Protein 1TDQ (pdb70)

Sequence (397 aa):
IPVIDGPTQILVRDVSDTVAFVEWTPPRAKVDFILLKYGLVGGEGGKTTFRLQPPLSQYSVQALRPGSRYEVSISAVRGTNESDASSTQFTTEIDAPKNLRVGSRTATSLDLEWDNSEAEAQEYKVVYSTLAGEQYHEVLVPKGIGPTTKTTLTDLVPGTEYGVGISAVMNSKQSIPATMNARTELDSPRDLMVTASSETSISLIWTKASGPIDHYRITFTPSSGISSEVTVPRDRTSYTLTDLEPGAEYIISITAERGRQQSLESTVDAFEQCEEGWTKFQGHCYRHFPDRETWVDAERRCREQQSHLSSIVTPEEQEFVNKNAQDYQWIGLNDRTIEGDFRWSDGHSLQFEKWRPNQPDNFFATGEDCVVMIWHERGEWNDVPCNYQLPFTCKKG

Nearest PDB structures (foldseek):
  1tdq-assembly1_A  TM=1.004E+00  e=1.601E-46  Rattus norvegicus
  6xay-assembly3_C  TM=7.283E-01  e=1.527E-19  Homo sapiens
  7nwl-assembly1_C  TM=6.627E-01  e=1.939E-18  Homo sapiens
  6mfa-assembly1_A  TM=6.041E-01  e=1.869E-15  Homo sapiens
  4lxo-assembly2_B  TM=5.233E-01  e=3.482E-12  Homo sapiens

CATH classification: 2.60.40.10 (+2 more: 2.60.40.10, 2.60.40.10)

B-factor: mean 34.45, std 15.42, range [2.0, 99.29]

Secondary structure (DSSP, 8-state):
--SS---EEEEEEEE-SS-EEEEEEPPSS--SEEEEEEEESSSS---EEEEE-TT-SEEEE-SPPTT-EEEEEEEEEETTEEPP-EEEEEEPPPPPPEEEEEEEE-SS-EEEEEEPPSS--SEEEEEEEETT--PPEEEEEEPPSSSEEEEEE-SPPTT-EEEEEEEEEETTEEPPPEEEEEEPPPPPPEEEEEEEE-SS-EEEEEE---S--SEEEEEEE-SSS--EEEEEESS-SEEEE----TT--EEEEEEEEETTEEPPPEEEEE-/----TT-EEETTEEEEEEEEEE-HHHHHHHHHHTT-EE----SHHHHHHHHHHH-S-EEEEEE-SSSTT--EETT--------BPTT-----STTTEEEEEEETTTTTEEEEEETTS-EEEEEEE-

Solvent-accessible surface area: 20607 Å² total; per-residue (Å²): 216,59,118,32,114,10,2,63,132,20,100,29,155,100,42,53,46,47,51,0,56,0,49,10,55,63,21,243,68,140,11,69,45,0,22,0,67,23,6,51,69,47,78,177,46,65,96,60,60,76,156,19,102,40,114,78,38,83,60,47,2,121,100,8,118,7,35,11,114,14,56,0,14,0,4,0,18,79,62,136,46,82,9,102,60,22,63,41,74,14,43,0,54,9,9,22,4,139,91,31,109,30,51,71,105,64,13,65,20,0,49,4,43,0,45,26,14,124,8,143,3,131,60,1,50,0,11,17,19,20,4,11,26,78,145,89,101,88,57,106,10,103,91,21,180,37,120,32,1,140,25,70,4,73,135,9,65,6,1,6,0,7,5,1,1,0,3,0,26,64,119,116,69,76,4,96,34,20,14,27,7,1,31,0,75,7,13,17,2,118,101,1,104,58,105,36,62,58,124,82,28,2,31,1,38,9,71,129,4,60,42,55,14,60,51,2,74,0,35,26,49,39,67,121,64,128,64,53,103,41,71,0,74,160,135,112,64,58,60,64,4,99,130,30,94,103,38,27,106,6,110,0,16,0,10,0,28,21,24,144,37,118,8,145,117,20,65,42,83,5,136,178,147,51,106,173,53,19,59,110,44,129,51,66,7,2,66,24,13,92,103,89,52,33,10,67,39,0,18,138,82,0,141,109,42,138,6,52,1,0,0,0,30,50,74,98,12,2,129,40,0,22,138,43,1,60,17,0,0,0,0,0,0,12,3,114,101,102,102,58,67,18,118,8,34,44,69,81,78,59,128,36,92,39,51,35,86,138,18,58,66,56,96,20,86,71,28,6,21,0,0,0,0,0,34,64,64,151,0,19,0,9,2,6,1,20,66,2,72,0,3,2,1,0,14,50,60

InterPro domains:
  IPR000742 EGF-like domain [PS00022] (312-323)
  IPR000742 EGF-like domain [PS01186] (312-323)
  IPR000742 EGF-like domain [SM00181] (203-231)
  IPR000742 EGF-like domain [SM00181] (234-262)
  IPR000742 EGF-like domain [SM00181] (265-293)
  IPR000742 EGF-like domain [SM00181] (296-324)
  IPR002181 Fibrinogen, alpha/beta/gamma chain, C-terminal globular domain [PF00147] (1133-1341)
  IPR002181 Fibrinogen, alpha/beta/gamma chain, C-terminal globular domain [PS51406] (1127-1342)
  IPR002181 Fibrinogen, alpha/beta/gamma chain, C-terminal globular domain [SM00186] (1131-1341)
  IPR002181 Fibrinogen, alpha/beta/gamma chain, C-terminal globular domain [cd00087] (1132-1340)
  IPR003961 Fibronectin type III [PF00041] (328-407)
  IPR003961 Fibronectin type III [PF00041] (415-499)
  IPR003961 Fibronectin type III [PF00041] (506-586)
  IPR003961 Fibronectin type III [PF00041] (594-677)
  IPR003961 Fibronectin type III [PF00041] (686-766)
  IPR003961 Fibronectin type III [PF00041] (775-855)
  IPR003961 Fibronectin type III [PF00041] (864-942)
  IPR003961 Fibronectin type III [PF00041] (952-1024)
  IPR003961 Fibronectin type III [PF00041] (1040-1118)
  IPR003961 Fibronectin type III [PS50853] (328-419)

Radius of gyration: 30.2 Å; Cα contacts (8 Å, |Δi|>4): 997; chains: 2; bounding box: 66×62×85 Å

GO terms:
  GO:0007162 negative regulation of cell adh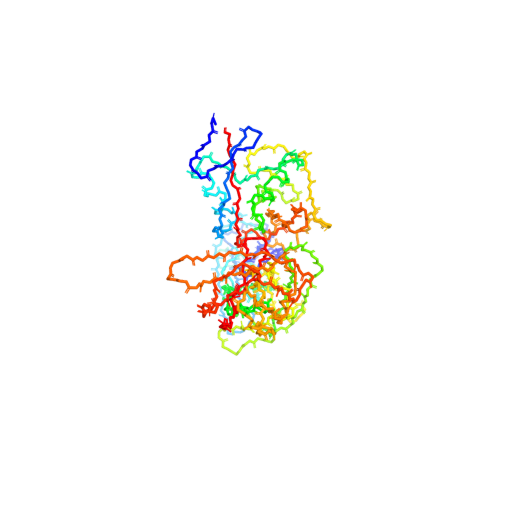esion (P, IDA)
  GO:0007399 nervous system development (P, TAS)
  GO:0005178 integrin binding (F, IPI)
  GO:0098686 hippocampal mossy fiber to CA3 synapse (C, IDA)
  GO:0098966 perisynaptic extracellular matrix (C, IDA)

Structure (mmCIF, N/CA/C/O backbone):
data_1TDQ
#
_entry.id   1TDQ
#
_cell.length_a   112.52
_cell.length_b   86.42
_cell.length_c   57.60
_cell.angle_alpha   90.00
_cell.angle_beta   90.00
_cell.angle_gamma   90.00
#
_symmetry.space_group_name_H-M   'P 21 21 2'
#
loop_
_entity.id
_entity.type
_entity.pdbx_description
1 polymer Tenascin-R
2 polymer 'Aggrecan core protein'
3 non-polymer 'CALCIUM ION'
4 water water
#
loop_
_atom_site.group_PDB
_atom_site.id
_atom_site.type_symbol
_atom_site.label_atom_id
_atom_site.label_alt_id
_atom_site.label_comp_id
_atom_site.label_asym_id
_atom_site.label_entity_id
_atom_site.label_seq_id
_atom_site.pdbx_PDB_ins_code
_atom_site.Cartn_x
_atom_site.Cartn_y
_atom_site.Cartn_z
_atom_site.occupancy
_atom_site.B_iso_or_equiv
_atom_site.auth_seq_id
_atom_site.auth_comp_id
_atom_site.auth_asym_id
_atom_site.auth_atom_id
_atom_site.pdbx_PDB_model_num
ATOM 1 N N . ILE A 1 12 ? 37.303 -26.003 51.394 1.00 49.93 1 ILE A N 1
ATOM 2 C CA . ILE A 1 12 ? 38.373 -26.736 52.127 1.00 50.12 1 ILE A CA 1
ATOM 3 C C . ILE A 1 12 ? 39.497 -25.751 52.484 1.00 50.55 1 ILE A C 1
ATOM 4 O O . ILE A 1 12 ? 40.265 -25.356 51.608 1.00 50.94 1 ILE A O 1
ATOM 9 N N . PRO A 1 13 ? 39.597 -25.348 53.753 1.00 52.46 2 PRO A N 1
ATOM 10 C CA . PRO A 1 13 ? 40.575 -24.332 54.163 1.00 53.67 2 PRO A CA 1
ATOM 11 C C . PRO A 1 13 ? 42.016 -24.828 54.074 1.00 56.24 2 PRO A C 1
ATOM 12 O O . PRO A 1 13 ? 42.448 -25.680 54.858 1.00 57.19 2 PRO A O 1
ATOM 16 N N . VAL A 1 14 ? 42.737 -24.284 53.099 1.00 57.98 3 VAL A N 1
ATOM 17 C CA 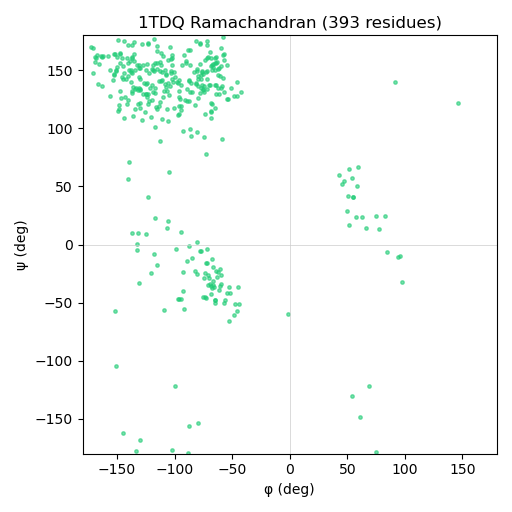. VAL A 1 14 ? 44.157 -24.554 52.903 1.00 58.97 3 VAL A CA 1
ATOM 18 C C . VAL A 1 14 ? 44.911 -24.441 54.234 1.00 59.56 3 VAL A C 1
ATOM 19 O O . VAL A 1 14 ? 45.639 -25.364 54.623 1.00 60.54 3 VAL A O 1
ATOM 23 N N . ILE A 1 15 ? 44.698 -23.323 54.932 1.00 58.90 4 ILE A N 1
ATOM 24 C CA . ILE A 1 15 ? 45.445 -22.983 56.143 1.00 57.91 4 ILE A CA 1
ATOM 25 C C . ILE A 1 15 ? 44.628 -23.226 57.416 1.00 55.98 4 ILE A C 1
ATOM 26 O O . ILE A 1 15 ? 43.408 -23.077 57.408 1.00 57.55 4 ILE A O 1
ATOM 31 N N . ASP A 1 16 ? 45.305 -23.602 58.502 1.00 53.58 5 ASP A N 1
ATOM 32 C CA . ASP A 1 16 ? 44.646 -23.787 59.796 1.00 52.12 5 ASP A CA 1
ATOM 33 C C . ASP A 1 16 ? 44.573 -22.455 60.547 1.00 49.93 5 ASP A C 1
ATOM 34 O O . ASP A 1 16 ? 45.220 -21.472 60.170 1.00 47.36 5 ASP A O 1
ATOM 39 N N . GLY A 1 17 ? 43.768 -22.441 61.605 1.00 46.83 6 GLY A N 1
ATOM 40 C CA . GLY A 1 17 ? 43.467 -21.229 62.347 1.00 45.23 6 GLY A CA 1
ATOM 41 C C . GLY A 1 17 ? 43.294 -21.469 63.841 1.00 43.72 6 GLY A C 1
ATOM 42 O O . GLY A 1 17 ? 43.702 -22.515 64.350 1.00 42.27 6 GLY A O 1
ATOM 43 N N . PRO A 1 18 ? 42.670 -20.516 64.538 1.00 41.25 7 PRO A N 1
ATOM 44 C CA . PRO A 1 18 ? 42.537 -20.564 65.997 1.00 40.91 7 PRO A CA 1
ATOM 45 C C . PRO A 1 18 ? 41.392 -21.484 66.385 1.00 40.92 7 PRO A C 1
ATOM 46 O O . PRO A 1 18 ? 40.436 -21.569 65.621 1.00 41.49 7 PRO A O 1
ATOM 50 N N . THR A 1 19 ? 41.477 -22.146 67.536 1.00 39.68 8 THR A N 1
ATOM 51 C CA . THR A 1 19 ? 40.505 -23.167 67.899 1.00 39.45 8 THR A CA 1
ATOM 52 C C . THR A 1 19 ? 39.992 -23.049 69.335 1.00 39.66 8 THR A C 1
ATOM 53 O O . THR A 1 19 ? 40.325 -22.119 70.058 1.00 39.45 8 THR A O 1
ATOM 57 N N . GLN A 1 20 ? 39.145 -24.003 69.711 1.00 41.79 9 GLN A N 1
ATOM 58 C CA . GLN A 1 20 ? 38.696 -24.201 71.087 1.00 40.73 9 GLN A CA 1
ATOM 59 C C . GLN A 1 20 ? 38.366 -22.903 71.751 1.00 39.22 9 GLN A C 1
ATOM 60 O O . GLN A 1 20 ? 38.968 -22.544 72.763 1.00 36.21 9 GLN A O 1
ATOM 66 N N . ILE A 1 21 ? 37.402 -22.209 71.147 1.00 40.36 10 ILE A N 1
ATOM 67 C CA . ILE A 1 21 ? 36.929 -20.927 71.624 1.00 38.14 10 ILE A CA 1
ATOM 68 C C . ILE A 1 21 ? 36.124 -21.099 72.893 1.00 41.14 10 ILE A C 1
ATOM 69 O O . ILE A 1 21 ? 35.360 -22.055 73.057 1.00 42.92 10 ILE A O 1
ATOM 74 N N . LEU A 1 22 ? 36.298 -20.139 73.783 1.00 44.90 11 LEU A N 1
ATOM 75 C CA . LEU A 1 22 ? 35.743 -20.189 75.115 1.00 46.72 11 LEU A CA 1
ATOM 76 C C . LEU A 1 22 ? 35.192 -18.819 75.483 1.00 46.68 11 LEU A C 1
ATOM 77 O O . LEU A 1 22 ? 35.795 -17.795 75.164 1.00 43.60 11 LEU A O 1
ATOM 82 N N . VAL A 1 23 ? 34.039 -18.814 76.144 1.00 47.67 12 VAL A N 1
ATOM 83 C CA . VAL A 1 23 ? 33.477 -17.604 76.728 1.00 47.59 12 VAL A CA 1
ATOM 84 C C . VAL A 1 23 ? 33.431 -17.867 78.203 1.00 49.13 12 VAL A C 1
ATOM 85 O O . VAL A 1 23 ? 32.546 -18.575 78.665 1.00 49.33 12 VAL A O 1
ATOM 89 N N . ARG A 1 24 ? 34.389 -17.321 78.947 1.00 53.79 13 ARG A N 1
ATOM 90 C CA . ARG A 1 24 ? 34.597 -17.756 80.337 1.00 57.61 13 ARG A CA 1
ATOM 91 C C . ARG A 1 24 ? 33.850 -16.933 81.378 1.00 56.77 13 ARG A C 1
ATOM 92 O O . ARG A 1 24 ? 33.593 -17.420 82.488 1.00 58.78 13 ARG A O 1
ATOM 100 N N . ASP A 1 25 ? 33.519 -15.695 81.030 1.00 54.57 14 ASP A N 1
ATOM 101 C CA . ASP A 1 25 ? 32.826 -14.798 81.953 1.00 54.52 14 ASP A CA 1
ATOM 102 C C . ASP A 1 25 ? 32.021 -13.788 81.157 1.00 53.50 14 ASP A C 1
ATOM 103 O O . ASP A 1 25 ? 32.472 -13.318 80.105 1.00 53.40 14 ASP A O 1
ATOM 108 N N . VAL A 1 26 ? 30.826 -13.474 81.655 1.00 48.82 15 VAL A N 1
ATOM 109 C CA . VAL A 1 26 ? 29.895 -12.622 80.940 1.00 45.33 15 VAL A CA 1
ATOM 110 C C . VAL A 1 26 ? 29.050 -11.812 81.905 1.00 40.97 15 VAL A C 1
ATOM 111 O O . VAL A 1 26 ? 28.329 -12.369 82.712 1.00 40.06 15 VAL A O 1
ATOM 115 N N . SER A 1 27 ? 29.142 -10.492 81.811 1.00 37.50 16 SER A N 1
ATOM 116 C CA . SER A 1 27 ? 28.243 -9.611 82.533 1.00 35.91 16 SER A CA 1
ATOM 117 C C . SER A 1 27 ? 27.017 -9.407 81.660 1.00 34.35 16 SER A C 1
ATOM 118 O O . SER A 1 27 ? 26.725 -10.236 80.814 1.00 32.59 16 SER A O 1
ATOM 121 N N . ASP A 1 28 ? 26.303 -8.307 81.871 1.00 33.67 17 ASP A N 1
ATOM 122 C CA . ASP A 1 28 ? 25.102 -7.990 81.103 1.00 33.13 17 ASP A CA 1
ATOM 123 C C . ASP A 1 28 ? 25.380 -7.341 79.742 1.00 32.87 17 ASP A C 1
ATOM 124 O O . ASP A 1 28 ? 24.535 -7.401 78.850 1.00 29.10 17 ASP A O 1
ATOM 129 N N . THR A 1 29 ? 26.546 -6.716 79.581 1.00 34.89 18 THR A N 1
ATOM 130 C CA . THR A 1 29 ? 26.912 -6.105 78.292 1.00 37.44 18 THR A CA 1
ATOM 131 C C . THR A 1 29 ? 28.307 -6.469 77.804 1.00 36.62 18 THR A C 1
ATOM 132 O O . THR A 1 29 ? 28.784 -5.870 76.845 1.00 38.39 18 THR A O 1
ATOM 136 N N . VAL A 1 30 ? 28.956 -7.433 78.447 1.00 34.66 19 VAL A N 1
ATOM 137 C CA . VAL A 1 30 ? 30.360 -7.719 78.176 1.00 36.05 19 VAL A CA 1
ATOM 138 C C . VAL A 1 30 ? 30.629 -9.221 78.237 1.00 39.58 19 VAL A C 1
ATOM 139 O O . VAL A 1 30 ? 30.068 -9.950 79.061 1.00 41.18 19 VAL A O 1
ATOM 143 N N . ALA A 1 31 ? 31.487 -9.684 77.346 1.00 41.67 20 ALA A N 1
ATOM 144 C CA . ALA A 1 31 ? 31.909 -11.075 77.339 1.00 41.40 20 ALA A CA 1
ATOM 145 C C . ALA A 1 31 ? 33.410 -11.128 77.122 1.00 41.54 20 ALA A C 1
ATOM 146 O O . ALA A 1 31 ? 33.932 -10.403 76.282 1.00 42.02 20 ALA A O 1
ATOM 148 N N . PHE A 1 32 ? 34.093 -11.971 77.893 1.00 42.49 21 PHE A N 1
ATOM 149 C CA . PHE A 1 32 ? 35.509 -12.226 77.696 1.00 43.06 21 PHE A CA 1
ATOM 150 C C . PHE A 1 32 ? 35.654 -13.489 76.846 1.00 41.61 21 PHE A C 1
ATOM 151 O O . PHE A 1 32 ? 35.302 -14.598 77.274 1.00 38.92 21 PHE A O 1
ATOM 159 N N . VAL A 1 33 ? 36.142 -13.297 75.624 1.00 40.26 22 VAL A N 1
ATOM 160 C CA . VAL A 1 33 ? 36.353 -14.383 74.679 1.00 41.08 22 VAL A CA 1
ATOM 161 C C . VAL A 1 33 ? 37.824 -14.778 74.678 1.00 40.43 22 VAL A C 1
ATOM 162 O O . VAL A 1 33 ? 38.709 -13.939 74.804 1.00 39.76 22 VAL A O 1
ATOM 166 N N . GLU A 1 34 ? 38.054 -16.073 74.522 1.00 42.71 23 GLU A N 1
ATOM 167 C CA . GLU A 1 34 ? 39.366 -16.708 74.698 1.00 43.87 23 GLU A CA 1
ATOM 168 C C . GLU A 1 34 ? 39.482 -17.822 73.650 1.00 41.86 23 GLU A C 1
ATOM 169 O O . GLU A 1 34 ? 38.496 -18.436 73.289 1.00 42.15 23 GLU A O 1
ATOM 175 N N . TRP A 1 35 ? 40.684 -18.079 73.163 1.00 41.65 24 TRP A N 1
ATOM 176 C CA . TRP A 1 35 ? 40.917 -19.154 72.195 1.00 38.57 24 TRP A CA 1
ATOM 177 C C . TRP A 1 35 ? 42.396 -19.504 72.144 1.00 37.25 24 TRP A C 1
ATOM 178 O O . TRP A 1 35 ? 43.233 -18.725 72.582 1.00 37.17 24 TRP A O 1
ATOM 189 N N . THR A 1 36 ? 42.726 -20.671 71.605 1.00 39.36 25 THR A N 1
ATOM 190 C CA . THR A 1 36 ? 44.130 -21.040 71.449 1.00 38.33 25 THR A CA 1
ATOM 191 C C . THR A 1 36 ? 44.548 -20.687 70.019 1.00 39.20 25 THR A C 1
ATOM 192 O O . THR A 1 36 ? 43.811 -20.974 69.083 1.00 38.06 25 THR A O 1
ATOM 196 N N . PRO A 1 37 ? 45.691 -20.016 69.858 1.00 40.61 26 PRO A N 1
ATOM 197 C CA . PRO A 1 37 ? 46.151 -19.540 68.543 1.00 40.29 26 PRO A CA 1
ATOM 198 C C . PRO A 1 37 ? 46.493 -20.612 67.486 1.00 40.03 26 PRO A C 1
ATOM 199 O O . PRO A 1 37 ? 46.769 -21.779 67.805 1.00 33.67 26 PRO A O 1
ATOM 203 N N . PRO A 1 38 ? 46.504 -20.182 66.222 1.00 41.19 27 PRO A N 1
ATOM 204 C CA . PRO A 1 38 ? 46.898 -21.058 65.116 1.00 42.07 27 PRO A CA 1
ATOM 205 C C . PRO A 1 38 ? 48.335 -21.498 65.266 1.00 45.31 27 PRO A C 1
ATOM 206 O O . PRO A 1 38 ? 49.139 -20.756 65.829 1.00 46.44 27 PRO A O 1
ATOM 210 N N . ARG A 1 39 ? 48.652 -22.680 64.752 1.00 47.97 28 ARG A N 1
ATOM 211 C CA . ARG A 1 39 ? 49.984 -23.243 64.899 1.00 49.73 28 ARG A CA 1
ATOM 212 C C . ARG A 1 39 ? 50.979 -22.513 63.991 1.00 50.31 28 ARG A C 1
ATOM 213 O O . ARG A 1 39 ? 52.073 -22.152 64.431 1.00 50.30 28 ARG A O 1
ATOM 221 N N . ALA A 1 40 ? 50.584 -22.284 62.737 1.00 50.47 29 ALA A N 1
ATOM 222 C CA . ALA A 1 40 ? 51.480 -21.721 61.721 1.00 50.74 29 ALA A CA 1
ATOM 223 C C . ALA A 1 40 ? 51.223 -20.230 61.468 1.00 50.42 29 ALA A C 1
ATOM 224 O O . ALA A 1 40 ? 50.391 -19.615 62.131 1.00 49.06 29 ALA A O 1
ATOM 226 N N . LYS A 1 41 ? 51.952 -19.664 60.505 1.00 50.54 30 LYS A N 1
ATOM 227 C CA . LYS A 1 41 ? 51.858 -18.240 60.175 1.00 50.92 30 LYS A CA 1
ATOM 228 C C . LYS A 1 41 ? 50.447 -17.836 59.738 1.00 51.38 30 LYS A C 1
ATOM 229 O O . LYS A 1 41 ? 49.811 -18.528 58.939 1.00 51.89 30 LYS A O 1
ATOM 235 N N . VAL A 1 42 ? 49.984 -16.713 60.286 1.00 51.00 31 VAL A N 1
ATOM 236 C CA . VAL A 1 42 ? 48.706 -16.093 59.942 1.00 51.14 31 VAL A CA 1
ATOM 237 C C . VAL A 1 42 ? 48.863 -14.582 60.079 1.00 51.00 31 VAL A C 1
ATOM 238 O O . VAL A 1 42 ? 49.357 -14.115 61.106 1.00 51.32 31 VAL A O 1
ATOM 242 N N . ASP A 1 43 ? 48.427 -13.813 59.079 1.00 50.29 32 ASP A N 1
ATOM 243 C CA . ASP A 1 43 ? 48.648 -12.356 59.106 1.00 50.57 32 ASP A CA 1
ATOM 244 C C . ASP A 1 43 ? 47.525 -11.546 59.796 1.00 48.71 32 ASP A C 1
ATOM 245 O O . ASP A 1 43 ? 47.720 -10.375 60.116 1.00 47.91 32 ASP A O 1
ATOM 250 N N . PHE A 1 44 ? 46.368 -12.161 60.037 1.00 47.70 33 PHE A N 1
ATOM 251 C CA . PHE A 1 44 ? 45.405 -11.613 61.004 1.00 46.59 33 PHE A CA 1
ATOM 252 C C . PHE A 1 44 ? 44.274 -12.558 61.392 1.00 43.49 33 PHE A C 1
ATOM 253 O O . PHE A 1 44 ? 43.999 -13.546 60.715 1.00 43.09 33 PHE A O 1
ATOM 261 N N . ILE A 1 45 ? 43.624 -12.227 62.500 1.00 40.53 34 ILE A N 1
ATOM 262 C CA . ILE A 1 45 ? 42.548 -13.027 63.073 1.00 39.53 34 ILE A CA 1
ATOM 263 C C . ILE A 1 45 ? 41.204 -12.287 62.938 1.00 37.48 34 ILE A C 1
ATOM 264 O O . ILE A 1 45 ? 41.159 -11.074 63.102 1.00 35.41 34 ILE A O 1
ATOM 269 N N . LEU A 1 46 ? 40.123 -13.019 62.650 1.00 35.22 35 LEU A N 1
ATOM 270 C CA . LEU A 1 46 ? 38.778 -12.451 62.564 1.00 33.16 35 LEU A CA 1
ATOM 271 C C . LEU A 1 46 ? 37.893 -12.900 63.722 1.00 32.50 35 LEU A C 1
ATOM 272 O O . LEU A 1 46 ? 37.742 -14.087 63.975 1.00 34.41 35 LEU A O 1
ATOM 277 N N . LEU A 1 47 ? 37.293 -11.942 64.414 1.00 32.93 36 LEU A N 1
ATOM 278 C CA . LEU A 1 47 ? 36.354 -12.215 65.488 1.00 32.53 36 LEU A CA 1
ATOM 279 C C . LEU A 1 47 ? 35.005 -11.670 65.049 1.00 34.71 36 LEU A C 1
ATOM 280 O O . LEU A 1 47 ? 34.880 -10.487 64.772 1.00 36.32 36 LEU A O 1
ATOM 285 N N . LYS A 1 48 ? 34.013 -12.545 64.933 1.00 37.58 37 LYS A N 1
ATOM 286 C CA . LYS A 1 48 ? 32.684 -12.174 64.464 1.00 40.39 37 LYS A CA 1
ATOM 287 C C . LYS A 1 48 ? 31.666 -12.487 65.553 1.00 39.50 37 LYS A C 1
ATOM 288 O O . LYS A 1 48 ? 31.725 -13.544 66.181 1.00 40.25 37 LYS A O 1
ATOM 294 N N . TYR A 1 49 ? 30.722 -11.594 65.778 1.00 38.06 38 TYR A N 1
ATOM 295 C CA . TYR A 1 49 ? 29.663 -11.880 66.733 1.00 39.95 38 TYR A CA 1
ATOM 296 C C . TYR A 1 49 ? 28.387 -11.173 66.400 1.00 39.96 38 TYR A C 1
ATOM 297 O O . TYR A 1 49 ? 28.400 -10.098 65.790 1.00 40.61 38 TYR A O 1
ATOM 306 N N . GLY A 1 50 ? 27.276 -11.796 66.768 1.00 38.23 39 GLY A N 1
ATOM 307 C CA . GLY A 1 50 ? 25.982 -11.152 66.602 1.00 35.72 39 GLY A CA 1
ATOM 308 C C . GLY A 1 50 ? 24.876 -11.960 67.238 1.00 36.52 39 GLY A C 1
ATOM 309 O O . GLY A 1 50 ? 25.078 -13.100 67.658 1.00 33.89 39 GLY A O 1
ATOM 310 N N . LEU A 1 51 ? 23.700 -11.354 67.309 1.00 39.08 40 LEU A N 1
ATOM 311 C CA . LEU A 1 51 ? 22.508 -12.008 67.846 1.00 37.82 40 LEU A CA 1
ATOM 312 C C . LEU A 1 51 ? 22.133 -13.185 66.970 1.00 39.60 40 LEU A C 1
ATOM 313 O O . LEU A 1 51 ? 22.155 -13.096 65.748 1.00 42.58 40 LEU A O 1
ATOM 318 N N . VAL A 1 52 ? 21.786 -14.272 67.638 1.00 42.54 41 VAL A N 1
ATOM 319 C CA . VAL A 1 52 ? 21.206 -15.483 67.070 1.00 44.63 41 VAL A CA 1
ATOM 320 C C . VAL A 1 52 ? 19.869 -15.243 66.347 1.00 49.34 41 VAL A C 1
ATOM 321 O O . VAL A 1 52 ? 19.504 -16.001 65.440 1.00 52.28 41 VAL A O 1
ATOM 325 N N . GLY A 1 53 ? 19.140 -14.203 66.739 1.00 55.34 42 GLY A N 1
ATOM 326 C CA . GLY A 1 53 ? 17.875 -13.871 66.098 1.00 63.58 42 GLY A CA 1
ATOM 327 C C . GLY A 1 53 ? 18.002 -13.232 64.714 1.00 69.36 42 GLY A C 1
ATOM 328 O O . GLY A 1 53 ? 18.110 -12.003 64.619 1.00 70.39 42 GLY A O 1
ATOM 329 N N . GLY A 1 54 ? 17.967 -14.068 63.663 1.00 72.47 43 GLY A N 1
ATOM 330 C CA . GLY A 1 54 ? 18.031 -13.657 62.258 1.00 74.05 43 GLY A CA 1
ATOM 331 C C . GLY A 1 54 ? 18.119 -12.176 61.900 1.00 74.42 43 GLY A C 1
ATOM 332 O O . GLY A 1 54 ? 19.064 -11.778 61.221 1.00 74.59 43 GLY A O 1
ATOM 333 N N . GLU A 1 55 ? 17.125 -11.377 62.303 1.00 75.42 44 GLU A N 1
ATOM 334 C CA . GLU A 1 55 ? 17.242 -9.913 62.266 1.00 77.02 44 GLU A CA 1
ATOM 335 C C . GLU A 1 55 ? 18.447 -9.554 63.137 1.00 76.76 44 GLU A C 1
ATOM 336 O O . GLU A 1 55 ? 18.329 -9.364 64.364 1.00 78.09 44 GLU A O 1
ATOM 342 N N . GLY A 1 56 ? 19.607 -9.488 62.487 1.00 72.71 45 GLY A N 1
ATOM 343 C CA . GLY A 1 56 ? 20.877 -9.609 63.172 1.00 67.98 45 GLY A CA 1
ATOM 344 C C . GLY A 1 56 ? 21.958 -8.842 62.454 1.00 63.68 45 GLY A C 1
ATOM 345 O O . GLY A 1 56 ? 21.991 -7.620 62.527 1.00 66.21 45 GLY A O 1
ATOM 346 N N . GLY A 1 57 ? 22.831 -9.544 61.752 1.00 56.10 46 GLY A N 1
ATOM 347 C CA . GLY A 1 57 ? 24.024 -8.919 61.216 1.00 53.51 46 GLY A CA 1
ATOM 348 C C . GLY A 1 57 ? 25.156 -9.052 62.222 1.00 50.29 46 GLY A C 1
ATOM 349 O O . GLY A 1 57 ? 24.946 -8.919 63.422 1.00 43.59 46 GLY A O 1
ATOM 350 N N . LYS A 1 58 ? 26.356 -9.335 61.731 1.00 50.67 47 LYS A N 1
ATOM 351 C CA . LYS A 1 58 ? 27.506 -9.547 62.605 1.00 51.72 47 LYS A CA 1
ATOM 352 C C . LYS A 1 58 ? 28.431 -8.327 62.618 1.00 47.90 47 LYS A C 1
ATOM 353 O O . LYS A 1 58 ? 28.484 -7.574 61.649 1.00 44.87 47 LYS A O 1
ATOM 359 N N . THR A 1 59 ? 29.085 -8.123 63.762 1.00 44.57 48 THR A N 1
ATOM 360 C CA . THR A 1 59 ? 30.229 -7.235 63.915 1.00 43.06 48 THR A CA 1
ATOM 361 C C . THR A 1 59 ? 31.517 -8.060 63.760 1.00 41.48 48 THR A C 1
ATOM 362 O O . THR A 1 59 ? 31.621 -9.172 64.285 1.00 38.89 48 THR A O 1
ATOM 366 N N . THR A 1 60 ? 32.485 -7.516 63.031 1.00 39.17 49 THR A N 1
ATOM 367 C CA . THR A 1 60 ? 33.765 -8.181 62.799 1.00 38.40 49 THR A CA 1
ATOM 368 C C . THR A 1 60 ? 34.888 -7.253 63.245 1.00 38.59 49 THR A C 1
ATOM 369 O O . THR A 1 60 ? 34.917 -6.067 62.864 1.00 33.85 49 THR A O 1
ATOM 373 N N . PHE A 1 61 ? 35.795 -7.780 64.064 1.00 35.80 50 PHE A N 1
ATOM 374 C CA . PHE A 1 61 ? 37.079 -7.125 64.300 1.00 33.26 50 PHE A CA 1
ATOM 375 C C . PHE A 1 61 ? 38.217 -7.940 63.702 1.00 31.68 50 PHE A C 1
ATOM 376 O O . PHE A 1 61 ? 38.223 -9.158 63.778 1.00 30.09 50 PHE A O 1
ATOM 384 N N . ARG A 1 62 ? 39.179 -7.246 63.116 1.00 33.39 51 ARG A N 1
ATOM 385 C CA . ARG A 1 62 ? 40.399 -7.840 62.609 1.00 36.07 51 ARG A CA 1
ATOM 386 C C . ARG A 1 62 ? 41.456 -7.563 63.666 1.00 35.94 51 ARG A C 1
ATOM 387 O O . ARG A 1 62 ? 41.754 -6.412 63.929 1.00 35.64 51 ARG A O 1
ATOM 395 N N . LEU A 1 63 ? 42.006 -8.616 64.267 1.00 37.11 52 LEU A N 1
ATOM 396 C CA . LEU A 1 63 ? 42.971 -8.498 65.359 1.00 39.14 52 LEU A CA 1
ATOM 397 C C . LEU A 1 63 ? 44.357 -8.976 64.963 1.00 41.33 52 LEU A C 1
ATOM 398 O O . LEU A 1 63 ? 44.506 -9.772 64.040 1.00 37.92 52 LEU A O 1
ATOM 403 N N . GLN A 1 64 ? 45.369 -8.485 65.682 1.00 47.69 53 GLN A N 1
ATOM 404 C CA . GLN A 1 64 ? 46.762 -8.887 65.453 1.00 50.09 53 GLN A CA 1
ATOM 405 C C . GLN A 1 64 ? 47.041 -10.297 65.989 1.00 52.64 53 GLN A C 1
ATOM 406 O O . GLN A 1 64 ? 46.620 -10.628 67.095 1.00 53.47 53 GLN A O 1
ATOM 412 N N . PRO A 1 65 ? 47.751 -11.117 65.208 1.00 55.28 54 PRO A N 1
ATOM 413 C CA . PRO A 1 65 ? 48.017 -12.529 65.549 1.00 57.22 54 PRO A CA 1
ATOM 414 C C . PRO A 1 65 ? 48.468 -12.904 66.985 1.00 58.50 54 PRO A C 1
ATOM 415 O O . PRO A 1 65 ? 48.055 -13.986 67.424 1.00 60.16 54 PRO A O 1
ATOM 419 N N . PRO A 1 66 ? 49.280 -12.101 67.683 1.00 58.77 55 PRO A N 1
ATOM 420 C CA . PRO A 1 66 ? 49.671 -12.437 69.062 1.00 58.64 55 PRO A CA 1
ATOM 421 C C . PRO A 1 66 ? 48.487 -12.755 69.986 1.00 57.80 55 PRO A C 1
ATOM 422 O O . PRO A 1 66 ? 48.559 -13.708 70.761 1.00 58.18 55 PRO A O 1
ATOM 426 N N . LEU A 1 67 ? 47.416 -11.972 69.881 1.00 56.49 56 LEU A N 1
ATOM 427 C CA . LEU A 1 67 ? 46.283 -12.049 70.804 1.00 54.82 56 LEU A CA 1
ATOM 428 C C . LEU A 1 67 ? 45.586 -13.416 70.796 1.00 50.90 56 LEU A C 1
ATOM 429 O O . LEU A 1 67 ? 45.250 -13.952 69.743 1.00 53.34 56 LEU A O 1
ATOM 434 N N . SER A 1 68 ? 45.390 -13.966 71.990 1.00 46.64 57 SER A N 1
ATOM 435 C CA . SER A 1 68 ? 44.612 -15.174 72.189 1.00 45.02 57 SER A CA 1
ATOM 436 C C . SER A 1 68 ? 43.396 -14.844 73.046 1.00 42.89 57 SER A C 1
ATOM 437 O O . SER A 1 68 ? 42.813 -15.718 73.681 1.00 39.89 57 SER A O 1
ATOM 440 N N . GLN A 1 69 ? 42.999 -13.575 73.042 1.00 43.65 58 GLN A N 1
ATOM 441 C CA . GLN A 1 69 ? 41.826 -13.126 73.798 1.00 43.05 58 GLN A CA 1
ATOM 442 C C . GLN A 1 69 ? 41.393 -11.714 73.418 1.00 40.94 58 GLN A C 1
ATOM 443 O O . GLN A 1 69 ? 42.183 -10.922 72.897 1.00 41.05 58 GLN A O 1
ATOM 449 N N . TYR A 1 70 ? 40.148 -11.395 73.740 1.00 40.12 59 TYR A N 1
ATOM 450 C CA . TYR A 1 70 ? 39.565 -10.096 73.416 1.00 41.68 59 TYR A CA 1
ATOM 451 C C . TYR A 1 70 ? 38.267 -9.883 74.182 1.00 42.63 59 TYR A C 1
ATOM 452 O O . TYR A 1 70 ? 37.457 -10.790 74.283 1.00 41.74 59 TYR A O 1
ATOM 461 N N . SER A 1 71 ? 38.070 -8.675 74.703 1.00 45.89 60 SER A N 1
ATOM 462 C CA . SER A 1 71 ? 36.838 -8.329 75.405 1.00 46.67 60 SER A CA 1
ATOM 463 C C . SER A 1 71 ? 35.831 -7.668 74.466 1.00 44.78 60 SER A C 1
ATOM 464 O O . SER A 1 71 ? 36.091 -6.598 73.939 1.00 46.07 60 SER A O 1
ATOM 467 N N . VAL A 1 72 ? 34.691 -8.318 74.249 1.00 46.38 61 VAL A N 1
ATOM 468 C CA . VAL A 1 72 ? 33.616 -7.797 73.392 1.00 46.02 61 VAL A CA 1
ATOM 469 C C . VAL A 1 72 ? 32.659 -6.949 74.232 1.00 47.39 61 VAL A C 1
ATOM 470 O O . VAL A 1 72 ? 32.255 -7.363 75.315 1.00 50.65 61 VAL A O 1
ATOM 474 N N . GLN A 1 73 ? 32.293 -5.767 73.745 1.00 46.78 62 GLN A N 1
ATOM 475 C CA . GLN A 1 73 ? 31.548 -4.803 74.567 1.00 46.66 62 GLN A CA 1
ATOM 476 C C . GLN A 1 73 ? 30.223 -4.357 73.968 1.00 43.67 62 GLN A C 1
ATOM 477 O O . GLN A 1 73 ? 29.902 -4.712 72.836 1.00 44.88 62 GLN A O 1
ATOM 483 N N . ALA A 1 74 ? 29.468 -3.587 74.758 1.00 41.02 63 ALA A N 1
ATOM 484 C CA . ALA A 1 74 ? 28.222 -2.925 74.342 1.00 38.42 63 ALA A CA 1
ATOM 485 C C . ALA A 1 74 ? 27.175 -3.893 73.755 1.00 39.16 63 ALA A C 1
ATOM 486 O O . ALA A 1 74 ? 26.467 -3.600 72.788 1.00 42.50 63 ALA A O 1
ATOM 488 N N . LEU A 1 75 ? 27.066 -5.046 74.385 1.00 38.95 64 LEU A N 1
ATOM 489 C CA . LEU A 1 75 ? 26.131 -6.062 73.978 1.00 37.41 64 LEU A CA 1
ATOM 490 C C . LEU A 1 75 ? 24.794 -5.794 74.629 1.00 38.32 64 LEU A C 1
ATOM 491 O O . LEU A 1 75 ? 24.716 -5.174 75.697 1.00 38.43 64 LEU A O 1
ATOM 496 N N . ARG A 1 76 ? 23.738 -6.281 73.992 1.00 39.05 65 ARG A N 1
ATOM 497 C CA . ARG A 1 76 ? 22.399 -6.180 74.550 1.00 40.28 65 ARG A CA 1
ATOM 498 C C . ARG A 1 76 ? 22.232 -7.178 75.703 1.00 36.36 65 ARG A C 1
ATOM 499 O O . ARG A 1 76 ? 22.596 -8.344 75.562 1.00 36.55 65 ARG A O 1
ATOM 507 N N . PRO A 1 77 ? 21.713 -6.724 76.843 1.00 31.65 66 PRO A N 1
ATOM 508 C CA . PRO A 1 77 ? 21.422 -7.616 77.972 1.00 29.13 66 PRO A CA 1
ATOM 509 C C . PRO A 1 77 ? 20.329 -8.646 77.695 1.00 29.18 66 PRO A C 1
ATOM 510 O O . PRO A 1 77 ? 19.435 -8.404 76.889 1.00 29.09 66 PRO A O 1
ATOM 514 N N . GLY A 1 78 ? 20.435 -9.800 78.356 1.00 30.32 67 GLY A N 1
ATOM 515 C CA . GLY A 1 78 ? 19.446 -10.867 78.277 1.00 30.75 67 GLY A CA 1
ATOM 516 C C . GLY A 1 78 ? 19.256 -11.474 76.898 1.00 32.26 67 GLY A C 1
ATOM 517 O O . GLY A 1 78 ? 18.202 -12.039 76.612 1.00 27.70 67 GLY A O 1
ATOM 518 N N . SER A 1 79 ? 20.284 -11.356 76.053 1.00 34.83 68 SER A N 1
ATOM 519 C CA . SER A 1 79 ? 20.226 -11.770 74.655 1.00 34.49 68 SER A CA 1
ATOM 520 C C . SER A 1 79 ? 21.248 -12.838 74.347 1.00 36.38 68 SER A C 1
ATOM 521 O O . SER A 1 79 ? 22.313 -12.897 74.951 1.00 34.42 68 SER A O 1
ATOM 524 N N . ARG A 1 80 ? 20.908 -13.670 73.373 1.00 40.40 69 ARG A N 1
ATOM 525 C CA . ARG A 1 80 ? 21.713 -14.816 72.986 1.00 38.84 69 ARG A CA 1
ATOM 526 C C . ARG A 1 80 ? 22.589 -14.442 71.792 1.00 38.48 69 ARG A C 1
ATOM 527 O O . ARG A 1 80 ? 22.085 -13.957 70.784 1.00 36.93 69 ARG A O 1
ATOM 535 N N . TYR A 1 81 ? 23.899 -14.666 71.906 1.00 40.35 70 TYR A N 1
ATOM 536 C CA . TYR A 1 81 ? 24.868 -14.325 70.846 1.00 40.12 70 TYR A CA 1
ATOM 537 C C . TYR A 1 81 ? 25.617 -15.540 70.297 1.00 41.75 70 TYR A C 1
ATOM 538 O O . TYR A 1 81 ? 25.831 -16.522 71.012 1.00 41.21 70 TYR A O 1
ATOM 547 N N . GLU A 1 82 ? 25.999 -15.460 69.020 1.00 44.54 71 GLU A N 1
ATOM 548 C CA . GLU A 1 82 ? 26.963 -16.368 68.396 1.00 46.58 71 GLU A CA 1
ATOM 549 C C . GLU A 1 82 ? 28.257 -15.600 68.271 1.00 44.74 71 GLU A C 1
ATOM 550 O O . GLU A 1 82 ? 28.233 -14.440 67.877 1.00 46.24 71 GLU A O 1
ATOM 556 N N . VAL A 1 83 ? 29.374 -16.240 68.601 1.00 42.15 72 VAL A N 1
ATOM 557 C CA . VAL A 1 83 ? 30.699 -15.657 68.412 1.00 41.70 72 VAL A CA 1
ATOM 558 C C . VAL A 1 83 ? 31.597 -16.670 67.739 1.00 41.20 72 VAL A C 1
ATOM 559 O O . VAL A 1 83 ? 31.604 -17.827 68.121 1.00 43.01 72 VAL A O 1
ATOM 563 N N . SER A 1 84 ? 32.329 -16.241 66.711 1.00 41.11 73 SER A N 1
ATOM 564 C CA . SER A 1 84 ? 33.268 -17.112 66.002 1.00 39.12 73 SER A CA 1
ATOM 565 C C . SER A 1 84 ? 34.608 -16.453 65.794 1.00 38.98 73 SER A C 1
ATOM 566 O O . SER A 1 84 ? 34.704 -15.237 65.721 1.00 44.34 73 SER A O 1
ATOM 569 N N . ILE A 1 85 ? 35.639 -17.271 65.668 1.00 37.58 74 ILE A N 1
ATOM 570 C CA . ILE A 1 85 ? 37.003 -16.802 65.519 1.00 36.31 74 ILE A CA 1
ATOM 571 C C . ILE A 1 85 ? 37.634 -17.596 64.387 1.00 37.92 74 ILE A C 1
ATOM 572 O O . ILE A 1 85 ? 37.458 -18.823 64.306 1.00 36.59 74 ILE A O 1
ATOM 577 N N . SER A 1 86 ? 38.332 -16.897 63.495 1.00 35.30 75 SER A N 1
ATOM 578 C CA . SER A 1 86 ? 39.024 -17.540 62.384 1.00 35.36 75 SER A CA 1
ATOM 579 C C . SER A 1 86 ? 40.288 -16.768 61.989 1.00 36.39 75 SER A C 1
ATOM 580 O O . SER A 1 86 ? 40.572 -15.716 62.542 1.00 39.49 75 SER A O 1
ATOM 583 N N . ALA A 1 87 ? 41.046 -17.307 61.043 1.00 35.37 76 ALA A N 1
ATOM 584 C CA . ALA A 1 87 ? 42.278 -16.684 60.563 1.00 36.52 76 ALA A CA 1
ATOM 585 C C . ALA A 1 87 ? 42.229 -16.493 59.048 1.00 38.12 76 ALA A C 1
ATOM 586 O O . ALA A 1 87 ? 41.587 -17.277 58.343 1.00 37.24 76 ALA A O 1
ATOM 588 N N . VAL A 1 88 ? 42.909 -15.451 58.562 1.00 39.25 77 VAL A N 1
ATOM 589 C CA . VAL A 1 88 ? 43.077 -15.198 57.125 1.00 40.74 77 VAL A CA 1
ATOM 590 C C . VAL A 1 88 ? 44.568 -15.081 56.788 1.00 41.48 77 VAL A C 1
ATOM 591 O O . VAL A 1 88 ? 45.328 -14.462 57.526 1.00 41.89 77 VAL A O 1
ATOM 595 N N . ARG A 1 89 ? 44.973 -15.683 55.672 1.00 44.02 78 ARG A N 1
ATOM 596 C CA . ARG A 1 89 ? 46.355 -15.615 55.179 1.00 45.74 78 ARG A CA 1
ATOM 597 C C . ARG A 1 89 ? 46.328 -15.564 53.650 1.00 46.79 78 ARG A C 1
ATOM 598 O O . ARG A 1 89 ? 46.003 -16.563 52.998 1.00 46.77 78 ARG A O 1
ATOM 606 N N . GLY A 1 90 ? 46.665 -14.403 53.089 1.00 46.59 79 GLY A N 1
ATOM 607 C CA . GLY A 1 90 ? 46.433 -14.146 51.679 1.00 47.87 79 GLY A CA 1
ATOM 608 C C . GLY A 1 90 ? 44.940 -14.034 51.405 1.00 49.05 79 GLY A C 1
ATOM 609 O O . GLY A 1 90 ? 44.262 -13.205 52.010 1.00 50.52 79 GLY A O 1
ATOM 610 N N . THR A 1 91 ? 44.428 -14.883 50.513 1.00 50.22 80 THR A N 1
ATOM 611 C CA . THR A 1 91 ? 43.001 -14.903 50.165 1.00 50.19 80 THR A CA 1
ATOM 612 C C . THR A 1 91 ? 42.293 -16.116 50.773 1.00 50.14 80 THR A C 1
ATOM 613 O O . THR A 1 91 ? 41.158 -16.424 50.395 1.00 49.86 80 THR A O 1
ATOM 617 N N . ASN A 1 92 ? 42.955 -16.771 51.732 1.00 49.62 81 ASN A N 1
ATOM 618 C CA . ASN A 1 92 ? 42.495 -18.040 52.314 1.00 48.20 81 ASN A CA 1
ATOM 619 C C . ASN A 1 92 ? 42.043 -17.909 53.771 1.00 45.94 81 ASN A C 1
ATOM 620 O O . ASN A 1 92 ? 42.878 -17.761 54.664 1.00 45.59 81 ASN A O 1
ATOM 625 N N . GLU A 1 93 ? 40.738 -17.983 54.023 1.00 44.73 82 GLU A N 1
ATOM 626 C CA . GLU A 1 93 ? 40.239 -18.009 55.409 1.00 44.47 82 GLU A CA 1
ATOM 627 C C . GLU A 1 93 ? 40.227 -19.445 55.971 1.00 43.34 82 GLU A C 1
ATOM 628 O O . GLU A 1 93 ? 39.864 -20.403 55.283 1.00 42.86 82 GLU A O 1
ATOM 634 N N . SER A 1 94 ? 40.624 -19.577 57.232 1.00 41.34 83 SER A N 1
ATOM 635 C CA . SER A 1 94 ? 40.576 -20.853 57.941 1.00 39.77 83 SER A CA 1
ATOM 636 C C . SER A 1 94 ? 39.156 -21.220 58.425 1.00 38.98 83 SER A C 1
ATOM 637 O O . SER A 1 94 ? 38.208 -20.431 58.318 1.00 39.15 83 SER A O 1
ATOM 640 N N . ASP A 1 95 ? 39.032 -22.431 58.959 1.00 39.25 84 ASP A N 1
ATOM 641 C CA . ASP A 1 95 ? 37.841 -22.857 59.695 1.00 39.72 84 ASP A CA 1
ATOM 642 C C . ASP A 1 95 ? 37.641 -21.943 60.874 1.00 38.36 84 ASP A C 1
ATOM 643 O O . ASP A 1 95 ? 38.598 -21.397 61.409 1.00 39.96 84 ASP A O 1
ATOM 648 N N . ALA A 1 96 ? 36.390 -21.825 61.294 1.00 37.62 85 ALA A N 1
ATOM 649 C CA . ALA A 1 96 ? 35.998 -20.982 62.406 1.00 34.75 85 ALA A CA 1
ATOM 650 C C . ALA A 1 96 ? 35.654 -21.868 63.602 1.00 35.66 85 ALA A C 1
ATOM 651 O O . ALA A 1 96 ? 34.931 -22.857 63.475 1.00 35.39 85 ALA A O 1
ATOM 653 N N . SER A 1 97 ? 36.198 -21.515 64.758 1.00 36.10 86 SER A N 1
ATOM 654 C CA . SER A 1 97 ? 35.740 -22.065 66.018 1.00 34.99 86 SER A CA 1
ATOM 655 C C . SER A 1 97 ? 34.591 -21.172 66.497 1.00 35.93 86 SER A C 1
ATOM 656 O O . SER A 1 97 ? 34.775 -19.965 66.634 1.00 35.72 86 SER A O 1
ATOM 659 N N . SER A 1 98 ? 33.411 -21.740 66.743 1.00 34.67 87 SER A N 1
ATOM 660 C CA . SER A 1 98 ? 32.276 -20.922 67.168 1.00 35.12 87 SER A CA 1
ATOM 661 C C . SER A 1 98 ? 31.604 -21.477 68.399 1.00 35.37 87 SER A C 1
ATOM 662 O O . SER A 1 98 ? 31.641 -22.653 68.648 1.00 35.76 87 SER A O 1
ATOM 665 N N . THR A 1 99 ? 31.004 -20.591 69.179 1.00 38.76 88 THR A N 1
ATOM 666 C CA . THR A 1 99 ? 30.194 -20.981 70.310 1.00 39.36 88 THR A CA 1
ATOM 667 C C . THR A 1 99 ? 29.067 -19.964 70.487 1.00 39.85 88 THR A C 1
ATOM 668 O O . THR A 1 99 ? 29.110 -18.881 69.924 1.00 34.42 88 THR A O 1
ATOM 672 N N . GLN A 1 100 ? 28.057 -20.330 71.272 1.00 39.85 89 GLN A N 1
ATOM 673 C CA . GLN A 1 100 ? 27.004 -19.405 71.643 1.00 39.25 89 GLN A CA 1
ATOM 674 C C . GLN A 1 100 ? 27.166 -19.081 73.128 1.00 39.73 89 GLN A C 1
ATOM 675 O O . GLN A 1 100 ? 27.858 -19.783 73.841 1.00 45.24 89 GLN A O 1
ATOM 681 N N . PHE A 1 101 ? 26.542 -17.998 73.571 1.00 39.15 90 PHE A N 1
ATOM 682 C CA . PHE A 1 101 ? 26.505 -17.591 74.977 1.00 37.59 90 PHE A CA 1
ATOM 683 C C . PHE A 1 101 ? 25.373 -16.571 75.186 1.00 36.08 90 PHE A C 1
ATOM 684 O O . PHE A 1 101 ? 24.907 -15.959 74.245 1.00 36.30 90 PHE A O 1
ATOM 692 N N . THR A 1 102 ? 24.944 -16.384 76.424 1.00 36.48 91 THR A N 1
ATOM 693 C CA . THR A 1 102 ? 23.869 -15.442 76.729 1.00 36.20 91 THR A CA 1
ATOM 694 C C . THR A 1 102 ? 24.335 -14.408 77.741 1.00 33.93 91 THR A C 1
ATOM 695 O O . THR A 1 102 ? 24.892 -14.751 78.780 1.00 33.55 91 THR A O 1
ATOM 699 N N . THR A 1 103 ? 24.114 -13.140 77.419 1.00 31.74 92 THR A N 1
ATOM 700 C CA . THR A 1 103 ? 24.404 -12.061 78.340 1.00 30.06 92 THR A CA 1
ATOM 701 C C . THR A 1 103 ? 23.465 -12.134 79.526 1.00 30.48 92 THR A C 1
ATOM 702 O O . THR A 1 103 ? 22.319 -12.580 79.405 1.00 30.09 92 THR A O 1
ATOM 706 N N . GLU A 1 104 ? 23.953 -11.670 80.669 1.00 31.09 93 GLU A N 1
ATOM 707 C CA . GLU A 1 104 ? 23.181 -11.693 81.910 1.00 31.45 93 GLU A CA 1
ATOM 708 C C . GLU A 1 104 ? 22.073 -10.646 81.814 1.00 30.00 93 GLU A C 1
ATOM 709 O O . GLU A 1 104 ? 22.123 -9.763 80.960 1.00 31.17 93 GLU A O 1
ATOM 715 N N . ILE A 1 105 ? 21.050 -10.775 82.646 1.00 30.07 94 ILE A N 1
ATOM 716 C CA . ILE A 1 105 ? 19.980 -9.779 82.687 1.00 31.30 94 ILE A CA 1
ATOM 717 C C . ILE A 1 105 ? 20.464 -8.549 83.457 1.00 28.25 94 ILE A C 1
ATOM 718 O O . ILE A 1 105 ? 21.086 -8.669 84.519 1.00 25.81 94 ILE A O 1
ATOM 723 N N . ASP A 1 106 ? 20.195 -7.376 82.896 1.00 28.14 95 ASP A N 1
ATOM 724 C CA . ASP A 1 106 ? 20.580 -6.105 83.525 1.00 30.56 95 ASP A CA 1
ATOM 725 C C . ASP A 1 106 ? 19.611 -5.709 84.638 1.00 28.76 95 ASP A C 1
ATOM 726 O O . ASP A 1 106 ? 18.409 -5.972 84.559 1.00 27.25 95 ASP A O 1
ATOM 731 N N . ALA A 1 107 ? 20.143 -5.082 85.680 1.00 29.51 96 ALA A N 1
ATOM 732 C CA . ALA A 1 107 ? 19.303 -4.579 86.772 1.00 30.73 96 ALA A CA 1
ATOM 733 C C . ALA A 1 107 ? 18.514 -3.340 86.323 1.00 30.14 96 ALA A C 1
ATOM 734 O O . ALA A 1 107 ? 18.995 -2.549 85.500 1.00 32.09 96 ALA A O 1
ATOM 736 N N . PRO A 1 108 ? 17.321 -3.152 86.879 1.00 29.02 97 PRO A N 1
ATOM 737 C CA . PRO A 1 108 ? 16.518 -1.973 86.544 1.00 28.21 97 PRO A CA 1
ATOM 738 C C . PRO A 1 108 ? 17.244 -0.739 87.024 1.00 28.59 97 PRO A C 1
ATOM 739 O O . PRO A 1 108 ? 18.072 -0.833 87.929 1.00 29.98 97 PRO A O 1
ATOM 743 N N . LYS A 1 109 ? 16.955 0.400 86.415 1.00 29.75 98 LYS A N 1
ATOM 744 C CA . LYS A 1 109 ? 17.641 1.635 86.756 1.00 30.58 98 LYS A CA 1
ATOM 745 C C . LYS A 1 109 ? 16.667 2.646 87.358 1.00 30.06 98 LYS A C 1
ATOM 746 O O . LYS A 1 109 ? 15.452 2.466 87.314 1.00 27.98 98 LYS A O 1
ATOM 752 N N . ASN A 1 110 ? 17.231 3.682 87.961 1.00 30.07 99 ASN A N 1
ATOM 753 C CA . ASN A 1 110 ? 16.472 4.800 88.517 1.00 30.78 99 ASN A CA 1
ATOM 754 C C . ASN A 1 110 ? 15.373 4.470 89.500 1.00 31.64 99 ASN A C 1
ATOM 755 O O . ASN A 1 110 ? 14.225 4.869 89.303 1.00 33.97 99 ASN A O 1
ATOM 760 N N . LEU A 1 111 ? 15.729 3.781 90.583 1.00 33.11 100 LEU A N 1
ATOM 761 C CA . LEU A 1 111 ? 14.758 3.502 91.649 1.00 33.85 100 LEU A CA 1
ATOM 762 C C . LEU A 1 111 ? 14.421 4.805 92.349 1.00 34.21 100 LEU A C 1
ATOM 763 O O . LEU A 1 111 ? 15.318 5.611 92.600 1.00 35.73 100 LEU A O 1
ATOM 768 N N . ARG A 1 112 ? 13.139 5.013 92.647 1.00 34.93 101 ARG A N 1
ATOM 769 C CA . ARG A 1 112 ? 12.701 6.171 93.436 1.00 36.28 101 ARG A CA 1
ATOM 770 C C . ARG A 1 112 ? 11.581 5.785 94.389 1.00 35.93 101 ARG A C 1
ATOM 771 O O . ARG A 1 112 ? 10.932 4.756 94.212 1.00 34.33 101 ARG A O 1
ATOM 779 N N . VAL A 1 113 ? 11.390 6.614 95.412 1.00 37.17 102 VAL A N 1
ATOM 780 C CA . VAL A 1 113 ? 10.237 6.537 96.300 1.00 37.23 102 VAL A CA 1
ATOM 781 C C . VAL A 1 113 ? 9.316 7.713 95.989 1.00 38.07 102 VAL A C 1
ATOM 782 O O . VAL A 1 113 ? 9.786 8.831 95.782 1.00 37.17 102 VAL A O 1
ATOM 786 N N . GLY A 1 114 ? 8.013 7.435 95.909 1.00 40.97 103 GLY A N 1
ATOM 787 C CA . GLY A 1 114 ? 6.970 8.445 95.802 1.00 41.76 103 GLY A CA 1
ATOM 788 C C . GLY A 1 114 ? 6.370 8.658 97.182 1.00 41.94 103 GLY A C 1
ATOM 789 O O . GLY A 1 114 ? 7.098 8.982 98.114 1.00 43.90 103 GLY A O 1
ATOM 790 N N . SER A 1 115 ? 5.061 8.454 97.320 1.00 41.66 104 SER A N 1
ATOM 791 C CA . SER A 1 115 ? 4.381 8.579 98.613 1.00 40.05 104 SER A CA 1
ATOM 792 C C . SER A 1 115 ? 5.022 7.720 99.706 1.00 40.13 104 SER A C 1
ATOM 793 O O . SER A 1 115 ? 5.215 6.508 99.539 1.00 37.27 104 SER A O 1
ATOM 796 N N . ARG A 1 116 ? 5.380 8.374 100.807 1.00 39.63 105 ARG A N 1
ATOM 797 C CA . ARG A 1 116 ? 5.691 7.703 102.062 1.00 38.14 105 ARG A CA 1
ATOM 798 C C . ARG A 1 116 ? 4.510 7.939 102.997 1.00 34.83 105 ARG A C 1
ATOM 799 O O . ARG A 1 116 ? 3.951 9.035 103.050 1.00 33.58 105 ARG A O 1
ATOM 807 N N . THR A 1 117 ? 4.128 6.902 103.724 1.00 31.31 106 THR A N 1
ATOM 808 C CA . THR A 1 117 ? 3.322 7.064 104.917 1.00 29.86 106 THR A CA 1
ATOM 809 C C . THR A 1 117 ? 3.998 6.273 106.047 1.00 28.65 106 THR A C 1
ATOM 810 O O . THR A 1 117 ? 5.138 5.842 105.919 1.00 29.47 106 THR A O 1
ATOM 814 N N . ALA A 1 118 ? 3.283 6.095 107.147 1.00 25.92 107 ALA A N 1
ATOM 815 C CA . ALA A 1 118 ? 3.760 5.335 108.286 1.00 24.39 107 ALA A CA 1
ATOM 816 C C . ALA A 1 118 ? 3.924 3.863 108.008 1.00 24.19 107 ALA A C 1
ATOM 817 O O . ALA A 1 118 ? 4.758 3.229 108.625 1.00 27.94 107 ALA A O 1
ATOM 819 N N . THR A 1 119 ? 3.106 3.304 107.123 1.00 25.06 108 THR A N 1
ATOM 820 C CA . THR A 1 119 ? 3.081 1.849 106.907 1.00 24.65 108 THR A CA 1
ATOM 821 C C . THR A 1 119 ? 3.305 1.419 105.465 1.00 23.78 108 THR A C 1
ATOM 822 O O . THR A 1 119 ? 3.162 0.237 105.141 1.00 22.62 108 THR A O 1
ATOM 826 N N . SER A 1 120 ? 3.675 2.361 104.601 1.00 21.58 109 SER A N 1
ATOM 827 C CA . SER A 1 120 ? 3.867 2.032 103.206 1.00 20.21 109 SER A CA 1
ATOM 828 C C . SER A 1 120 ? 4.918 2.905 102.497 1.00 22.11 109 SER A C 1
ATOM 829 O O . SER A 1 120 ? 5.186 4.035 102.889 1.00 22.46 109 SER A O 1
ATOM 832 N N . LEU A 1 121 ? 5.529 2.328 101.470 1.00 25.46 110 LEU A N 1
ATOM 833 C CA . LEU A 1 121 ? 6.399 3.043 100.537 1.00 28.21 110 LEU A CA 1
ATOM 834 C C . LEU A 1 121 ? 5.996 2.720 99.098 1.00 27.35 110 LEU A C 1
ATOM 835 O O . LEU A 1 121 ? 5.788 1.551 98.769 1.00 26.51 110 LEU A O 1
ATOM 840 N N . ASP A 1 122 ? 5.916 3.749 98.255 1.00 29.31 111 ASP A N 1
ATOM 841 C CA . ASP A 1 122 ? 5.600 3.594 96.825 1.00 30.63 111 ASP A CA 1
ATOM 842 C C . ASP A 1 122 ? 6.911 3.571 96.095 1.00 29.59 111 ASP A C 1
ATOM 843 O O . ASP A 1 122 ? 7.676 4.520 96.194 1.00 31.21 111 ASP A O 1
ATOM 848 N N . LEU A 1 123 ? 7.200 2.483 95.396 1.00 29.02 112 LEU A N 1
ATOM 849 C CA . LEU A 1 123 ? 8.419 2.394 94.609 1.00 29.59 112 LEU A CA 1
ATOM 850 C C . LEU A 1 123 ? 8.099 2.465 93.127 1.00 30.97 112 LEU A C 1
ATOM 851 O O . LEU A 1 123 ? 7.022 2.059 92.685 1.00 30.32 112 LEU A O 1
ATOM 856 N N . GLU A 1 124 ? 9.040 3.001 92.366 1.00 31.04 113 GLU A N 1
ATOM 857 C CA . GLU A 1 124 ? 8.933 3.024 90.917 1.00 32.43 113 GLU A CA 1
ATOM 858 C C . GLU A 1 124 ? 10.332 2.839 90.355 1.00 30.40 113 GLU A C 1
ATOM 859 O O . GLU A 1 124 ? 11.284 3.357 90.917 1.00 30.13 113 GLU A O 1
ATOM 865 N N . TRP A 1 125 ? 10.460 2.095 89.257 1.00 28.51 114 TRP A N 1
ATOM 866 C CA . TRP A 1 125 ? 11.750 1.960 88.576 1.00 26.81 114 TRP A CA 1
ATOM 867 C C . TRP A 1 125 ? 11.608 1.852 87.061 1.00 27.39 114 TRP A C 1
ATOM 868 O O . TRP A 1 125 ? 10.542 1.547 86.546 1.00 27.46 114 TRP A O 1
ATOM 879 N N . ASP A 1 126 ? 12.693 2.119 86.349 1.00 28.83 115 ASP A N 1
ATOM 880 C CA . ASP A 1 126 ? 12.716 1.935 84.899 1.00 30.06 115 ASP A CA 1
ATOM 881 C C . ASP A 1 126 ? 12.815 0.445 84.606 1.00 30.57 115 ASP A C 1
ATOM 882 O O . ASP A 1 126 ? 13.619 -0.261 85.224 1.00 29.80 115 ASP A O 1
ATOM 887 N N . ASN A 1 127 ? 11.992 -0.029 83.674 1.00 30.92 116 ASN A N 1
ATOM 888 C CA . ASN A 1 127 ? 12.054 -1.416 83.219 1.00 30.28 116 ASN A CA 1
ATOM 889 C C . ASN A 1 127 ? 13.394 -1.686 82.577 1.00 29.98 116 ASN A C 1
ATOM 890 O O . ASN A 1 127 ? 13.960 -0.784 81.967 1.00 31.44 116 ASN A O 1
ATOM 895 N N . SER A 1 128 ? 13.902 -2.911 82.732 1.00 29.54 117 SER A N 1
ATOM 896 C CA . SER A 1 128 ? 15.175 -3.323 82.121 1.00 31.04 117 SER A CA 1
ATOM 897 C C . SER A 1 128 ? 15.082 -3.389 80.608 1.00 30.77 117 SER A C 1
ATOM 898 O O . SER A 1 128 ? 13.990 -3.593 80.061 1.00 28.70 117 SER A O 1
ATOM 901 N N . GLU A 1 129 ? 16.227 -3.235 79.938 1.00 31.67 118 GLU A N 1
ATOM 902 C CA . GLU A 1 129 ? 16.278 -3.356 78.477 1.00 32.58 118 GLU A CA 1
ATOM 903 C C . GLU A 1 129 ? 15.988 -4.796 78.058 1.00 31.74 118 GLU A C 1
ATOM 904 O O . GLU A 1 129 ? 15.356 -5.043 77.026 1.00 30.26 118 GLU A O 1
ATOM 910 N N . ALA A 1 130 ? 16.444 -5.738 78.877 1.00 31.27 119 ALA A N 1
ATOM 911 C CA . ALA A 1 130 ? 16.110 -7.148 78.707 1.00 31.00 119 ALA A CA 1
ATOM 912 C C . ALA A 1 130 ? 14.625 -7.399 78.960 1.00 30.91 119 ALA A C 1
ATOM 913 O O . ALA A 1 130 ? 13.984 -6.665 79.714 1.00 33.83 119 ALA A O 1
ATOM 915 N N . GLU A 1 131 ? 14.092 -8.438 78.330 1.00 31.41 120 GLU A N 1
ATOM 916 C CA . GLU A 1 131 ? 12.728 -8.899 78.591 1.00 34.12 120 GLU A CA 1
ATOM 917 C C . GLU A 1 131 ? 12.632 -9.498 79.994 1.00 35.85 120 GLU A C 1
ATOM 918 O O . GLU A 1 131 ? 13.248 -10.527 80.277 1.00 35.94 120 GLU A O 1
ATOM 924 N N . ALA A 1 132 ? 11.854 -8.855 80.860 1.00 36.15 121 ALA A N 1
ATOM 925 C CA . ALA A 1 132 ? 11.536 -9.401 82.163 1.00 35.51 121 ALA A CA 1
ATOM 926 C C . ALA A 1 132 ? 10.036 -9.353 82.381 1.00 35.23 121 ALA A C 1
ATOM 927 O O . ALA A 1 132 ? 9.457 -8.278 82.406 1.00 37.41 121 ALA A O 1
ATOM 929 N N . GLN A 1 133 ? 9.419 -10.520 82.544 1.00 36.28 122 GLN A N 1
ATOM 930 C CA . GLN A 1 133 ? 7.988 -10.620 82.823 1.00 37.29 122 GLN A CA 1
ATOM 931 C C . GLN A 1 133 ? 7.666 -10.113 84.222 1.00 37.49 122 GLN A C 1
ATOM 932 O O . GLN A 1 133 ? 6.606 -9.547 84.444 1.00 37.33 122 GLN A O 1
ATOM 938 N N . GLU A 1 134 ? 8.587 -10.336 85.156 1.00 38.09 123 GLU A N 1
ATOM 939 C CA . GLU A 1 134 ? 8.377 -10.044 86.567 1.00 38.16 123 GLU A CA 1
ATOM 940 C C . GLU A 1 134 ? 9.589 -9.335 87.183 1.00 36.74 123 GLU A C 1
ATOM 941 O O . GLU A 1 134 ? 10.670 -9.354 86.608 1.00 35.69 123 GLU A O 1
ATOM 947 N N . TYR A 1 135 ? 9.391 -8.721 88.354 1.00 34.15 124 TYR A N 1
ATOM 948 C CA . TYR A 1 135 ? 10.481 -8.219 89.198 1.00 33.07 124 TYR A CA 1
ATOM 949 C C . TYR A 1 135 ? 10.367 -8.811 90.600 1.00 33.01 124 TYR A C 1
ATOM 950 O O . TYR A 1 135 ? 9.288 -8.793 91.203 1.00 31.39 124 TYR A O 1
ATOM 959 N N . LYS A 1 136 ? 11.475 -9.368 91.090 1.00 31.94 125 LYS A N 1
ATOM 960 C CA . LYS A 1 136 ? 11.593 -9.814 92.477 1.00 31.24 125 LYS A CA 1
ATOM 961 C C . LYS A 1 136 ? 11.936 -8.595 93.315 1.00 27.68 125 LYS A C 1
ATOM 962 O O . LYS A 1 136 ? 12.926 -7.946 93.055 1.00 27.91 125 LYS A O 1
ATOM 968 N N . VAL A 1 137 ? 11.094 -8.254 94.283 1.00 25.60 126 VAL A N 1
ATOM 969 C CA . VAL A 1 137 ? 11.361 -7.146 95.198 1.00 24.23 126 VAL A CA 1
ATOM 970 C C . VAL A 1 137 ? 11.587 -7.751 96.587 1.00 25.89 126 VAL A C 1
ATOM 971 O O . VAL A 1 137 ? 10.735 -8.460 97.113 1.00 27.84 126 VAL A O 1
ATOM 975 N N . VAL A 1 138 ? 12.747 -7.469 97.156 1.00 24.68 127 VAL A N 1
ATOM 976 C CA . VAL A 1 138 ? 13.226 -8.099 98.378 1.00 25.56 127 VAL A CA 1
ATOM 977 C C . VAL A 1 138 ? 13.510 -6.979 99.360 1.00 25.57 127 VAL A C 1
ATOM 978 O O . VAL A 1 138 ? 14.217 -6.046 99.033 1.00 27.85 127 VAL A O 1
ATOM 982 N N . TYR A 1 139 ? 12.956 -7.051 100.559 1.00 26.30 128 TYR A N 1
ATOM 983 C CA . TYR A 1 139 ? 13.111 -5.952 101.490 1.00 23.31 128 TYR A CA 1
ATOM 984 C C . TYR A 1 139 ? 13.109 -6.299 102.983 1.00 23.61 128 TYR A C 1
ATOM 985 O O . TYR A 1 139 ? 12.629 -7.349 103.419 1.00 19.98 128 TYR A O 1
ATOM 994 N N . SER A 1 140 ? 13.627 -5.360 103.763 1.00 23.84 129 SER A N 1
ATOM 995 C CA . SER A 1 140 ? 13.829 -5.564 105.181 1.00 24.12 129 SER A CA 1
ATOM 996 C C . SER A 1 140 ? 14.180 -4.262 105.867 1.00 22.35 129 SER A C 1
ATOM 997 O O . SER A 1 140 ? 14.565 -3.297 105.223 1.00 22.21 129 SER A O 1
ATOM 1000 N N . THR A 1 141 ? 14.036 -4.187 107.178 1.00 25.56 130 THR A N 1
ATOM 1001 C CA . THR A 1 141 ? 14.535 -2.983 107.847 1.00 24.41 130 THR A CA 1
ATOM 1002 C C . THR A 1 141 ? 16.035 -3.083 107.779 1.00 24.74 130 THR A C 1
ATOM 1003 O O . THR A 1 141 ? 16.558 -4.173 107.596 1.00 23.23 130 THR A O 1
ATOM 1007 N N . LEU A 1 142 ? 16.727 -1.967 107.967 1.00 24.15 131 LEU A N 1
ATOM 1008 C CA . LEU A 1 142 ? 18.179 -1.996 108.032 1.00 24.02 131 LEU A CA 1
ATOM 1009 C C . LEU A 1 142 ? 18.722 -2.730 109.269 1.00 25.65 131 LEU A C 1
ATOM 1010 O O . LEU A 1 142 ? 19.920 -3.031 109.307 1.00 26.16 131 LEU A O 1
ATOM 1015 N N . ALA A 1 143 ? 17.868 -3.022 110.257 1.00 27.89 132 ALA A N 1
ATOM 1016 C CA . ALA A 1 143 ? 18.254 -3.876 111.387 1.00 30.28 132 ALA A CA 1
ATOM 1017 C C . ALA A 1 143 ? 18.656 -5.257 110.896 1.00 35.31 132 ALA A C 1
ATOM 1018 O O . ALA A 1 143 ? 19.368 -5.990 111.579 1.00 38.32 132 ALA A O 1
ATOM 1020 N N . GLY A 1 144 ? 18.208 -5.607 109.699 1.00 39.54 133 GLY A N 1
ATOM 1021 C CA . GLY A 1 144 ? 18.742 -6.761 108.998 1.00 41.77 133 GLY A CA 1
ATOM 1022 C C . GLY A 1 144 ? 18.100 -8.047 109.469 1.00 43.39 133 GLY A C 1
ATOM 1023 O O . GLY A 1 144 ? 18.709 -9.107 109.349 1.00 44.84 133 GLY A O 1
ATOM 1024 N N . GLU A 1 145 ? 16.886 -7.955 110.012 1.00 44.05 134 GLU A N 1
ATOM 1025 C CA . GLU A 1 145 ? 16.062 -9.140 110.249 1.00 49.12 134 GLU A CA 1
ATOM 1026 C C . GLU A 1 145 ? 15.819 -9.912 108.929 1.00 51.19 134 GLU A C 1
ATOM 1027 O O . GLU A 1 145 ? 16.287 -9.499 107.863 1.00 52.43 134 GLU A O 1
ATOM 1033 N N . GLN A 1 146 ? 15.098 -11.029 109.000 1.00 53.73 135 GLN A N 1
ATOM 1034 C CA . GLN A 1 146 ? 14.743 -11.810 107.802 1.00 54.27 135 GLN A CA 1
ATOM 1035 C C . GLN A 1 146 ? 13.941 -10.953 106.801 1.00 50.79 135 GLN A C 1
ATOM 1036 O O . GLN A 1 146 ? 13.033 -10.201 107.178 1.00 53.05 135 GLN A O 1
ATOM 1042 N N . TYR A 1 147 ? 14.297 -11.075 105.529 1.00 46.82 136 TYR A N 1
ATOM 1043 C CA . TYR A 1 147 ? 13.696 -10.276 104.461 1.00 48.39 136 TYR A CA 1
ATOM 1044 C C . TYR A 1 147 ? 12.281 -10.754 104.054 1.00 44.99 136 TYR A C 1
ATOM 1045 O O . TYR A 1 147 ? 11.965 -11.927 104.182 1.00 44.59 136 TYR A O 1
ATOM 1054 N N . HIS A 1 148 ? 11.425 -9.823 103.629 1.00 43.15 137 HIS A N 1
ATOM 1055 C CA . HIS A 1 148 ? 10.186 -10.146 102.912 1.00 42.22 137 HIS A CA 1
ATOM 1056 C C . HIS A 1 148 ? 10.496 -10.166 101.427 1.00 38.26 137 HIS A C 1
ATOM 1057 O O . HIS A 1 148 ? 11.453 -9.551 100.993 1.00 34.93 137 HIS A O 1
ATOM 1064 N N . GLU A 1 149 ? 9.665 -10.860 100.663 1.00 38.50 138 GLU A N 1
ATOM 1065 C CA . GLU A 1 149 ? 9.816 -10.977 99.213 1.00 40.69 138 GLU A CA 1
ATOM 1066 C C . GLU A 1 149 ? 8.468 -10.856 98.502 1.00 41.00 138 GLU A C 1
ATOM 1067 O O . GLU A 1 149 ? 7.430 -11.244 99.035 1.00 42.09 138 GLU A O 1
ATOM 1073 N N . VAL A 1 150 ? 8.501 -10.343 97.279 1.00 40.48 139 VAL A N 1
ATOM 1074 C CA . VAL A 1 150 ? 7.291 -9.989 96.549 1.00 40.03 139 VAL A CA 1
ATOM 1075 C C . VAL A 1 150 ? 7.591 -9.995 95.050 1.00 38.43 139 VAL A C 1
ATOM 1076 O O . VAL A 1 150 ? 8.543 -9.364 94.608 1.00 39.14 139 VAL A O 1
ATOM 1080 N N . LEU A 1 151 ? 6.781 -10.721 94.282 1.00 36.59 140 LEU A N 1
ATOM 1081 C CA . LEU A 1 151 ? 6.889 -10.749 92.828 1.00 36.04 140 LEU A CA 1
ATOM 1082 C C . LEU A 1 151 ? 5.918 -9.729 92.255 1.00 32.86 140 LEU A C 1
ATOM 1083 O O . LEU A 1 151 ? 4.737 -9.764 92.555 1.00 35.14 140 LEU A O 1
ATOM 1088 N N . VAL A 1 152 ? 6.427 -8.818 91.437 1.00 29.63 141 VAL A N 1
ATOM 1089 C CA . VAL A 1 152 ? 5.651 -7.702 90.922 1.00 29.28 141 VAL A CA 1
ATOM 1090 C C . VAL A 1 152 ? 5.567 -7.912 89.430 1.00 29.57 141 VAL A C 1
ATOM 1091 O O . VAL A 1 152 ? 6.597 -7.890 88.764 1.00 29.42 141 VAL A O 1
ATOM 1095 N N . PRO A 1 153 ? 4.374 -8.113 88.878 1.00 31.33 142 PRO A N 1
ATOM 1096 C CA . PRO A 1 153 ? 4.254 -8.196 87.416 1.00 31.27 142 PRO A CA 1
ATOM 1097 C C . PRO A 1 153 ? 4.779 -6.907 86.782 1.00 31.95 142 PRO A C 1
ATOM 1098 O O . PRO A 1 153 ? 4.611 -5.821 87.348 1.00 32.24 142 PRO A O 1
ATOM 1102 N N . LYS A 1 154 ? 5.434 -7.046 85.638 1.00 31.32 143 LYS A N 1
ATOM 1103 C CA . LYS A 1 154 ? 5.964 -5.916 84.893 1.00 32.68 143 LYS A CA 1
ATOM 1104 C C . LYS A 1 154 ? 4.841 -4.946 84.562 1.00 34.88 143 LYS A C 1
ATOM 1105 O O . LYS A 1 154 ? 3.773 -5.351 84.098 1.00 34.55 143 LYS A O 1
ATOM 1111 N N . GLY A 1 155 ? 5.079 -3.668 84.833 1.00 37.81 144 GLY A N 1
ATOM 1112 C CA . GLY A 1 155 ? 4.185 -2.607 84.411 1.00 39.59 144 GLY A CA 1
ATOM 1113 C C . GLY A 1 155 ? 4.118 -2.515 82.899 1.00 41.93 144 GLY A C 1
ATOM 1114 O O . GLY A 1 155 ? 4.999 -3.021 82.198 1.00 42.83 144 GLY A O 1
ATOM 1115 N N . ILE A 1 156 ? 3.070 -1.868 82.394 1.00 43.64 145 ILE A N 1
ATOM 1116 C CA . ILE A 1 156 ? 2.826 -1.826 80.959 1.00 44.17 145 ILE A CA 1
ATOM 1117 C C . ILE A 1 156 ? 3.788 -0.866 80.250 1.00 43.83 145 ILE A C 1
ATOM 1118 O O . ILE A 1 156 ? 4.347 -1.214 79.213 1.00 45.61 145 ILE A O 1
ATOM 1123 N N . GLY A 1 157 ? 3.993 0.324 80.808 1.00 42.59 146 GLY A N 1
ATOM 1124 C CA . GLY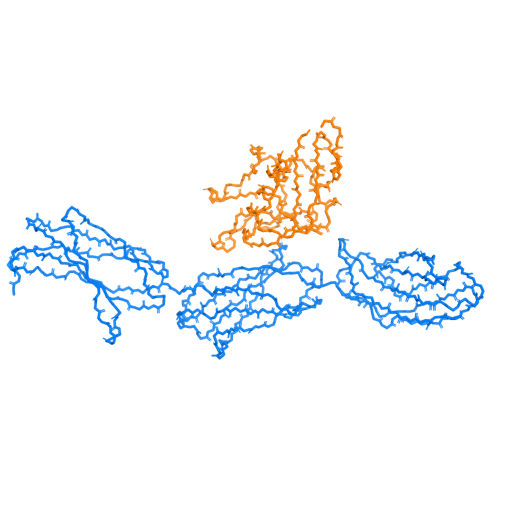 A 1 157 ? 4.767 1.357 80.131 1.00 41.48 146 GLY A CA 1
ATOM 1125 C C . GLY A 1 157 ? 6.273 1.161 80.244 1.00 40.18 146 GLY A C 1
ATOM 1126 O O . GLY A 1 157 ? 6.742 0.038 80.427 1.00 39.09 146 GLY A O 1
ATOM 1127 N N . PRO A 1 158 ? 7.041 2.249 80.161 1.00 38.64 147 PRO A N 1
ATOM 1128 C CA . PRO A 1 158 ? 8.496 2.180 80.355 1.00 36.90 147 PRO A CA 1
ATOM 1129 C C . PRO A 1 158 ? 8.890 1.933 81.819 1.00 35.87 147 PRO A C 1
ATOM 1130 O O . PRO A 1 158 ? 10.071 1.779 82.128 1.00 33.38 147 PRO A O 1
ATOM 1134 N N . THR A 1 159 ? 7.896 1.898 82.702 1.00 35.26 148 THR A N 1
ATOM 1135 C CA . THR A 1 159 ? 8.110 1.948 84.139 1.00 33.96 148 THR A CA 1
ATOM 1136 C C . THR A 1 159 ? 7.326 0.832 84.834 1.00 33.88 148 THR A C 1
ATOM 1137 O O . THR A 1 159 ? 6.328 0.350 84.304 1.00 36.31 148 THR A O 1
ATOM 1141 N N . THR A 1 160 ? 7.790 0.415 86.010 1.00 33.35 149 THR A N 1
ATOM 1142 C CA . THR A 1 160 ? 7.047 -0.503 86.871 1.00 31.85 149 THR A CA 1
ATOM 1143 C C . THR A 1 160 ? 6.978 0.054 88.288 1.00 30.78 149 THR A C 1
ATOM 1144 O O . THR A 1 160 ? 7.982 0.495 88.836 1.00 32.34 149 THR A O 1
ATOM 1148 N N . LYS A 1 161 ? 5.783 0.019 88.868 1.00 30.42 150 LYS A N 1
ATOM 1149 C CA . LYS A 1 161 ? 5.530 0.487 90.230 1.00 29.64 150 LYS A CA 1
ATOM 1150 C C . LYS A 1 161 ? 5.108 -0.680 91.128 1.00 27.13 150 LYS A C 1
ATOM 1151 O O . LYS A 1 161 ? 4.609 -1.703 90.663 1.00 27.68 150 LYS A O 1
ATOM 1157 N N . THR A 1 162 ? 5.322 -0.511 92.421 1.00 25.19 151 THR A N 1
ATOM 1158 C CA . THR A 1 162 ? 4.667 -1.326 93.433 1.00 26.06 151 THR A CA 1
ATOM 1159 C C . THR A 1 162 ? 4.560 -0.514 94.712 1.00 26.57 151 THR A C 1
ATOM 1160 O O . THR A 1 162 ? 5.259 0.473 94.875 1.00 28.53 151 THR A O 1
ATOM 1164 N N . THR A 1 163 ? 3.713 -0.973 95.625 1.00 26.47 152 THR A N 1
ATOM 1165 C CA . THR A 1 163 ? 3.612 -0.417 96.965 1.00 24.95 152 THR A CA 1
ATOM 1166 C C . THR A 1 163 ? 3.875 -1.525 97.987 1.00 25.04 152 THR A C 1
ATOM 1167 O O . THR A 1 163 ? 3.198 -2.561 97.980 1.00 25.83 152 THR A O 1
ATOM 1171 N N . LEU A 1 164 ? 4.857 -1.295 98.855 1.00 26.41 153 LEU A N 1
ATOM 1172 C CA . LEU A 1 164 ? 5.124 -2.150 100.009 1.00 26.57 153 LEU A CA 1
ATOM 1173 C C . LEU A 1 164 ? 4.229 -1.701 101.136 1.00 27.72 153 LEU A C 1
ATOM 1174 O O . LEU A 1 164 ? 4.179 -0.516 101.437 1.00 28.67 153 LEU A O 1
ATOM 1179 N N . THR A 1 165 ? 3.549 -2.657 101.765 1.00 26.15 154 THR A N 1
ATOM 1180 C CA . THR A 1 165 ? 2.602 -2.383 102.828 1.00 23.96 154 THR A CA 1
ATOM 1181 C C . THR A 1 165 ? 2.958 -3.135 104.110 1.00 23.35 154 THR A C 1
ATOM 1182 O O . THR A 1 165 ? 3.891 -3.935 104.125 1.00 26.38 154 THR A O 1
ATOM 1186 N N . ASP A 1 166 ? 2.231 -2.831 105.182 1.00 22.57 155 ASP A N 1
ATOM 1187 C CA . ASP A 1 166 ? 2.447 -3.389 106.521 1.00 25.03 155 ASP A CA 1
ATOM 1188 C C . ASP A 1 166 ? 3.844 -3.213 107.043 1.00 23.39 155 ASP A C 1
ATOM 1189 O O . ASP A 1 166 ? 4.404 -4.107 107.667 1.00 24.56 155 ASP A O 1
ATOM 1194 N N . LEU A 1 167 ? 4.392 -2.040 106.801 1.00 23.48 156 LEU A N 1
ATOM 1195 C CA . LEU A 1 167 ? 5.718 -1.712 107.290 1.00 26.12 156 LEU A CA 1
ATOM 1196 C C . LEU A 1 167 ? 5.569 -1.073 108.662 1.00 23.09 156 LEU A C 1
ATOM 1197 O O . LEU A 1 167 ? 4.512 -0.558 108.996 1.00 22.53 156 LEU A O 1
ATOM 1202 N N . VAL A 1 168 ? 6.629 -1.155 109.452 1.00 21.43 157 VAL A N 1
ATOM 1203 C CA . VAL A 1 168 ? 6.694 -0.536 110.763 1.00 21.61 157 VAL A CA 1
ATOM 1204 C C . VAL A 1 168 ? 6.956 0.956 110.582 1.00 19.28 157 VAL A C 1
ATOM 1205 O O . VAL A 1 168 ? 7.829 1.355 109.841 1.00 19.11 157 VAL A O 1
ATOM 1209 N N . PRO A 1 169 ? 6.165 1.782 111.231 1.00 22.41 158 PRO A N 1
ATOM 1210 C CA . PRO A 1 169 ? 6.404 3.228 111.261 1.00 22.24 158 PRO A CA 1
ATOM 1211 C C . PRO A 1 169 ? 7.788 3.610 111.750 1.00 21.42 158 PRO A C 1
ATOM 1212 O O . PRO A 1 169 ? 8.412 2.865 112.481 1.00 23.41 158 PRO A O 1
ATOM 1216 N N . GLY A 1 170 ? 8.249 4.773 111.316 1.00 24.53 159 GLY A N 1
ATOM 1217 C CA . GLY A 1 170 ? 9.511 5.361 111.722 1.00 23.32 159 GLY A CA 1
ATOM 1218 C C . GLY A 1 170 ? 10.733 4.518 111.464 1.00 25.60 159 GLY A C 1
ATOM 1219 O O . GLY A 1 170 ? 11.699 4.700 112.165 1.00 29.36 159 GLY A O 1
ATOM 1220 N N . THR A 1 171 ? 10.713 3.584 110.509 1.00 26.61 160 THR A N 1
ATOM 1221 C CA . THR A 1 171 ? 11.908 2.790 110.282 1.00 28.65 160 THR A CA 1
ATOM 1222 C C . THR A 1 171 ? 12.461 2.815 108.862 1.00 29.37 160 THR A C 1
ATOM 1223 O O . THR A 1 171 ? 11.761 3.089 107.888 1.00 28.34 160 THR A O 1
ATOM 1227 N N . GLU A 1 172 ? 13.756 2.544 108.792 1.00 29.25 161 GLU A N 1
ATOM 1228 C CA . GLU A 1 172 ? 14.507 2.590 107.559 1.00 29.39 161 GLU A CA 1
ATOM 1229 C C . GLU A 1 172 ? 14.494 1.207 106.898 1.00 28.41 161 GLU A C 1
ATOM 1230 O O . GLU A 1 172 ? 14.881 0.222 107.532 1.00 28.13 161 GLU A O 1
ATOM 1236 N N . TYR A 1 173 ? 14.039 1.139 105.640 1.00 26.99 162 TYR A N 1
ATOM 1237 C CA . TYR A 1 173 ? 14.045 -0.101 104.861 1.00 25.46 162 TYR A CA 1
ATOM 1238 C C . TYR A 1 173 ? 15.115 -0.094 103.761 1.00 26.11 162 TYR A C 1
ATOM 1239 O O . TYR A 1 173 ? 15.463 0.944 103.197 1.00 27.36 162 TYR A O 1
ATOM 1248 N N . GLY A 1 174 ? 15.668 -1.267 103.516 1.00 24.63 163 GLY A N 1
ATOM 1249 C CA . GLY A 1 174 ? 16.541 -1.514 102.394 1.00 25.15 163 GLY A CA 1
ATOM 1250 C C . GLY A 1 174 ? 15.798 -2.385 101.414 1.00 26.59 163 GLY A C 1
ATOM 1251 O O . GLY A 1 174 ? 15.182 -3.403 101.791 1.00 25.52 163 GLY A O 1
ATOM 1252 N N . VAL A 1 175 ? 15.842 -1.981 100.155 1.00 26.47 164 VAL A N 1
ATOM 1253 C CA . VAL A 1 175 ? 15.115 -2.667 99.102 1.00 26.30 164 VAL A CA 1
ATOM 1254 C C . VAL A 1 175 ? 16.065 -3.035 97.960 1.00 28.50 164 VAL A C 1
ATOM 1255 O O . VAL A 1 175 ? 16.968 -2.251 97.558 1.00 25.75 164 VAL A O 1
ATOM 1259 N N . GLY A 1 176 ? 15.864 -4.242 97.454 1.00 26.07 165 GLY A N 1
ATOM 1260 C CA . GLY A 1 176 ? 16.582 -4.730 96.299 1.00 27.41 165 GLY A CA 1
ATOM 1261 C C . GLY A 1 176 ? 15.599 -5.228 95.274 1.00 27.53 165 GLY A C 1
ATOM 1262 O O . GLY A 1 176 ? 14.723 -6.032 95.589 1.00 29.85 165 GLY A O 1
ATOM 1263 N N . ILE A 1 177 ? 15.748 -4.766 94.041 1.00 26.67 166 ILE A N 1
ATOM 1264 C CA . ILE A 1 177 ? 14.853 -5.150 92.965 1.00 25.10 166 ILE A CA 1
ATOM 1265 C C . ILE A 1 177 ? 15.639 -5.849 91.848 1.00 24.73 166 ILE A C 1
ATOM 1266 O O . ILE A 1 177 ? 16.597 -5.296 91.304 1.00 23.14 166 ILE A O 1
ATOM 1271 N N . SER A 1 178 ? 15.214 -7.063 91.509 1.00 24.82 167 SER A N 1
ATOM 1272 C CA . SER A 1 178 ? 15.818 -7.844 90.438 1.00 25.21 167 SER A CA 1
ATOM 1273 C C . SER A 1 178 ? 14.833 -8.114 89.308 1.00 27.77 167 SER A C 1
ATOM 1274 O O . SER A 1 178 ? 13.683 -8.466 89.550 1.00 28.55 167 SER A O 1
ATOM 1277 N N . ALA A 1 179 ? 15.290 -7.928 88.074 1.00 29.42 168 ALA A N 1
ATOM 1278 C CA . ALA A 1 179 ? 14.575 -8.409 86.897 1.00 30.13 168 ALA A CA 1
ATOM 1279 C C . ALA A 1 179 ? 14.621 -9.952 86.789 1.00 30.53 168 ALA A C 1
ATOM 1280 O O . ALA A 1 179 ? 15.671 -10.556 86.993 1.00 28.69 168 ALA A O 1
ATOM 1282 N N . VAL A 1 180 ? 13.486 -10.566 86.437 1.00 32.54 169 VAL A N 1
ATOM 1283 C CA . VAL A 1 180 ? 13.346 -12.029 86.371 1.00 33.67 169 VAL A CA 1
ATOM 1284 C C . VAL A 1 180 ? 12.733 -12.519 85.050 1.00 36.56 169 VAL A C 1
ATOM 1285 O O . VAL A 1 180 ? 11.619 -12.134 84.684 1.00 36.41 169 VAL A O 1
ATOM 1289 N N . MET A 1 181 ? 13.480 -13.364 84.344 1.00 39.72 170 MET A N 1
ATOM 1290 C CA . MET A 1 181 ? 12.962 -14.147 83.222 1.00 43.60 170 MET A CA 1
ATOM 1291 C C . MET A 1 181 ? 13.492 -15.574 83.306 1.00 43.29 170 MET A C 1
ATOM 1292 O O . MET A 1 181 ? 14.698 -15.779 83.438 1.00 43.27 170 MET A O 1
ATOM 1297 N N . ASN A 1 182 ? 12.593 -16.549 83.191 1.00 43.92 171 ASN A N 1
ATOM 1298 C CA . ASN A 1 182 ? 12.905 -17.955 83.474 1.00 44.92 171 ASN A CA 1
ATOM 1299 C C . ASN A 1 182 ? 13.334 -18.081 84.934 1.00 45.58 171 ASN A C 1
ATOM 1300 O O . ASN A 1 182 ? 12.871 -17.326 85.792 1.00 45.86 171 ASN A O 1
ATOM 1305 N N . SER A 1 183 ? 14.220 -19.033 85.206 1.00 46.00 172 SER A N 1
ATOM 1306 C CA . SER A 1 183 ? 14.885 -19.128 86.503 1.00 45.52 172 SER A CA 1
ATOM 1307 C C . SER A 1 183 ? 16.040 -18.113 86.667 1.00 44.42 172 SER A C 1
ATOM 1308 O O . SER A 1 183 ? 16.605 -18.019 87.752 1.00 45.54 172 SER A O 1
ATOM 1311 N N . LYS A 1 184 ? 16.376 -17.363 85.608 1.00 43.06 173 LYS A N 1
ATOM 1312 C CA . LYS A 1 184 ? 17.485 -16.385 85.634 1.00 42.61 173 LYS A CA 1
ATOM 1313 C C . LYS A 1 184 ? 17.099 -15.056 86.306 1.00 39.87 173 LYS A C 1
ATOM 1314 O O . LYS A 1 184 ? 15.980 -14.580 86.163 1.00 38.11 173 LYS A O 1
ATOM 1320 N N . GLN A 1 185 ? 18.042 -14.475 87.046 1.00 37.68 174 GLN A N 1
ATOM 1321 C CA . GLN A 1 185 ? 17.857 -13.179 87.697 1.00 36.86 174 GLN A CA 1
ATOM 1322 C C . GLN A 1 185 ? 19.023 -12.253 87.385 1.00 34.20 174 GLN A C 1
ATOM 1323 O O . GLN A 1 185 ? 20.165 -12.673 87.339 1.00 36.62 174 GLN A O 1
ATOM 1329 N N . SER A 1 186 ? 18.728 -10.978 87.195 1.00 32.37 175 SER A N 1
ATOM 1330 C CA . SER A 1 186 ? 19.736 -9.936 87.297 1.00 29.07 175 SER A CA 1
ATOM 1331 C C . SER A 1 186 ? 20.180 -9.802 88.735 1.00 28.63 175 SER A C 1
ATOM 1332 O O . SER A 1 186 ? 19.462 -10.182 89.657 1.00 29.71 175 SER A O 1
ATOM 1335 N N . ILE A 1 187 ? 21.342 -9.206 88.939 1.00 28.45 176 ILE A N 1
ATOM 1336 C CA . ILE A 1 187 ? 21.702 -8.791 90.274 1.00 28.87 176 ILE A CA 1
ATOM 1337 C C . ILE A 1 187 ? 20.670 -7.745 90.684 1.00 28.91 176 ILE A C 1
ATOM 1338 O O . ILE A 1 187 ? 20.041 -7.125 89.823 1.00 29.44 176 ILE A O 1
ATOM 1343 N N . PRO A 1 188 ? 20.480 -7.546 91.981 1.00 27.32 177 PRO A N 1
ATOM 1344 C CA . PRO A 1 188 ? 19.514 -6.544 92.430 1.00 27.99 177 PRO A CA 1
ATOM 1345 C C . PRO A 1 188 ? 20.084 -5.137 92.379 1.00 28.98 177 PRO A C 1
ATOM 1346 O O . PRO A 1 188 ? 21.285 -4.924 92.507 1.00 32.05 177 PRO A O 1
ATOM 1350 N N . ALA A 1 189 ? 19.193 -4.184 92.172 1.00 29.67 178 ALA A N 1
ATOM 1351 C CA . ALA A 1 189 ? 19.486 -2.782 92.343 1.00 28.20 178 ALA A CA 1
ATOM 1352 C C . ALA A 1 189 ? 18.891 -2.364 93.684 1.00 28.17 178 ALA A C 1
ATOM 1353 O O . ALA A 1 189 ? 17.784 -2.781 94.046 1.00 24.13 178 ALA A O 1
ATOM 1355 N N . THR A 1 190 ? 19.619 -1.530 94.415 1.00 26.45 179 THR A N 1
ATOM 1356 C CA . THR A 1 190 ? 19.247 -1.220 95.771 1.00 24.39 179 THR A CA 1
ATOM 1357 C C . THR A 1 190 ? 18.928 0.219 96.037 1.00 25.93 179 THR A C 1
ATOM 1358 O O . THR A 1 190 ? 19.471 1.116 95.405 1.00 22.81 179 THR A O 1
ATOM 1362 N N . MET A 1 191 ? 18.021 0.414 96.993 1.00 28.07 180 MET A N 1
ATOM 1363 C CA . MET A 1 191 ? 17.795 1.695 97.602 1.00 30.07 180 MET A CA 1
ATOM 1364 C C . MET A 1 191 ? 17.151 1.628 98.966 1.00 29.11 180 MET A C 1
ATOM 1365 O O . MET A 1 191 ? 16.510 0.626 99.330 1.00 25.80 180 MET A O 1
ATOM 1370 N N . ASN A 1 192 ? 17.260 2.735 99.697 1.00 25.14 181 ASN A N 1
ATOM 1371 C CA . ASN A 1 192 ? 16.680 2.810 101.031 1.00 23.70 181 ASN A CA 1
ATOM 1372 C C . ASN A 1 192 ? 15.607 3.866 101.136 1.00 22.88 181 ASN A C 1
ATOM 1373 O O . ASN A 1 192 ? 15.555 4.800 100.354 1.00 23.70 181 ASN A O 1
ATOM 1378 N N . ALA A 1 193 ? 14.728 3.686 102.101 1.00 21.83 182 ALA A N 1
ATOM 1379 C CA . ALA A 1 193 ? 13.693 4.658 102.373 1.00 23.84 182 ALA A CA 1
ATOM 1380 C C . ALA A 1 193 ? 13.194 4.545 103.819 1.00 24.97 182 ALA A C 1
ATOM 1381 O O . ALA A 1 193 ? 13.195 3.473 104.393 1.00 26.71 182 ALA A O 1
ATOM 1383 N N . ARG A 1 194 ? 12.750 5.664 104.364 1.00 25.96 183 ARG A N 1
ATOM 1384 C CA . ARG A 1 194 ? 12.268 5.785 105.720 1.00 29.57 183 ARG A CA 1
ATOM 1385 C C . ARG A 1 194 ? 10.753 5.877 105.719 1.00 28.60 183 ARG A C 1
ATOM 1386 O O . ARG A 1 194 ? 10.194 6.724 105.025 1.00 32.20 183 ARG A O 1
ATOM 1394 N N . THR A 1 195 ? 10.077 5.055 106.509 1.00 25.80 184 THR A N 1
ATOM 1395 C CA . THR A 1 195 ? 8.649 5.287 106.742 1.00 27.09 184 THR A CA 1
ATOM 1396 C C . THR A 1 195 ? 8.462 6.462 107.709 1.00 28.61 184 THR A C 1
ATOM 1397 O O . THR A 1 195 ? 9.281 6.679 108.583 1.00 25.14 184 THR A O 1
ATOM 1401 N N . GLU A 1 196 ? 7.389 7.226 107.525 1.00 30.98 185 GLU A N 1
ATOM 1402 C CA . GLU A 1 196 ? 6.966 8.244 108.482 1.00 32.08 185 GLU A CA 1
ATOM 1403 C C . GLU A 1 196 ? 6.715 7.664 109.879 1.00 30.92 185 GLU A C 1
ATOM 1404 O O . GLU A 1 196 ? 6.544 6.469 110.044 1.00 28.83 185 GLU A O 1
ATOM 1410 N N . LEU A 1 197 ? 6.659 8.544 110.873 1.00 33.58 186 LEU A N 1
ATOM 1411 C CA . LEU A 1 197 ? 6.187 8.196 112.205 1.00 34.74 186 LEU A CA 1
ATOM 1412 C C . LEU A 1 197 ? 4.683 8.364 112.250 1.00 33.75 186 LEU A C 1
ATOM 1413 O O . LEU A 1 197 ? 4.138 9.319 111.683 1.00 32.29 186 LEU A O 1
ATOM 1418 N N . ASP A 1 198 ? 4.007 7.442 112.927 1.00 33.79 187 ASP A N 1
ATOM 1419 C CA . ASP A 1 198 ? 2.554 7.468 112.961 1.00 35.16 187 ASP A CA 1
ATOM 1420 C C . ASP A 1 198 ? 2.065 8.541 113.930 1.00 34.11 187 ASP A C 1
ATOM 1421 O O . ASP A 1 198 ? 2.703 8.817 114.947 1.00 30.15 187 ASP A O 1
ATOM 1426 N N . SER A 1 199 ? 0.937 9.145 113.573 1.00 34.61 188 SER A N 1
ATOM 1427 C CA . SER A 1 199 ? 0.361 10.256 114.300 1.00 36.65 188 SER A CA 1
ATOM 1428 C C . SER A 1 199 ? -0.761 9.753 115.181 1.00 37.89 188 SER A C 1
ATOM 1429 O O . SER A 1 199 ? -1.453 8.795 114.830 1.00 40.12 188 SER A O 1
ATOM 1432 N N . PRO A 1 200 ? -0.958 10.397 116.320 1.00 37.66 189 PRO A N 1
ATOM 1433 C CA . PRO A 1 200 ? -2.132 10.115 117.134 1.00 39.24 189 PRO A CA 1
ATOM 1434 C C . PRO A 1 200 ? -3.304 10.816 116.477 1.00 40.01 189 PRO A C 1
ATOM 1435 O O . PRO A 1 200 ? -3.102 11.891 115.922 1.00 40.61 189 PRO A O 1
ATOM 1439 N N . ARG A 1 201 ? -4.475 10.192 116.480 1.00 40.93 190 ARG A N 1
ATOM 1440 C CA . ARG A 1 201 ? -5.662 10.762 115.848 1.00 42.48 190 ARG A CA 1
ATOM 1441 C C . ARG A 1 201 ? -6.719 11.052 116.906 1.00 41.70 190 ARG A C 1
ATOM 1442 O O . ARG A 1 201 ? -6.560 10.690 118.068 1.00 38.49 190 ARG A O 1
ATOM 1450 N N . ASP A 1 202 ? -7.777 11.744 116.503 1.00 43.87 191 ASP A N 1
ATOM 1451 C CA . ASP A 1 202 ? -8.979 11.904 117.330 1.00 44.01 191 ASP A CA 1
ATOM 1452 C C . ASP A 1 202 ? -8.730 12.358 118.786 1.00 45.85 191 ASP A C 1
ATOM 1453 O O . ASP A 1 202 ? -9.519 12.031 119.677 1.00 47.03 191 ASP A O 1
ATOM 1458 N N . LEU A 1 203 ? -7.648 13.103 119.032 1.00 46.38 192 LEU A N 1
ATOM 1459 C CA . LEU A 1 203 ? -7.460 13.765 120.324 1.00 45.10 192 LEU A CA 1
ATOM 1460 C C . LEU A 1 203 ? -8.679 14.611 120.592 1.00 46.50 192 LEU A C 1
ATOM 1461 O O . LEU A 1 203 ? -9.025 15.443 119.764 1.00 47.80 192 LEU A O 1
ATOM 1466 N N . MET A 1 204 ? -9.325 14.402 121.737 1.00 47.85 193 MET A N 1
ATOM 1467 C CA . MET A 1 204 ? -10.582 15.079 122.048 1.00 47.15 193 MET A CA 1
ATOM 1468 C C . MET A 1 204 ? -10.684 15.517 123.504 1.00 48.07 193 MET A C 1
ATOM 1469 O O . MET A 1 204 ? -9.834 15.180 124.324 1.00 48.72 193 MET A O 1
ATOM 1474 N N . VAL A 1 205 ? -11.726 16.290 123.800 1.00 49.57 194 VAL A N 1
ATOM 1475 C CA . VAL A 1 205 ? -12.066 16.673 125.173 1.00 49.78 194 VAL A CA 1
ATOM 1476 C C . VAL A 1 205 ? -12.839 15.544 125.862 1.00 50.06 194 VAL A C 1
ATOM 1477 O O . VAL A 1 205 ? -13.692 14.905 125.241 1.00 50.54 194 VAL A O 1
ATOM 1481 N N . THR A 1 206 ? -12.520 15.298 127.134 1.00 50.02 195 THR A N 1
ATOM 1482 C CA . THR A 1 206 ? -13.323 14.423 127.998 1.00 50.01 195 THR A CA 1
ATOM 1483 C C . THR A 1 206 ? -14.001 15.320 129.020 1.00 50.16 195 THR A C 1
ATOM 1484 O O . THR A 1 206 ? -15.220 15.308 129.152 1.00 48.92 195 THR A O 1
ATOM 1488 N N . ALA A 1 207 ? -13.183 16.083 129.743 1.00 51.42 196 ALA A N 1
ATOM 1489 C CA . ALA A 1 207 ? -13.642 17.191 130.576 1.00 51.54 196 ALA A CA 1
ATOM 1490 C C . ALA A 1 207 ? -13.148 18.506 129.962 1.00 52.87 196 ALA A C 1
ATOM 1491 O O . ALA A 1 207 ? -12.134 18.527 129.240 1.00 52.57 196 ALA A O 1
ATOM 1493 N N . SER A 1 208 ? -13.872 19.591 130.243 1.00 52.88 197 SER A N 1
ATOM 1494 C CA . SER A 1 208 ? -13.536 20.923 129.732 1.00 53.75 197 SER A CA 1
ATOM 1495 C C . SER A 1 208 ? -13.770 21.976 130.820 1.00 54.50 197 SER A C 1
ATOM 1496 O O . SER A 1 208 ? -14.524 22.937 130.624 1.00 56.01 197 SER A O 1
ATOM 1499 N N . SER A 1 209 ? -13.121 21.785 131.969 1.00 54.60 198 SER A N 1
ATOM 1500 C CA . SER A 1 209 ? -13.353 22.627 133.152 1.00 54.60 198 SER A CA 1
ATOM 1501 C C . SER A 1 209 ? -12.582 23.953 133.117 1.00 53.27 198 SER A C 1
ATOM 1502 O O . SER A 1 209 ? -11.770 24.192 132.213 1.00 54.13 198 SER A O 1
ATOM 1505 N N . GLU A 1 210 ? -12.838 24.798 134.117 1.00 50.24 199 GLU A N 1
ATOM 1506 C CA . GLU A 1 210 ? -12.268 26.147 134.178 1.00 48.84 199 GLU A CA 1
ATOM 1507 C C . GLU A 1 210 ? -10.775 26.171 134.527 1.00 47.20 199 GLU A C 1
ATOM 1508 O O . GLU A 1 210 ? -10.122 27.194 134.339 1.00 47.75 199 GLU A O 1
ATOM 1514 N N . THR A 1 211 ? -10.243 25.062 135.042 1.00 45.11 200 THR A N 1
ATOM 1515 C CA . THR A 1 211 ? -8.821 24.962 135.397 1.00 43.43 200 THR A CA 1
ATOM 1516 C C . THR A 1 211 ? -8.062 23.851 134.655 1.00 43.86 200 THR A C 1
ATOM 1517 O O . THR A 1 211 ? -6.838 23.926 134.498 1.00 42.38 200 THR A O 1
ATOM 1521 N N . SER A 1 212 ? -8.783 22.824 134.208 1.00 43.71 201 SER A N 1
ATOM 1522 C CA . SER A 1 212 ? -8.159 21.633 133.640 1.00 43.59 201 SER A CA 1
ATOM 1523 C C . SER A 1 212 ? -8.902 21.131 132.403 1.00 43.32 201 SER A C 1
ATOM 1524 O O . SER A 1 212 ? -10.085 21.438 132.214 1.00 43.78 201 SER A O 1
ATOM 1527 N N . ILE A 1 213 ? -8.191 20.372 131.564 1.00 41.63 202 ILE A N 1
ATOM 1528 C CA . ILE A 1 213 ? -8.786 19.696 130.409 1.00 40.33 202 ILE A CA 1
ATOM 1529 C C . ILE A 1 213 ? -8.289 18.246 130.351 1.00 40.36 202 ILE A C 1
ATOM 1530 O O . ILE A 1 213 ? -7.094 18.003 130.178 1.00 40.87 202 ILE A O 1
ATOM 1535 N N . SER A 1 214 ? -9.218 17.298 130.493 1.00 40.30 203 SER A N 1
ATOM 1536 C CA . SER A 1 214 ? -8.912 15.864 130.507 1.00 40.21 203 SER A CA 1
ATOM 1537 C C . SER A 1 214 ? -9.042 15.306 129.091 1.00 39.18 203 SER A C 1
ATOM 1538 O O . SER A 1 214 ? -10.136 14.992 128.635 1.00 38.87 203 SER A O 1
ATOM 1541 N N . LEU A 1 215 ? -7.922 15.191 128.392 1.00 39.02 204 LEU A N 1
ATOM 1542 C CA . LEU A 1 215 ? -7.938 14.768 126.995 1.00 38.12 204 LEU A CA 1
ATOM 1543 C C . LEU A 1 215 ? -7.895 13.252 126.815 1.00 36.98 204 LEU A C 1
ATOM 1544 O O . LEU A 1 215 ? -7.246 12.543 127.578 1.00 35.96 204 LEU A O 1
ATOM 1549 N N . ILE A 1 216 ? -8.645 12.774 125.826 1.00 36.89 205 ILE A N 1
ATOM 1550 C CA . ILE A 1 216 ? -8.488 11.434 125.274 1.00 37.76 205 ILE A CA 1
ATOM 1551 C C . ILE A 1 216 ? -7.778 11.593 123.931 1.00 38.07 205 ILE A C 1
ATOM 1552 O O . ILE A 1 216 ? -7.623 12.712 123.455 1.00 37.69 205 ILE A O 1
ATOM 1554 N N . TRP A 1 217 ? -7.337 10.485 123.339 1.00 38.82 206 TRP A N 1
ATOM 1555 C CA . TRP A 1 217 ? -6.816 10.479 121.960 1.00 40.29 206 TRP A CA 1
ATOM 1556 C C . TRP A 1 217 ? -6.579 9.059 121.442 1.00 39.72 206 TRP A C 1
ATOM 1557 O O . TRP A 1 217 ? -6.229 8.160 122.216 1.00 39.48 206 TRP A O 1
ATOM 1568 N N . THR A 1 218 ? -6.769 8.864 120.135 1.00 38.49 207 THR A N 1
ATOM 1569 C CA . THR A 1 218 ? -6.434 7.596 119.486 1.00 37.86 207 THR A CA 1
ATOM 1570 C C . THR A 1 218 ? -4.909 7.421 119.478 1.00 39.14 207 THR A C 1
ATOM 1571 O O . THR A 1 218 ? -4.184 8.184 118.840 1.00 37.59 207 THR A O 1
ATOM 1575 N N . LYS A 1 219 ? -4.456 6.417 120.226 1.00 41.24 208 LYS A N 1
ATOM 1576 C CA . LYS A 1 219 ? -3.069 5.960 120.269 1.00 42.96 208 LYS A CA 1
ATOM 1577 C C . LYS A 1 219 ? -2.407 5.894 118.881 1.00 44.85 208 LYS A C 1
ATOM 1578 O O . LYS A 1 219 ? -2.984 5.344 117.932 1.00 45.33 208 LYS A O 1
ATOM 1584 N N . ALA A 1 220 ? -1.202 6.462 118.766 1.00 44.20 209 ALA A N 1
ATOM 1585 C CA . ALA A 1 220 ? -0.373 6.256 117.580 1.00 44.99 209 ALA A CA 1
ATOM 1586 C C . ALA A 1 220 ? 0.098 4.811 117.577 1.00 45.94 209 ALA A C 1
ATOM 1587 O O . ALA A 1 220 ? 0.001 4.119 118.591 1.00 48.06 209 ALA A O 1
ATOM 1589 N N . SER A 1 221 ? 0.609 4.359 116.440 1.00 44.33 210 SER A N 1
ATOM 1590 C CA . SER A 1 221 ? 0.909 2.949 116.252 1.00 43.44 210 SER A CA 1
ATOM 1591 C C . SER A 1 221 ? 2.390 2.713 115.985 1.00 43.66 210 SER A C 1
ATOM 1592 O O . SER A 1 221 ? 3.101 3.590 115.483 1.00 43.97 210 SER A O 1
ATOM 1595 N N . GLY A 1 222 ? 2.847 1.513 116.320 1.00 43.50 211 GLY A N 1
ATOM 1596 C CA . GLY A 1 222 ? 4.248 1.173 116.199 1.00 44.26 211 GLY A CA 1
ATOM 1597 C C . GLY A 1 222 ? 5.067 1.819 117.301 1.00 45.91 211 GLY A C 1
ATOM 1598 O O . GLY A 1 222 ? 4.534 2.522 118.158 1.00 44.07 211 GLY A O 1
ATOM 1599 N N . PRO A 1 223 ? 6.377 1.601 117.267 1.00 50.75 212 PRO A N 1
ATOM 1600 C CA . PRO A 1 223 ? 7.257 2.039 118.357 1.00 52.22 212 PRO A CA 1
ATOM 1601 C C . PRO A 1 223 ? 7.374 3.549 118.424 1.00 52.52 212 PRO A C 1
ATOM 1602 O O . PRO A 1 223 ? 7.753 4.175 117.441 1.00 50.71 212 PRO A O 1
ATOM 1606 N N . ILE A 1 224 ? 7.006 4.126 119.562 1.00 53.53 213 ILE A N 1
ATOM 1607 C CA . ILE A 1 224 ? 7.348 5.515 119.847 1.00 52.06 213 ILE A CA 1
ATOM 1608 C C . ILE A 1 224 ? 8.014 5.589 121.210 1.00 51.49 213 ILE A C 1
ATOM 1609 O O . ILE A 1 224 ? 8.082 4.595 121.928 1.00 49.64 213 ILE A O 1
ATOM 1614 N N . ASP A 1 225 ? 8.526 6.773 121.537 1.00 52.05 214 ASP A N 1
ATOM 1615 C CA . ASP A 1 225 ? 9.180 7.039 122.817 1.00 52.04 214 ASP A CA 1
ATOM 1616 C C . ASP A 1 225 ? 8.203 7.693 123.787 1.00 49.84 214 ASP A C 1
ATOM 1617 O O . ASP A 1 225 ? 8.135 7.317 124.950 1.00 49.17 214 ASP A O 1
ATOM 1622 N N . HIS A 1 226 ? 7.488 8.702 123.296 1.00 48.52 215 HIS A N 1
ATOM 1623 C CA . HIS A 1 226 ? 6.509 9.448 124.081 1.00 48.36 215 HIS A CA 1
ATOM 1624 C C . HIS A 1 226 ? 5.670 10.400 123.196 1.00 47.57 215 HIS A C 1
ATOM 1625 O O . HIS A 1 226 ? 5.954 10.580 122.011 1.00 45.29 215 HIS A O 1
ATOM 1632 N N . TYR A 1 227 ? 4.608 10.970 123.760 1.00 46.43 216 TYR A N 1
ATOM 1633 C CA . TYR A 1 227 ? 3.811 11.973 123.055 1.00 46.19 216 TYR A CA 1
ATOM 1634 C C . TYR A 1 227 ? 4.199 13.334 123.587 1.00 44.73 216 TYR A C 1
ATOM 1635 O O . TYR A 1 227 ? 4.762 13.426 124.667 1.00 47.61 216 TYR A O 1
ATOM 1644 N N . ARG A 1 228 ? 3.901 14.391 122.845 1.00 44.58 217 ARG A N 1
ATOM 1645 C CA . ARG A 1 228 ? 4.199 15.748 123.301 1.00 46.22 217 ARG A CA 1
ATOM 1646 C C . ARG A 1 228 ? 3.020 16.665 123.018 1.00 44.52 217 ARG A C 1
ATOM 1647 O O . ARG A 1 228 ? 2.739 16.970 121.865 1.00 44.16 217 ARG A O 1
ATOM 1655 N N . ILE A 1 229 ? 2.351 17.090 124.087 1.00 46.30 218 ILE A N 1
ATOM 1656 C CA . ILE A 1 229 ? 1.216 18.002 124.018 1.00 47.52 218 ILE A CA 1
ATOM 1657 C C . ILE A 1 229 ? 1.696 19.427 124.226 1.00 47.98 218 ILE A C 1
ATOM 1658 O O . ILE A 1 229 ? 2.248 19.746 125.280 1.00 48.31 218 ILE A O 1
ATOM 1663 N N . THR A 1 230 ? 1.487 20.275 123.225 1.00 47.42 219 THR A N 1
ATOM 1664 C CA . THR A 1 230 ? 1.744 21.708 123.354 1.00 48.20 219 THR A CA 1
ATOM 1665 C C . THR A 1 230 ? 0.418 22.481 123.412 1.00 47.32 219 THR A C 1
ATOM 1666 O O . THR A 1 230 ? -0.514 22.171 122.673 1.00 44.33 219 THR A O 1
ATOM 1670 N N . PHE A 1 231 ? 0.334 23.477 124.296 1.00 48.21 220 PHE A N 1
ATOM 1671 C CA . PHE A 1 231 ? -0.911 24.220 124.517 1.00 48.19 220 PHE A CA 1
ATOM 1672 C C . PHE A 1 231 ? -0.695 25.735 124.507 1.00 49.27 220 PHE A C 1
ATOM 1673 O O . PHE A 1 231 ? 0.074 26.267 125.312 1.00 47.89 220 PHE A O 1
ATOM 1681 N N . THR A 1 232 ? -1.396 26.409 123.588 1.00 51.40 221 THR A N 1
ATOM 1682 C CA . THR A 1 232 ? -1.225 27.841 123.306 1.00 53.22 221 THR A CA 1
ATOM 1683 C C . THR A 1 232 ? -2.534 28.639 123.524 1.00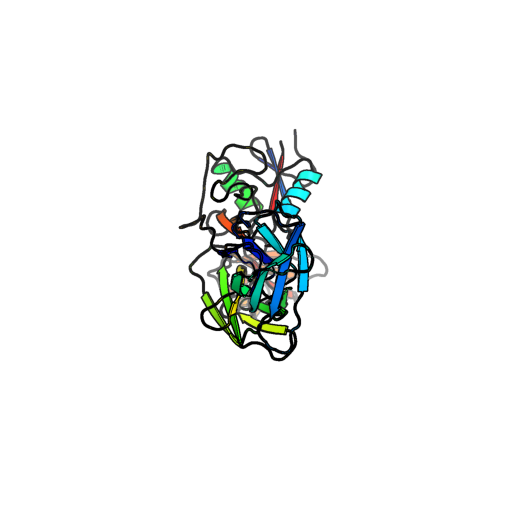 54.93 221 THR A C 1
ATOM 1684 O O . THR A 1 232 ? -3.483 28.471 122.756 1.00 55.70 221 THR A O 1
ATOM 1688 N N . PRO A 1 233 ? -2.600 29.479 124.564 1.00 56.38 222 PRO A N 1
ATOM 1689 C CA . PRO A 1 233 ? -3.764 30.355 124.792 1.00 57.95 222 PRO A CA 1
ATOM 1690 C C . PRO A 1 233 ? -3.666 31.762 124.173 1.00 59.16 222 PRO A C 1
ATOM 1691 O O . PRO A 1 233 ? -4.565 32.165 123.425 1.00 58.54 222 PRO A O 1
ATOM 1695 N N . SER A 1 234 ? -2.605 32.498 124.516 1.00 60.07 223 SER A N 1
ATOM 1696 C CA . SER A 1 234 ? -2.358 33.843 123.993 1.00 59.53 223 SER A CA 1
ATOM 1697 C C . SER A 1 234 ? -1.564 33.735 122.684 1.00 59.97 223 SER A C 1
ATOM 1698 O O . SER A 1 234 ? -1.239 32.628 122.239 1.00 59.49 223 SER A O 1
ATOM 1701 N N . SER A 1 235 ? -1.251 34.880 122.080 1.00 59.87 224 SER A N 1
ATOM 1702 C CA . SER A 1 235 ? -0.597 34.924 120.765 1.00 59.70 224 SER A CA 1
ATOM 1703 C C . SER A 1 235 ? 0.690 34.089 120.658 1.00 59.69 224 SER A C 1
ATOM 1704 O O . SER A 1 235 ? 0.732 33.106 119.917 1.00 59.17 224 SER A O 1
ATOM 1707 N N . GLY A 1 236 ? 1.727 34.484 121.397 1.00 59.92 225 GLY A N 1
ATOM 1708 C CA . GLY A 1 236 ? 3.034 33.851 121.296 1.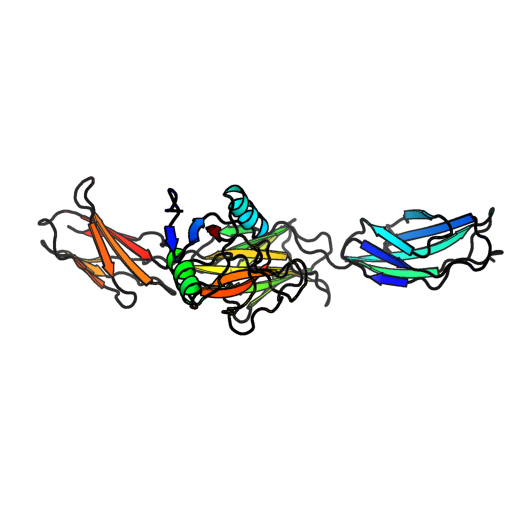00 60.07 225 GLY A CA 1
ATOM 1709 C C . GLY A 1 236 ? 3.303 32.736 122.299 1.00 60.02 225 GLY A C 1
ATOM 1710 O O . GLY A 1 236 ? 3.788 31.669 121.917 1.00 58.77 225 GLY A O 1
ATOM 1711 N N . ILE A 1 237 ? 2.993 32.989 123.574 1.00 60.45 226 ILE A N 1
ATOM 1712 C CA . ILE A 1 237 ? 3.381 32.097 124.682 1.00 59.77 226 ILE A CA 1
ATOM 1713 C C . ILE A 1 237 ? 2.721 30.713 124.618 1.00 59.18 226 ILE A C 1
ATOM 1714 O O . ILE A 1 237 ? 1.497 30.594 124.683 1.00 57.93 226 ILE A O 1
ATOM 1719 N N . SER A 1 238 ? 3.558 29.678 124.484 1.00 58.80 227 SER A N 1
ATOM 1720 C CA . SER A 1 238 ? 3.106 28.287 124.348 1.00 58.20 227 SER A CA 1
ATOM 1721 C C . SER A 1 238 ? 3.949 27.337 125.202 1.00 56.55 227 SER A C 1
ATOM 1722 O O . SER A 1 238 ? 5.173 27.386 125.161 1.00 57.10 227 SER A O 1
ATOM 1725 N N . SER A 1 239 ? 3.287 26.468 125.960 1.00 55.01 228 SER A N 1
ATOM 1726 C CA . SER A 1 239 ? 3.958 25.565 126.892 1.00 54.52 228 SER A CA 1
ATOM 1727 C C . SER A 1 239 ? 3.838 24.101 126.437 1.00 54.06 228 SER A C 1
ATOM 1728 O O . SER A 1 239 ? 3.033 23.788 125.565 1.00 52.93 228 SER A O 1
ATOM 1731 N N . GLU A 1 240 ? 4.652 23.221 127.023 1.00 54.29 229 GLU A N 1
ATOM 1732 C CA . GLU A 1 240 ? 4.743 21.814 126.595 1.00 54.88 229 GLU A CA 1
ATOM 1733 C C . GLU A 1 240 ? 4.726 20.808 127.756 1.00 52.75 229 GLU A C 1
ATOM 1734 O O . GLU A 1 240 ? 5.177 21.103 128.855 1.00 52.77 229 GLU A O 1
ATOM 1740 N N . VAL A 1 241 ? 4.195 19.618 127.493 1.00 51.97 230 VAL A N 1
ATOM 1741 C CA . VAL A 1 241 ? 4.265 18.494 128.425 1.00 51.78 230 VAL A CA 1
ATOM 1742 C C . VAL A 1 241 ? 4.610 17.209 127.672 1.00 52.25 230 VAL A C 1
ATOM 1743 O O . VAL A 1 241 ? 4.435 17.120 126.460 1.00 49.56 230 VAL A O 1
ATOM 1747 N N . THR A 1 242 ? 5.095 16.219 128.416 1.00 53.80 231 THR A N 1
ATOM 1748 C CA . THR A 1 242 ? 5.433 14.907 127.881 1.00 54.03 231 THR A CA 1
ATOM 1749 C C . THR A 1 242 ? 4.514 13.846 128.495 1.00 54.24 231 THR A C 1
ATOM 1750 O O . THR A 1 242 ? 4.029 14.013 129.618 1.00 54.58 231 THR A O 1
ATOM 1754 N N . VAL A 1 243 ? 4.256 12.771 127.749 1.00 53.66 232 VAL A N 1
ATOM 1755 C CA . VAL A 1 243 ? 3.416 11.667 128.230 1.00 54.97 232 VAL A CA 1
ATOM 1756 C C . VAL A 1 243 ? 3.953 10.324 127.724 1.00 55.08 232 VAL A C 1
ATOM 1757 O O . VAL A 1 243 ? 4.125 10.178 126.530 1.00 56.61 232 VAL A O 1
ATOM 1761 N N . PRO A 1 244 ? 4.205 9.340 128.596 1.00 56.14 233 PRO A N 1
ATOM 1762 C CA . PRO A 1 244 ? 4.757 8.043 128.147 1.00 57.18 233 PRO A CA 1
ATOM 1763 C C . PRO A 1 244 ? 3.925 7.277 127.084 1.00 58.29 233 PRO A C 1
ATOM 1764 O O . PRO A 1 244 ? 2.740 7.579 126.889 1.00 57.18 233 PRO A O 1
ATOM 1768 N N . ARG A 1 245 ? 4.563 6.308 126.417 1.00 59.80 234 ARG A N 1
ATOM 1769 C CA . ARG A 1 245 ? 3.909 5.415 125.437 1.00 61.43 234 ARG A CA 1
ATOM 1770 C C . ARG A 1 245 ? 2.580 4.862 125.953 1.00 62.26 234 ARG A C 1
ATOM 1771 O O . ARG A 1 245 ? 1.533 5.038 125.326 1.00 63.03 234 ARG A O 1
ATOM 1779 N N . ASP A 1 246 ? 2.652 4.193 127.105 1.00 61.94 235 ASP A N 1
ATOM 1780 C CA . ASP A 1 246 ? 1.517 3.499 127.706 1.00 61.51 235 ASP A CA 1
ATOM 1781 C C . ASP A 1 246 ? 0.248 4.348 127.657 1.00 60.71 235 ASP A C 1
ATOM 1782 O O . ASP A 1 246 ? -0.793 3.891 127.184 1.00 61.67 235 ASP A O 1
ATOM 1787 N N . ARG A 1 247 ? 0.353 5.592 128.116 1.00 58.79 236 ARG A N 1
ATOM 1788 C CA . ARG A 1 247 ? -0.818 6.443 128.314 1.00 56.98 236 ARG A CA 1
ATOM 1789 C C . ARG A 1 247 ? -1.612 6.731 127.030 1.00 55.36 236 ARG A C 1
ATOM 1790 O O . ARG A 1 247 ? -1.080 6.696 125.927 1.00 56.04 236 ARG A O 1
ATOM 1798 N N . THR A 1 248 ? -2.907 6.961 127.216 1.00 54.87 237 THR A N 1
ATOM 1799 C CA . THR A 1 248 ? -3.859 7.303 126.155 1.00 53.99 237 THR A CA 1
ATOM 1800 C C . THR A 1 248 ? -4.732 8.518 126.589 1.00 53.32 237 THR A C 1
ATOM 1801 O O . THR A 1 248 ? -5.595 8.991 125.838 1.00 52.41 237 THR A O 1
ATOM 1805 N N . SER A 1 249 ? -4.477 9.030 127.793 1.00 51.23 238 SER A N 1
ATOM 1806 C CA . SER A 1 249 ? -5.152 10.219 128.294 1.00 51.05 238 SER A CA 1
ATOM 1807 C C . SER A 1 249 ? -4.285 10.977 129.300 1.00 50.32 238 SER A C 1
ATOM 1808 O O . SER A 1 249 ? -3.514 10.379 130.055 1.00 49.30 238 SER A O 1
ATOM 1811 N N . TYR A 1 250 ? -4.420 12.298 129.293 1.00 49.72 239 TYR A N 1
ATOM 1812 C CA . TYR A 1 250 ? -3.719 13.168 130.234 1.00 49.14 239 TYR A CA 1
ATOM 1813 C C . TYR A 1 250 ? -4.684 14.236 130.745 1.00 48.34 239 TYR A C 1
ATOM 1814 O O . TYR A 1 250 ? -5.727 14.473 130.144 1.00 47.84 239 TYR A O 1
ATOM 1823 N N . THR A 1 251 ? -4.336 14.858 131.866 1.00 47.94 240 THR A N 1
ATOM 1824 C CA . THR A 1 251 ? -5.069 16.005 132.389 1.00 48.66 240 THR A CA 1
ATOM 1825 C C . THR A 1 251 ? -4.112 17.197 132.549 1.00 49.16 240 THR A C 1
ATOM 1826 O O . THR A 1 251 ? -3.111 17.099 133.262 1.00 49.81 240 THR A O 1
ATOM 1830 N N . LEU A 1 252 ? -4.412 18.308 131.873 1.00 49.15 241 LEU A N 1
ATOM 1831 C CA . LEU A 1 252 ? -3.689 19.569 132.079 1.00 49.37 241 LEU A CA 1
ATOM 1832 C C . LEU A 1 252 ? -4.189 20.168 133.388 1.00 49.73 241 LEU A C 1
ATOM 1833 O O . LEU A 1 252 ? -5.338 19.938 133.740 1.00 49.32 241 LEU A O 1
ATOM 1838 N N . THR A 1 253 ? -3.349 20.915 134.110 1.00 51.83 242 THR A N 1
ATOM 1839 C CA . THR A 1 253 ? -3.728 21.426 135.445 1.00 54.06 242 THR A CA 1
ATOM 1840 C C . THR A 1 253 ? -3.501 22.922 135.710 1.00 57.10 242 THR A C 1
ATOM 1841 O O . THR A 1 253 ? -4.265 23.537 136.479 1.00 56.80 242 THR A O 1
ATOM 1845 N N . ASP A 1 254 ? -2.453 23.502 135.119 1.00 59.55 243 ASP A N 1
ATOM 1846 C CA . ASP A 1 254 ? -2.151 24.930 135.318 1.00 61.24 243 ASP A CA 1
ATOM 1847 C C . ASP A 1 254 ? -2.522 25.720 134.061 1.00 61.23 243 ASP A C 1
ATOM 1848 O O . ASP A 1 254 ? -1.836 25.629 133.034 1.00 60.94 243 ASP A O 1
ATOM 1853 N N . LEU A 1 255 ? -3.622 26.472 134.153 1.00 60.15 244 LEU A N 1
ATOM 1854 C CA . LEU A 1 255 ? -4.189 27.200 133.013 1.00 59.80 244 LEU A CA 1
ATOM 1855 C C . LEU A 1 255 ? -4.944 28.446 133.475 1.00 59.80 244 LEU A C 1
ATOM 1856 O O . LEU A 1 255 ? -5.280 28.570 134.654 1.00 60.60 244 LEU A O 1
ATOM 1861 N N . GLU A 1 256 ? -5.221 29.365 132.546 1.00 59.77 245 GLU A N 1
ATOM 1862 C CA . GLU A 1 256 ? -6.061 30.540 132.843 1.00 59.42 245 GLU A CA 1
ATOM 1863 C C . GLU A 1 256 ? -7.531 30.108 132.957 1.00 58.13 245 GLU A C 1
ATOM 1864 O O . GLU A 1 256 ? -7.901 29.056 132.431 1.00 58.20 245 GLU A O 1
ATOM 1870 N N . PRO A 1 257 ? -8.370 30.908 133.621 1.00 55.96 246 PRO A N 1
ATOM 1871 C CA . PRO A 1 257 ? -9.782 30.547 133.802 1.00 54.75 246 PRO A CA 1
ATOM 1872 C C . PRO A 1 257 ? -10.617 30.694 132.521 1.00 54.16 246 PRO A C 1
ATOM 1873 O O . PRO A 1 257 ? -10.824 31.813 132.054 1.00 53.35 246 PRO A O 1
ATOM 1877 N N . GLY A 1 258 ? -11.080 29.569 131.969 1.00 54.25 247 GLY A N 1
ATOM 1878 C CA . GLY A 1 258 ? -11.872 29.552 130.743 1.00 53.15 247 GLY A CA 1
ATOM 1879 C C . GLY A 1 258 ? -11.206 30.322 129.619 1.00 51.49 247 GLY A C 1
ATOM 1880 O O . GLY A 1 258 ? -11.733 31.335 129.160 1.00 50.67 247 GLY A O 1
ATOM 1881 N N . ALA A 1 259 ? -10.054 29.829 129.171 1.00 49.19 248 ALA A N 1
ATOM 1882 C CA . ALA A 1 259 ? -9.141 30.620 128.341 1.00 49.05 248 ALA A CA 1
ATOM 1883 C C . ALA A 1 259 ? -9.207 30.386 126.822 1.00 49.36 248 ALA A C 1
ATOM 1884 O O . ALA A 1 259 ? -8.496 31.062 126.075 1.00 50.05 248 ALA A O 1
ATOM 1886 N N . GLU A 1 260 ? -10.027 29.437 126.366 1.00 48.93 249 GLU A N 1
ATOM 1887 C CA . GLU A 1 260 ? -10.210 29.188 124.931 1.00 48.82 249 GLU A CA 1
ATOM 1888 C C . GLU A 1 260 ? -8.884 28.827 124.244 1.00 49.99 249 GLU A C 1
ATOM 1889 O O . GLU A 1 260 ? -8.367 29.583 123.423 1.00 52.11 249 GLU A O 1
ATOM 1895 N N . TYR A 1 261 ? -8.340 27.670 124.610 1.00 49.57 250 TYR A N 1
ATOM 1896 C CA . TYR A 1 261 ? -7.112 27.136 124.023 1.00 49.29 250 TYR A CA 1
ATOM 1897 C C . TYR A 1 261 ? -7.333 26.509 122.642 1.00 50.15 250 TYR A C 1
ATOM 1898 O O . TYR A 1 261 ? -8.473 26.396 122.183 1.00 49.52 250 TYR A O 1
ATOM 1907 N N . ILE A 1 262 ? -6.218 26.140 121.991 1.00 50.53 251 ILE A N 1
ATOM 1908 C CA . ILE A 1 262 ? -6.176 25.146 120.897 1.00 50.63 251 ILE A CA 1
ATOM 1909 C C . ILE A 1 262 ? -4.884 24.295 121.045 1.00 51.06 251 ILE A C 1
ATOM 1910 O O . ILE A 1 262 ? -3.764 24.821 121.010 1.00 51.50 251 ILE A O 1
ATOM 1915 N N . ILE A 1 263 ? -5.055 22.982 121.197 1.00 49.99 252 ILE A N 1
ATOM 1916 C CA . ILE A 1 263 ? -4.013 22.107 121.738 1.00 48.65 252 ILE A CA 1
ATOM 1917 C C . ILE A 1 263 ? -3.576 21.037 120.740 1.00 46.98 252 ILE A C 1
ATOM 1918 O O . ILE A 1 263 ? -4.409 20.335 120.180 1.00 45.69 252 ILE A O 1
ATOM 1923 N N . SER A 1 264 ? -2.263 20.892 120.564 1.00 46.71 253 SER A N 1
ATOM 1924 C CA . SER A 1 264 ? -1.684 19.933 119.622 1.00 45.41 253 SER A CA 1
ATOM 1925 C C . SER A 1 264 ? -0.896 18.807 120.305 1.00 43.88 253 SER A C 1
ATOM 1926 O O . SER A 1 264 ? -0.158 19.025 121.261 1.00 40.98 253 SER A O 1
ATOM 1929 N N . ILE A 1 265 ? -1.039 17.603 119.771 1.00 42.88 254 ILE A N 1
ATOM 1930 C CA . ILE A 1 265 ? -0.330 16.440 120.276 1.00 42.15 254 ILE A CA 1
ATOM 1931 C C . ILE A 1 265 ? 0.498 15.839 119.155 1.00 42.29 254 ILE A C 1
ATOM 1932 O O . ILE A 1 265 ? 0.123 15.911 117.978 1.00 41.77 254 ILE A O 1
ATOM 1937 N N . THR A 1 266 ? 1.638 15.260 119.518 1.00 41.87 255 THR A N 1
ATOM 1938 C CA . THR A 1 266 ? 2.536 14.690 118.527 1.00 40.93 255 THR A CA 1
ATOM 1939 C C . THR A 1 266 ? 3.366 13.561 119.117 1.00 39.31 255 THR A C 1
ATOM 1940 O O . THR A 1 266 ? 3.720 13.593 120.280 1.00 42.43 255 THR A O 1
ATOM 1944 N N . ALA A 1 267 ? 3.664 12.552 118.310 1.00 38.67 256 ALA A N 1
ATOM 1945 C CA . ALA A 1 267 ? 4.509 11.444 118.745 1.00 36.43 256 ALA A CA 1
ATOM 1946 C C . ALA A 1 267 ? 5.956 11.663 118.326 1.00 36.88 256 ALA A C 1
ATOM 1947 O O . ALA A 1 267 ? 6.243 12.148 117.232 1.00 31.32 256 ALA A O 1
ATOM 1949 N N . GLU A 1 268 ? 6.861 11.286 119.218 1.00 39.74 257 GLU A N 1
ATOM 1950 C CA . GLU A 1 268 ? 8.285 11.404 118.990 1.00 42.53 257 GLU A CA 1
ATOM 1951 C C . GLU A 1 268 ? 8.948 10.042 119.148 1.00 41.84 257 GLU A C 1
ATOM 1952 O O . GLU A 1 268 ? 8.579 9.274 120.029 1.00 42.61 257 GLU A O 1
ATOM 1958 N N . ARG A 1 269 ? 9.888 9.742 118.255 1.00 39.64 258 ARG A N 1
ATOM 1959 C CA . ARG A 1 269 ? 10.861 8.671 118.438 1.00 39.14 258 ARG A CA 1
ATOM 1960 C C . ARG A 1 269 ? 12.205 9.177 117.907 1.00 38.85 258 ARG A C 1
ATOM 1961 O O . ARG A 1 269 ? 12.301 9.612 116.751 1.00 40.65 258 ARG A O 1
ATOM 1969 N N . GLY A 1 270 ? 13.236 9.145 118.739 1.00 35.39 259 GLY A N 1
ATOM 1970 C CA . GLY A 1 270 ? 14.543 9.599 118.320 1.00 35.36 259 GLY A CA 1
ATOM 1971 C C . GLY A 1 270 ? 14.448 11.004 117.774 1.00 35.50 259 GLY A C 1
ATOM 1972 O O . GLY A 1 270 ? 13.866 11.856 118.429 1.00 36.18 259 GLY A O 1
ATOM 1973 N N . ARG A 1 271 ? 15.006 11.246 116.583 1.00 37.31 260 ARG A N 1
ATOM 1974 C CA . ARG A 1 271 ? 14.973 12.595 115.961 1.00 37.80 260 ARG A CA 1
ATOM 1975 C C . ARG A 1 271 ? 13.717 12.876 115.110 1.00 38.83 260 ARG A C 1
ATOM 1976 O O . ARG A 1 271 ? 13.559 13.972 114.555 1.00 45.37 260 ARG A O 1
ATOM 1984 N N . GLN A 1 272 ? 12.837 11.889 115.011 1.00 38.56 261 GLN A N 1
ATOM 1985 C CA . GLN A 1 272 ? 11.662 11.972 114.156 1.00 42.23 261 GLN A CA 1
ATOM 1986 C C . GLN A 1 272 ? 10.430 12.372 114.982 1.00 42.78 261 GLN A C 1
ATOM 1987 O O . GLN A 1 272 ? 10.260 11.925 116.116 1.00 44.16 261 GLN A O 1
ATOM 1993 N N . GLN A 1 273 ? 9.583 13.234 114.438 1.00 44.67 262 GLN A N 1
ATOM 1994 C CA . GLN A 1 273 ? 8.252 13.434 115.022 1.00 45.96 262 GLN A CA 1
ATOM 1995 C C . GLN A 1 273 ? 7.154 13.267 113.972 1.00 44.19 262 GLN A C 1
ATOM 1996 O O . GLN A 1 273 ? 7.390 13.431 112.777 1.00 40.79 262 GLN A O 1
ATOM 2002 N N . SER A 1 274 ? 5.961 12.907 114.428 1.00 45.93 263 SER A N 1
ATOM 2003 C CA . SER A 1 274 ? 4.849 12.612 113.528 1.00 46.97 263 SER A CA 1
ATOM 2004 C C . SER A 1 274 ? 4.086 13.880 113.224 1.00 47.61 263 SER A C 1
ATOM 2005 O O . SER A 1 274 ? 4.261 14.893 113.901 1.00 47.54 263 SER A O 1
ATOM 2008 N N . LEU A 1 275 ? 3.221 13.816 112.222 1.00 48.59 264 LEU A N 1
ATOM 2009 C CA . LEU A 1 275 ? 2.296 14.914 111.947 1.00 49.21 264 LEU A CA 1
ATOM 2010 C C . LEU A 1 275 ? 1.417 15.158 113.172 1.00 49.62 264 LEU A C 1
ATOM 2011 O O . LEU A 1 275 ? 1.398 14.348 114.096 1.00 47.70 264 LEU A O 1
ATOM 2016 N N . GLU A 1 276 ? 0.676 16.266 113.152 1.00 52.72 265 GLU A N 1
ATOM 2017 C CA . GLU A 1 276 ? -0.097 16.731 114.315 1.00 53.53 265 GLU A CA 1
ATOM 2018 C C . GLU A 1 276 ? -1.546 16.238 114.370 1.00 52.13 265 GLU A C 1
ATOM 2019 O O . GLU A 1 276 ? -2.099 15.762 113.379 1.00 51.17 265 GLU A O 1
ATOM 2025 N N . SER A 1 277 ? -2.131 16.349 115.560 1.00 51.07 266 SER A N 1
ATOM 2026 C CA . SER A 1 277 ? -3.578 16.247 115.771 1.00 50.43 266 SER A CA 1
ATOM 2027 C C . SER A 1 277 ? -4.015 17.371 116.715 1.00 49.86 266 SER A C 1
ATOM 2028 O O . SER A 1 277 ? -3.198 17.897 117.476 1.00 48.40 266 SER A O 1
ATOM 2031 N N . THR A 1 278 ? -5.295 17.737 116.673 1.00 48.71 267 THR A N 1
ATOM 2032 C CA . THR A 1 278 ? -5.756 18.931 117.373 1.00 48.49 267 THR A CA 1
ATOM 2033 C C . THR A 1 278 ? -7.273 19.005 117.571 1.00 49.80 267 THR A C 1
ATOM 2034 O O . THR A 1 278 ? -8.055 18.706 116.660 1.00 49.22 267 THR A O 1
ATOM 2038 N N . VAL A 1 279 ? -7.666 19.406 118.779 1.00 49.27 268 VAL A N 1
ATOM 2039 C CA . VAL A 1 279 ? -9.002 19.932 119.042 1.00 50.20 268 VAL A CA 1
ATOM 2040 C C . VAL A 1 279 ? -8.900 21.152 119.954 1.00 49.05 268 VAL A C 1
ATOM 2041 O O . VAL A 1 279 ? -7.825 21.446 120.486 1.00 46.84 268 VAL A O 1
ATOM 2045 N N . ASP A 1 280 ? -10.028 21.844 120.133 1.00 47.74 269 ASP A N 1
ATOM 2046 C CA . ASP A 1 280 ? -10.094 23.034 120.987 1.00 47.00 269 ASP A CA 1
ATOM 2047 C C . ASP A 1 280 ? -10.807 22.758 122.320 1.00 45.89 269 ASP A C 1
ATOM 2048 O O . ASP A 1 280 ? -11.564 21.793 122.457 1.00 45.00 269 ASP A O 1
ATOM 2053 N N . ALA A 1 281 ? -10.527 23.611 123.300 1.00 45.19 270 ALA A N 1
ATOM 2054 C CA . ALA A 1 281 ? -11.096 23.493 124.641 1.00 44.90 270 ALA A CA 1
ATOM 2055 C C . ALA A 1 281 ? -11.333 24.888 125.247 1.00 43.66 270 ALA A C 1
ATOM 2056 O O . ALA A 1 281 ? -10.557 25.811 125.013 1.00 43.15 270 ALA A O 1
ATOM 2058 N N . PHE A 1 282 ? -12.412 25.044 126.008 1.00 43.37 271 PHE A N 1
ATOM 2059 C CA . PHE A 1 282 ? -12.808 26.354 126.527 1.00 43.14 271 PHE A CA 1
ATOM 2060 C C . PHE A 1 282 ? -12.896 26.301 128.048 1.00 42.89 271 PHE A C 1
ATOM 2061 O O . PHE A 1 282 ? -11.879 26.299 128.739 1.00 42.69 271 PHE A O 1
ATOM 2069 N N . GLU B 2 5 ? 40.894 20.535 120.066 1.00 50.75 1 GLU B N 1
ATOM 2070 C CA . GLU B 2 5 ? 41.730 21.469 120.897 1.00 53.16 1 GLU B CA 1
ATOM 2071 C C . GLU B 2 5 ? 40.927 22.142 122.022 1.00 53.37 1 GLU B C 1
ATOM 2072 O O . GLU B 2 5 ? 41.456 22.395 123.104 1.00 53.85 1 GLU B O 1
ATOM 2078 N N . GLN B 2 6 ? 39.661 22.450 121.742 1.00 53.85 2 GLN B N 1
ATOM 2079 C CA . GLN B 2 6 ? 38.708 22.917 122.755 1.00 52.15 2 GLN B CA 1
ATOM 2080 C C . GLN B 2 6 ? 37.284 22.528 122.335 1.00 50.59 2 GLN B C 1
ATOM 2081 O O . GLN B 2 6 ? 36.586 21.865 123.100 1.00 50.80 2 GLN B O 1
ATOM 2087 N N . CYS B 2 7 ? 36.877 22.971 121.136 1.00 47.66 3 CYS B N 1
ATOM 2088 C CA . CYS B 2 7 ? 35.702 22.474 120.380 1.00 45.07 3 CYS B CA 1
ATOM 2089 C C . CYS B 2 7 ? 34.990 23.565 119.569 1.00 41.49 3 CYS B C 1
ATOM 2090 O O . CYS B 2 7 ? 34.509 24.548 120.130 1.00 41.50 3 CYS B O 1
ATOM 2093 N N . GLU B 2 8 ? 34.886 23.362 118.256 1.00 37.29 4 GLU B N 1
ATOM 2094 C CA . GLU B 2 8 ? 34.337 24.379 117.350 1.00 34.51 4 GLU B CA 1
ATOM 2095 C C . GLU B 2 8 ? 32.824 24.587 117.474 1.00 31.55 4 GLU B C 1
ATOM 2096 O O . GLU B 2 8 ? 32.135 23.848 118.172 1.00 31.16 4 GLU B O 1
ATOM 2102 N N . GLU B 2 9 ? 32.325 25.617 116.792 1.00 28.78 5 GLU B N 1
ATOM 2103 C CA . GLU B 2 9 ? 30.889 25.905 116.733 1.00 25.64 5 GLU B CA 1
ATOM 2104 C C . GLU B 2 9 ? 30.187 24.788 115.950 1.00 23.55 5 GLU B C 1
ATOM 2105 O O . GLU B 2 9 ? 30.513 24.534 114.792 1.00 22.61 5 GLU B O 1
ATOM 2111 N N . GLY B 2 10 ? 29.244 24.114 116.603 1.00 22.07 6 GLY B N 1
ATOM 2112 C CA . GLY B 2 10 ? 28.504 23.016 116.001 1.00 21.62 6 GLY B CA 1
ATOM 2113 C C . GLY B 2 10 ? 29.044 21.619 116.287 1.00 20.70 6 GLY B C 1
ATOM 2114 O O . GLY B 2 10 ? 28.400 20.627 115.956 1.00 21.40 6 GLY B O 1
ATOM 2115 N N . TRP B 2 11 ? 30.232 21.535 116.873 1.00 20.75 7 TRP B N 1
ATOM 2116 C CA . TRP B 2 11 ? 30.813 20.258 117.291 1.00 19.72 7 TRP B CA 1
ATOM 2117 C C . TRP B 2 11 ? 30.635 20.121 118.802 1.00 16.62 7 TRP B C 1
ATOM 2118 O O . TRP B 2 11 ? 30.319 21.094 119.481 1.00 14.15 7 TRP B O 1
ATOM 2129 N N . THR B 2 12 ? 30.778 18.900 119.304 1.00 15.98 8 THR B N 1
ATOM 2130 C CA . THR B 2 12 ? 30.704 18.611 120.742 1.00 15.26 8 THR B CA 1
ATOM 2131 C C . THR B 2 12 ? 31.761 17.563 121.130 1.00 13.98 8 THR B C 1
ATOM 2132 O O . THR B 2 12 ? 32.058 16.653 120.359 1.00 10.80 8 THR B O 1
ATOM 2136 N N . LYS B 2 13 ? 32.318 17.714 122.330 1.00 16.07 9 LYS B N 1
ATOM 2137 C CA . LYS B 2 13 ? 33.557 17.036 122.726 1.00 17.43 9 LYS B CA 1
ATOM 2138 C C . LYS B 2 13 ? 33.286 15.767 123.518 1.00 16.36 9 LYS B C 1
ATOM 2139 O O . LYS B 2 13 ? 32.405 15.732 124.375 1.00 18.38 9 LYS B O 1
ATOM 2145 N N . PHE B 2 14 ? 34.054 14.726 123.228 1.00 14.07 10 PHE B N 1
ATOM 2146 C CA . PHE B 2 14 ? 33.982 13.489 123.984 1.00 12.89 10 PHE B CA 1
ATOM 2147 C C . PHE B 2 14 ? 35.349 12.826 124.011 1.00 13.61 10 PHE B C 1
ATOM 2148 O O . PHE B 2 14 ? 35.892 12.460 122.964 1.00 10.99 10 PHE B O 1
ATOM 2156 N N . GLN B 2 15 ? 35.902 12.707 125.220 1.00 14.72 11 GLN B N 1
ATOM 2157 C CA . GLN B 2 15 ? 37.120 11.939 125.472 1.00 15.32 11 GLN B CA 1
ATOM 2158 C C . GLN B 2 15 ? 38.228 12.205 124.451 1.00 15.25 11 GLN B C 1
ATOM 2159 O O . GLN B 2 15 ? 38.778 11.292 123.853 1.00 15.06 11 GLN B O 1
ATOM 2165 N N . GLY B 2 16 ? 38.539 13.481 124.260 1.00 18.26 12 GLY B N 1
ATOM 2166 C CA . GLY B 2 16 ? 39.656 13.884 123.424 1.00 20.94 12 GLY B CA 1
ATOM 2167 C C . GLY B 2 16 ? 39.321 14.279 121.997 1.00 22.74 12 GLY B C 1
ATOM 2168 O O . GLY B 2 16 ? 40.000 15.127 121.426 1.00 26.72 12 GLY B O 1
ATOM 2169 N N . HIS B 2 17 ? 38.300 13.668 121.408 1.00 22.94 13 HIS B N 1
ATOM 2170 C CA . HIS B 2 17 ? 37.923 13.993 120.040 1.00 23.65 13 HIS B CA 1
ATOM 2171 C C . HIS B 2 17 ? 36.663 14.882 119.982 1.00 22.58 13 HIS B C 1
ATOM 2172 O O . HIS B 2 17 ? 35.927 14.978 120.966 1.00 22.63 13 HIS B O 1
ATOM 2179 N N . CYS B 2 18 ? 36.475 15.572 118.848 1.00 19.12 14 CYS B N 1
ATOM 2180 C CA . CYS B 2 18 ? 35.298 16.402 118.581 1.00 16.68 14 CYS B CA 1
ATOM 2181 C C . CYS B 2 18 ? 34.397 15.723 117.534 1.00 18.17 14 CYS B C 1
ATOM 2182 O O . CYS B 2 18 ? 34.885 15.058 116.624 1.00 17.71 14 CYS B O 1
ATOM 2185 N N . TYR B 2 19 ? 33.086 15.915 117.668 1.00 17.59 15 TYR B N 1
ATOM 2186 C CA . TYR B 2 19 ? 32.083 15.156 116.927 1.00 16.99 15 TYR B CA 1
ATOM 2187 C C . TYR B 2 19 ? 30.943 16.033 116.399 1.00 18.55 15 TYR B C 1
ATOM 2188 O O . TYR B 2 19 ? 30.546 16.995 117.047 1.00 19.13 15 TYR B O 1
ATOM 2197 N N . ARG B 2 20 ? 30.392 15.670 115.242 1.00 18.97 16 ARG B N 1
ATOM 2198 C CA . ARG B 2 20 ? 29.285 16.406 114.649 1.00 17.71 16 ARG B CA 1
ATOM 2199 C C . ARG B 2 20 ? 28.389 15.490 113.846 1.00 17.16 16 ARG B C 1
ATOM 2200 O O . ARG B 2 20 ? 28.798 14.951 112.832 1.00 17.82 16 ARG B O 1
ATOM 2208 N N . HIS B 2 21 ? 27.154 15.338 114.296 1.00 16.35 17 HIS B N 1
ATOM 2209 C CA . HIS B 2 21 ? 26.139 14.666 113.513 1.00 14.11 17 HIS B CA 1
ATOM 2210 C C . HIS B 2 21 ? 25.538 15.575 112.431 1.00 12.14 17 HIS B C 1
ATOM 2211 O O . HIS B 2 21 ? 25.049 16.656 112.715 1.00 15.16 17 HIS B O 1
ATOM 2218 N N . PHE B 2 22 ? 25.565 15.098 111.193 1.00 12.97 18 PHE B N 1
ATOM 2219 C CA . PHE B 2 22 ? 24.967 15.765 110.051 1.00 13.74 18 PHE B CA 1
ATOM 2220 C C . PHE B 2 22 ? 23.709 15.007 109.657 1.00 13.17 18 PHE B C 1
ATOM 2221 O O . PHE B 2 22 ? 23.794 13.864 109.253 1.00 16.02 18 PHE B O 1
ATOM 2229 N N . PRO B 2 23 ? 22.546 15.637 109.753 1.00 11.95 19 PRO B N 1
ATOM 2230 C CA . PRO B 2 23 ? 21.284 14.967 109.391 1.00 11.29 19 PRO B CA 1
ATOM 2231 C C . PRO B 2 23 ? 21.040 14.724 107.894 1.00 13.65 19 PRO B C 1
ATOM 2232 O O . PRO B 2 23 ? 20.172 13.898 107.560 1.00 18.35 19 PRO B O 1
ATOM 2236 N N . ASP B 2 24 ? 21.781 15.402 107.020 1.00 13.19 20 ASP B N 1
ATOM 2237 C CA . ASP B 2 24 ? 21.550 15.302 105.584 1.00 12.16 20 ASP B CA 1
ATOM 2238 C C . ASP B 2 24 ? 21.993 13.957 105.102 1.00 10.15 20 ASP B C 1
ATOM 2239 O O . ASP B 2 24 ? 23.090 13.539 105.424 1.00 11.77 20 ASP B O 1
ATOM 2244 N N . ARG B 2 25 ? 21.149 13.324 104.289 1.00 6.79 21 ARG B N 1
ATOM 2245 C CA . ARG B 2 25 ? 21.377 11.985 103.809 1.00 10.27 21 ARG B CA 1
ATOM 2246 C C . ARG B 2 25 ? 22.225 12.018 102.565 1.00 11.37 21 ARG B C 1
ATOM 2247 O O . ARG B 2 25 ? 21.950 12.765 101.630 1.00 15.01 21 ARG B O 1
ATOM 2255 N N . GLU B 2 26 ? 23.254 11.182 102.591 1.00 13.10 22 GLU B N 1
ATOM 2256 C CA . GLU B 2 26 ? 24.278 11.056 101.570 1.00 13.92 22 GLU B CA 1
ATOM 2257 C C . GLU B 2 26 ? 24.691 9.595 101.471 1.00 10.76 22 GLU B C 1
ATOM 2258 O O . GLU B 2 26 ? 24.629 8.864 102.468 1.00 12.72 22 GLU B O 1
ATOM 2264 N N . THR B 2 27 ? 25.167 9.183 100.303 1.00 8.33 23 THR B N 1
ATOM 2265 C CA . THR B 2 27 ? 25.933 7.938 100.179 1.00 6.64 23 THR B CA 1
ATOM 2266 C C . THR B 2 27 ? 27.151 7.946 101.099 1.00 8.79 23 THR B C 1
ATOM 2267 O O . THR B 2 27 ? 27.600 8.989 101.543 1.00 12.01 23 THR B O 1
ATOM 2271 N N . TRP B 2 28 ? 27.658 6.763 101.399 1.00 11.52 24 TRP B N 1
ATOM 2272 C CA . TRP B 2 28 ? 28.829 6.607 102.241 1.00 11.75 24 TRP B CA 1
ATOM 2273 C C . TRP B 2 28 ? 30.021 7.365 101.707 1.00 13.91 24 TRP B C 1
ATOM 2274 O O . TRP B 2 28 ? 30.677 8.059 102.485 1.00 18.14 24 TRP B O 1
ATOM 2285 N N . VAL B 2 29 ? 30.325 7.241 100.413 1.00 12.72 25 VAL B N 1
ATOM 2286 C CA . VAL B 2 29 ? 31.465 7.987 99.859 1.00 15.73 25 VAL B CA 1
ATOM 2287 C C . VAL B 2 29 ? 31.265 9.511 99.986 1.00 13.50 25 VAL B C 1
ATOM 2288 O O . VAL B 2 29 ? 32.204 10.229 100.292 1.00 12.95 25 VAL B O 1
ATOM 2292 N N . ASP B 2 30 ? 30.049 9.995 99.766 1.00 11.10 26 ASP B N 1
ATOM 2293 C CA . ASP B 2 30 ? 29.777 11.423 99.868 1.00 12.07 26 ASP B CA 1
ATOM 2294 C C . ASP B 2 30 ? 29.820 11.905 101.312 1.00 11.65 26 ASP B C 1
ATOM 2295 O O . ASP B 2 30 ? 30.236 13.025 101.578 1.00 11.89 26 ASP B O 1
ATOM 2300 N N . ALA B 2 31 ? 29.388 11.062 102.235 1.00 11.46 27 ALA B N 1
ATOM 2301 C CA . ALA B 2 31 ? 29.458 11.378 103.654 1.00 12.84 27 ALA B CA 1
ATOM 2302 C C . ALA B 2 31 ? 30.922 11.490 104.074 1.00 14.18 27 ALA B C 1
ATOM 2303 O O . ALA B 2 31 ? 31.320 12.435 104.724 1.00 9.76 27 ALA B O 1
ATOM 2305 N N . GLU B 2 32 ? 31.717 10.494 103.724 1.00 17.14 28 GLU B N 1
ATOM 2306 C CA . GLU B 2 32 ? 33.150 10.532 104.008 1.00 20.08 28 GLU B CA 1
ATOM 2307 C C . GLU B 2 32 ? 33.808 11.719 103.313 1.00 18.54 28 GLU B C 1
ATOM 2308 O O . GLU B 2 32 ? 34.694 12.336 103.876 1.00 19.05 28 GLU B O 1
ATOM 2314 N N . ARG B 2 33 ? 33.353 12.063 102.110 1.00 20.76 29 ARG B N 1
ATOM 2315 C CA . ARG B 2 33 ? 33.917 13.199 101.353 1.00 20.02 29 ARG B CA 1
ATOM 2316 C C . ARG B 2 33 ? 33.559 14.529 102.001 1.00 17.89 29 ARG B C 1
ATOM 2317 O O . ARG B 2 33 ? 34.279 15.494 101.880 1.00 23.94 29 ARG B O 1
ATOM 2325 N N . ARG B 2 34 ? 32.428 14.574 102.683 1.00 18.43 30 ARG B N 1
ATOM 2326 C CA . ARG B 2 34 ? 32.000 15.750 103.427 1.00 19.28 30 ARG B CA 1
ATOM 2327 C C . ARG B 2 34 ? 32.837 15.926 104.691 1.00 17.41 30 ARG B C 1
ATOM 2328 O O . ARG B 2 34 ? 33.270 17.038 105.012 1.00 16.84 30 ARG B O 1
ATOM 2336 N N . CYS B 2 35 ? 33.019 14.824 105.413 1.00 15.69 31 CYS B N 1
ATOM 2337 C CA . CYS B 2 35 ? 33.841 14.775 106.604 1.00 15.66 31 CYS B CA 1
ATOM 2338 C C . CYS B 2 35 ? 35.227 15.273 106.303 1.00 16.92 31 CYS B C 1
ATOM 2339 O O . CYS B 2 35 ? 35.778 16.032 107.084 1.00 20.81 31 CYS B O 1
ATOM 2342 N N . ARG B 2 36 ? 35.774 14.890 105.155 1.00 19.49 32 ARG B N 1
ATOM 2343 C CA . ARG B 2 36 ? 37.147 15.272 104.792 1.00 22.39 32 ARG B CA 1
ATOM 2344 C C . ARG B 2 36 ? 37.302 16.734 104.390 1.00 23.55 32 ARG B C 1
ATOM 2345 O O . ARG B 2 36 ? 38.397 17.269 104.500 1.00 25.73 32 ARG B O 1
ATOM 2353 N N . GLU B 2 37 ? 36.217 17.367 103.929 1.00 25.38 33 GLU B N 1
ATOM 2354 C CA . GLU B 2 37 ? 36.173 18.825 103.704 1.00 26.74 33 GLU B CA 1
ATOM 2355 C C . GLU B 2 37 ? 36.328 19.616 105.002 1.00 24.20 33 GLU B C 1
ATOM 2356 O O . GLU B 2 37 ? 36.668 20.786 104.972 1.00 25.99 33 GLU B O 1
ATOM 2362 N N . GLN B 2 38 ? 36.013 18.985 106.127 1.00 23.62 34 GLN B N 1
ATOM 2363 C CA . GLN B 2 38 ? 36.167 19.587 107.444 1.00 23.63 34 GLN B CA 1
ATOM 2364 C C . GLN B 2 38 ? 37.376 18.996 108.204 1.00 22.77 34 GLN B C 1
ATOM 2365 O O . GLN B 2 38 ? 37.456 19.117 109.428 1.00 21.30 34 GLN B O 1
ATOM 2371 N N . GLN B 2 39 ? 38.315 18.392 107.468 1.00 21.47 35 GLN B N 1
ATOM 2372 C CA . GLN B 2 39 ? 39.535 17.765 108.019 1.00 21.54 35 GLN B CA 1
ATOM 2373 C C . GLN B 2 39 ? 39.197 16.687 109.021 1.00 20.29 35 GLN B C 1
ATOM 2374 O O . GLN B 2 39 ? 39.732 16.645 110.127 1.00 19.92 35 GLN B O 1
ATOM 2380 N N . SER B 2 40 ? 38.304 15.810 108.587 1.00 19.19 36 SER B N 1
ATOM 2381 C CA . SER B 2 40 ? 37.654 14.847 109.447 1.00 16.42 36 SER B CA 1
ATOM 2382 C C . SER B 2 40 ? 37.431 13.542 108.714 1.00 14.23 36 SER B C 1
ATOM 2383 O O . SER B 2 40 ? 37.725 13.435 107.528 1.00 13.65 36 SER B O 1
ATOM 2386 N N . HIS B 2 41 ? 36.928 12.550 109.436 1.00 13.05 37 HIS B N 1
ATOM 2387 C CA . HIS B 2 41 ? 36.547 11.263 108.852 1.00 15.99 37 HIS B CA 1
ATOM 2388 C C . HIS B 2 41 ? 35.251 10.784 109.473 1.00 14.80 37 HIS B C 1
ATOM 2389 O O . HIS B 2 41 ? 34.968 11.079 110.635 1.00 13.83 37 HIS B O 1
ATOM 2396 N N . LEU B 2 42 ? 34.472 10.032 108.712 1.00 11.39 38 LEU B N 1
ATOM 2397 C CA . LEU B 2 42 ? 33.366 9.328 109.310 1.00 14.13 38 LEU B CA 1
ATOM 2398 C C . LEU B 2 42 ? 33.891 8.668 110.592 1.00 15.69 38 LEU B C 1
ATOM 2399 O O . LEU B 2 42 ? 35.011 8.142 110.622 1.00 17.05 38 LEU B O 1
ATOM 2404 N N . SER B 2 43 ? 33.081 8.692 111.643 1.00 15.12 39 SER B N 1
ATOM 2405 C CA . SER B 2 43 ? 33.533 8.302 112.966 1.00 15.60 39 SER B CA 1
ATOM 2406 C C . SER B 2 43 ? 33.981 6.847 113.031 1.00 13.47 39 SER B C 1
ATOM 2407 O O . SER B 2 43 ? 33.318 5.985 112.507 1.00 11.39 39 SER B O 1
ATOM 2410 N N . SER B 2 44 ? 35.118 6.590 113.669 1.00 14.62 40 SER B N 1
ATOM 2411 C CA . SER B 2 44 ? 35.493 5.235 114.064 1.00 15.30 40 SER B CA 1
ATOM 2412 C C . SER B 2 44 ? 35.010 5.014 115.496 1.00 15.62 40 SER B C 1
ATOM 2413 O O . SER B 2 44 ? 34.832 5.964 116.239 1.00 14.11 40 SER B O 1
ATOM 2416 N N . ILE B 2 45 ? 34.769 3.760 115.867 1.00 16.87 41 ILE B N 1
ATOM 2417 C CA . ILE B 2 45 ? 34.292 3.429 117.202 1.00 15.20 41 ILE B CA 1
ATOM 2418 C C . ILE B 2 45 ? 35.245 2.401 117.786 1.00 14.62 41 ILE B C 1
ATOM 2419 O O . ILE B 2 45 ? 35.301 1.261 117.332 1.00 15.63 41 ILE B O 1
ATOM 2424 N N . VAL B 2 46 ? 35.944 2.809 118.834 1.00 12.55 42 VAL B N 1
ATOM 2425 C CA . VAL B 2 46 ? 37.074 2.083 119.381 1.00 11.92 42 VAL B CA 1
ATOM 2426 C C . VAL B 2 46 ? 36.825 1.567 120.801 1.00 9.25 42 VAL B C 1
ATOM 2427 O O . VAL B 2 46 ? 37.559 0.708 121.269 1.00 9.24 42 VAL B O 1
ATOM 2431 N N . THR B 2 47 ? 35.820 2.113 121.493 1.00 11.70 43 THR B N 1
ATOM 2432 C CA . THR B 2 47 ? 35.404 1.665 122.840 1.00 11.29 43 THR B CA 1
ATOM 2433 C C . THR B 2 47 ? 33.881 1.667 122.977 1.00 10.84 43 THR B C 1
ATOM 2434 O O . THR B 2 47 ? 33.201 2.424 122.292 1.00 14.00 43 THR B O 1
ATOM 2438 N N . PRO B 2 48 ? 33.344 0.867 123.891 1.00 9.57 44 PRO B N 1
ATOM 2439 C CA . PRO B 2 48 ? 31.908 0.912 124.216 1.00 8.26 44 PRO B CA 1
ATOM 2440 C C . PRO B 2 48 ? 31.364 2.295 124.571 1.00 7.94 44 PRO B C 1
ATOM 2441 O O . PRO B 2 48 ? 30.222 2.616 124.219 1.00 9.77 44 PRO B O 1
ATOM 2445 N N . GLU B 2 49 ? 32.164 3.091 125.266 1.00 8.79 45 GLU B N 1
ATOM 2446 C CA . GLU B 2 49 ? 31.759 4.436 125.697 1.00 11.99 45 GLU B CA 1
ATOM 2447 C C . GLU B 2 49 ? 31.585 5.378 124.492 1.00 12.96 45 GLU B C 1
ATOM 2448 O O . GLU B 2 49 ? 30.680 6.207 124.472 1.00 15.03 45 GLU B O 1
ATOM 2454 N N . GLU B 2 50 ? 32.455 5.235 123.500 1.00 10.70 46 GLU B N 1
ATOM 2455 C CA . GLU B 2 50 ? 32.327 5.945 122.247 1.00 11.98 46 GLU B CA 1
ATOM 2456 C C . GLU B 2 50 ? 31.101 5.451 121.450 1.00 15.87 46 GLU B C 1
ATOM 2457 O O . GLU B 2 50 ? 30.448 6.269 120.784 1.00 14.20 46 GLU B O 1
ATOM 2463 N N . GLN B 2 51 ? 30.795 4.143 121.514 1.00 14.36 47 GLN B N 1
ATOM 2464 C CA . GLN B 2 51 ? 29.582 3.582 120.886 1.00 16.99 47 GLN B CA 1
ATOM 2465 C C . GLN B 2 51 ? 28.385 4.275 121.425 1.00 17.99 47 GLN B C 1
ATOM 2466 O O . GLN B 2 51 ? 27.518 4.696 120.680 1.00 13.07 47 GLN B O 1
ATOM 2472 N N . GLU B 2 52 ? 28.335 4.329 122.753 1.00 19.04 48 GLU B N 1
ATOM 2473 C CA . GLU B 2 52 ? 27.147 4.763 123.441 1.00 22.31 48 GLU B CA 1
ATOM 2474 C C . GLU B 2 52 ? 26.947 6.250 123.157 1.00 18.64 48 GLU B C 1
ATOM 2475 O O . GLU B 2 52 ? 25.839 6.665 122.860 1.00 19.25 48 GLU B O 1
ATOM 2481 N N . PHE B 2 53 ? 28.023 7.033 123.200 1.00 13.90 49 PHE B N 1
ATOM 2482 C CA . PHE B 2 53 ? 27.938 8.468 122.943 1.00 11.33 49 PHE B CA 1
ATOM 2483 C C . PHE B 2 53 ? 27.525 8.789 121.500 1.00 13.58 49 PHE B C 1
ATOM 2484 O O . PHE B 2 53 ? 26.639 9.603 121.297 1.00 13.58 49 PHE B O 1
ATOM 2492 N N . VAL B 2 54 ? 28.158 8.154 120.505 1.00 14.13 50 VAL B N 1
ATOM 2493 C CA . VAL B 2 54 ? 27.861 8.442 119.095 1.00 14.75 50 VAL B CA 1
ATOM 2494 C C . VAL B 2 54 ? 26.439 8.021 118.727 1.00 15.53 50 VAL B C 1
ATOM 2495 O O . VAL B 2 54 ? 25.771 8.709 117.954 1.00 18.31 50 VAL B O 1
ATOM 2499 N N . ASN B 2 55 ? 25.980 6.909 119.287 1.00 13.88 51 ASN B N 1
ATOM 2500 C CA . ASN B 2 55 ? 24.596 6.473 119.127 1.00 12.96 51 ASN B CA 1
ATOM 2501 C C . ASN B 2 55 ? 23.639 7.461 119.789 1.00 15.02 51 ASN B C 1
ATOM 2502 O O . ASN B 2 55 ? 22.663 7.880 119.183 1.00 10.32 51 ASN B O 1
ATOM 2507 N N . LYS B 2 56 ? 23.942 7.840 121.029 1.00 16.46 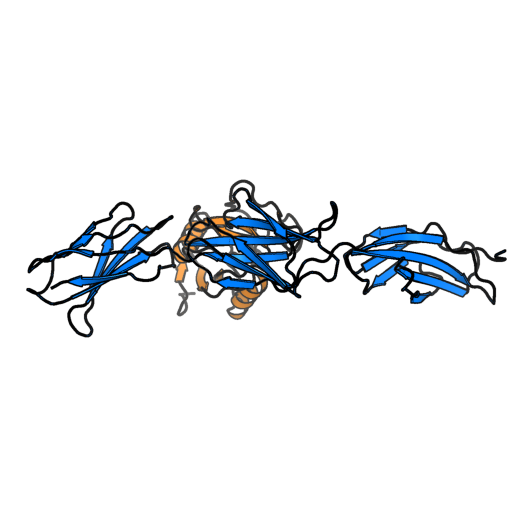52 LYS B N 1
ATOM 2508 C CA . LYS B 2 56 ? 23.037 8.656 121.848 1.00 16.24 52 LYS B CA 1
ATOM 2509 C C . LYS B 2 56 ? 22.948 10.103 121.358 1.00 14.93 52 LYS B C 1
ATOM 2510 O O . LYS B 2 56 ? 21.952 10.776 121.567 1.00 16.30 52 LYS B O 1
ATOM 2516 N N . ASN B 2 57 ? 23.992 10.571 120.695 1.00 13.01 53 ASN B N 1
ATOM 2517 C CA . ASN B 2 57 ? 24.050 11.927 120.199 1.00 11.60 53 ASN B CA 1
ATOM 2518 C C . ASN B 2 57 ? 23.270 12.083 118.879 1.00 12.91 53 ASN B C 1
ATOM 2519 O O . ASN B 2 57 ? 22.811 13.158 118.552 1.00 13.95 53 ASN B O 1
ATOM 2524 N N . ALA B 2 58 ? 23.131 10.990 118.138 1.00 11.99 54 ALA B N 1
ATOM 2525 C CA . ALA B 2 58 ? 22.445 10.969 116.855 1.00 12.43 54 ALA B CA 1
ATOM 2526 C C . ALA B 2 58 ? 20.966 10.516 116.951 1.00 14.97 54 ALA B C 1
ATOM 2527 O O . ALA B 2 58 ? 20.065 11.145 116.376 1.00 13.97 54 ALA B O 1
ATOM 2529 N N . GLN B 2 59 ? 20.745 9.419 117.673 1.00 14.36 55 GLN B N 1
ATOM 2530 C CA . GLN B 2 59 ? 19.451 8.761 117.802 1.00 15.39 55 GLN B CA 1
ATOM 2531 C C . GLN B 2 59 ? 18.757 8.580 116.435 1.00 16.42 55 GLN B C 1
ATOM 2532 O O . GLN B 2 59 ? 17.619 8.982 116.220 1.00 19.42 55 GLN B O 1
ATOM 2538 N N . ASP B 2 60 ? 19.487 7.942 115.531 1.00 15.58 56 ASP B N 1
ATOM 2539 C CA . ASP B 2 60 ? 19.066 7.749 114.157 1.00 18.49 56 ASP B CA 1
ATOM 2540 C C . ASP B 2 60 ? 20.018 6.748 113.472 1.00 17.38 56 ASP B C 1
ATOM 2541 O O . ASP B 2 60 ? 21.134 6.541 113.906 1.00 23.61 56 ASP B O 1
ATOM 2546 N N . TYR B 2 61 ? 19.546 6.101 112.422 1.00 14.70 57 TYR B N 1
ATOM 2547 C CA . TYR B 2 61 ? 20.379 5.253 111.601 1.00 15.51 57 TYR B CA 1
ATOM 2548 C C . TYR B 2 61 ? 21.401 6.138 110.976 1.00 14.02 57 TYR B C 1
ATOM 2549 O O . TYR B 2 61 ? 21.025 7.131 110.398 1.00 19.81 57 TYR B O 1
ATOM 2558 N N . GLN B 2 62 ? 22.673 5.782 111.067 1.00 13.14 58 GLN B N 1
ATOM 2559 C CA . GLN B 2 62 ? 23.728 6.614 110.518 1.00 12.75 58 GLN B CA 1
ATOM 2560 C C . GLN B 2 62 ? 24.982 5.847 110.059 1.00 13.51 58 GLN B C 1
ATOM 2561 O O . GLN B 2 62 ? 25.352 4.815 110.615 1.00 10.15 58 GLN B O 1
ATOM 2567 N N . TRP B 2 63 ? 25.652 6.391 109.057 1.00 13.35 59 TRP B N 1
ATOM 2568 C CA . TRP B 2 63 ? 26.942 5.871 108.618 1.00 12.37 59 TRP B CA 1
ATOM 2569 C C . TRP B 2 63 ? 28.006 6.041 109.717 1.00 13.63 59 TRP B C 1
ATOM 2570 O O . TRP B 2 63 ? 28.077 7.049 110.386 1.00 16.52 59 TRP B O 1
ATOM 2581 N N . ILE B 2 64 ? 28.819 5.025 109.912 1.00 16.22 60 ILE B N 1
ATOM 2582 C CA . ILE B 2 64 ? 30.097 5.198 110.573 1.00 14.83 60 ILE B CA 1
ATOM 2583 C C . ILE B 2 64 ? 31.150 4.803 109.557 1.00 14.16 60 ILE B C 1
ATOM 2584 O O . ILE B 2 64 ? 30.807 4.359 108.460 1.00 12.94 60 ILE B O 1
ATOM 2589 N N . GLY B 2 65 ? 32.423 4.949 109.928 1.00 13.97 61 GLY B N 1
ATOM 2590 C CA . GLY B 2 65 ? 33.534 4.818 109.000 1.00 12.91 61 GLY B CA 1
ATOM 2591 C C . GLY B 2 65 ? 34.001 3.415 108.648 1.00 11.21 61 GLY B C 1
ATOM 2592 O O . GLY B 2 65 ? 34.960 3.283 107.891 1.00 13.68 61 GLY B O 1
ATOM 2593 N N . LEU B 2 66 ? 33.336 2.385 109.167 1.00 9.72 62 LEU B N 1
ATOM 2594 C CA . LEU B 2 66 ? 33.706 0.997 108.908 1.00 10.65 62 LEU B CA 1
ATOM 2595 C C . LEU B 2 66 ? 33.187 0.570 107.551 1.00 13.20 62 LEU B C 1
ATOM 2596 O O . LEU B 2 66 ? 32.032 0.802 107.232 1.00 14.37 62 LEU B O 1
ATOM 2601 N N . ASN B 2 67 ? 34.031 -0.134 106.805 1.00 13.41 63 ASN B N 1
ATOM 2602 C CA . ASN B 2 67 ? 33.735 -0.555 105.460 1.00 11.67 63 ASN B CA 1
ATOM 2603 C C . ASN B 2 67 ? 34.733 -1.646 104.975 1.00 12.24 63 ASN B C 1
ATOM 2604 O O . ASN B 2 67 ? 35.848 -1.722 105.480 1.00 8.32 63 ASN B O 1
ATOM 2609 N N . ASP B 2 68 ? 34.322 -2.471 104.000 1.00 13.30 64 ASP B N 1
ATOM 2610 C CA . ASP B 2 68 ? 35.173 -3.519 103.393 1.00 13.68 64 ASP B CA 1
ATOM 2611 C C . ASP B 2 68 ? 35.282 -3.353 101.874 1.00 14.59 64 ASP B C 1
ATOM 2612 O O . ASP B 2 68 ? 35.296 -4.321 101.124 1.00 16.87 64 ASP B O 1
ATOM 2617 N N . ARG B 2 69 ? 35.415 -2.104 101.439 1.00 18.10 65 ARG B N 1
ATOM 2618 C CA . ARG B 2 69 ? 35.306 -1.742 100.028 1.00 17.58 65 ARG B CA 1
ATOM 2619 C C . ARG B 2 69 ? 36.508 -2.128 99.202 1.00 16.83 65 ARG B C 1
ATOM 2620 O O . ARG B 2 69 ? 36.368 -2.342 97.998 1.00 15.75 65 ARG B O 1
ATOM 2628 N N . THR B 2 70 ? 37.681 -2.174 99.829 1.00 17.31 66 THR B N 1
ATOM 2629 C CA . THR B 2 70 ? 38.910 -2.476 99.110 1.00 17.32 66 THR B CA 1
ATOM 2630 C C . THR B 2 70 ? 39.225 -3.977 99.143 1.00 16.99 66 THR B C 1
ATOM 2631 O O . THR B 2 70 ? 39.670 -4.514 98.137 1.00 21.04 66 THR B O 1
ATOM 2635 N N . ILE B 2 71 ? 39.008 -4.648 100.280 1.00 15.15 67 ILE B N 1
ATOM 2636 C CA . ILE B 2 71 ? 39.116 -6.115 100.360 1.00 14.11 67 ILE B CA 1
ATOM 2637 C C . ILE B 2 71 ? 37.859 -6.734 100.986 1.00 15.00 67 ILE B C 1
ATOM 2638 O O . ILE B 2 71 ? 37.651 -6.634 102.190 1.00 11.66 67 ILE B O 1
ATOM 2643 N N . GLU B 2 72 ? 37.035 -7.383 100.162 1.00 16.87 68 GLU B N 1
ATOM 2644 C CA . GLU B 2 72 ? 35.787 -7.993 100.623 1.00 17.81 68 GLU B CA 1
ATOM 2645 C C . GLU B 2 72 ? 36.037 -8.846 101.874 1.00 20.23 68 GLU B C 1
ATOM 2646 O O . GLU B 2 72 ? 36.935 -9.695 101.884 1.00 19.94 68 GLU B O 1
ATOM 2652 N N . GLY B 2 73 ? 35.248 -8.594 102.925 1.00 20.12 69 GLY B N 1
ATOM 2653 C CA . GLY B 2 73 ? 35.297 -9.371 104.154 1.00 19.43 69 GLY B CA 1
ATOM 2654 C C . GLY B 2 73 ? 36.200 -8.800 105.227 1.00 18.40 69 GLY B C 1
ATOM 2655 O O . GLY B 2 73 ? 36.143 -9.227 106.375 1.00 18.49 69 GLY B O 1
ATOM 2656 N N . ASP B 2 74 ? 37.003 -7.808 104.853 1.00 20.11 70 ASP B N 1
ATOM 2657 C CA . ASP B 2 74 ? 38.049 -7.257 105.701 1.00 20.08 70 ASP B CA 1
ATOM 2658 C C . ASP B 2 74 ? 37.693 -5.824 106.081 1.00 17.74 70 ASP B C 1
ATOM 2659 O O . ASP B 2 74 ? 38.076 -4.870 105.402 1.00 18.63 70 ASP B O 1
ATOM 2664 N N . PHE B 2 75 ? 36.967 -5.686 107.186 1.00 15.95 71 PHE B N 1
ATOM 2665 C CA . PHE B 2 75 ? 36.481 -4.383 107.638 1.00 13.00 71 PHE B CA 1
ATOM 2666 C C . PHE B 2 75 ? 37.554 -3.505 108.264 1.00 14.27 71 PHE B C 1
ATOM 2667 O O . PHE B 2 75 ? 38.324 -3.953 109.096 1.00 13.62 71 PHE B O 1
ATOM 2675 N N . ARG B 2 76 ? 37.571 -2.247 107.818 1.00 16.72 72 ARG B N 1
ATOM 2676 C CA . ARG B 2 76 ? 38.560 -1.247 108.186 1.00 17.58 72 ARG B CA 1
ATOM 2677 C C . ARG B 2 76 ? 37.895 0.107 108.438 1.00 14.79 72 ARG B C 1
ATOM 2678 O O . ARG B 2 76 ? 36.893 0.435 107.822 1.00 13.29 72 ARG B O 1
ATOM 2686 N N . TRP B 2 77 ? 38.475 0.886 109.343 1.00 13.63 73 TRP B N 1
ATOM 2687 C CA . TRP B 2 77 ? 38.023 2.232 109.627 1.00 12.56 73 TRP B CA 1
ATOM 2688 C C . TRP B 2 77 ? 38.591 3.172 108.569 1.00 13.92 73 TRP B C 1
ATOM 2689 O O . TRP B 2 77 ? 39.742 3.046 108.194 1.00 9.65 73 TRP B O 1
ATOM 2700 N N . SER B 2 78 ? 37.782 4.116 108.089 1.00 16.96 74 SER B N 1
ATOM 2701 C CA . SER B 2 78 ? 38.235 5.081 107.082 1.00 17.56 74 SER B CA 1
ATOM 2702 C C . SER B 2 78 ? 39.374 5.955 107.586 1.00 18.38 74 SER B C 1
ATOM 2703 O O . SER B 2 78 ? 40.138 6.460 106.777 1.00 24.54 74 SER B O 1
ATOM 2706 N N . ASP B 2 79 ? 39.506 6.127 108.901 1.00 19.31 75 ASP B N 1
ATOM 2707 C CA . ASP B 2 79 ? 40.583 6.968 109.476 1.00 20.32 75 ASP B CA 1
ATOM 2708 C C . ASP B 2 79 ? 41.857 6.202 109.883 1.00 18.77 75 ASP B C 1
ATOM 2709 O O . ASP B 2 79 ? 42.715 6.754 110.582 1.00 17.30 75 ASP B O 1
ATOM 2714 N N . GLY B 2 80 ? 41.955 4.930 109.479 1.00 18.83 76 GLY B N 1
ATOM 2715 C CA . GLY B 2 80 ? 43.152 4.120 109.688 1.00 18.49 76 GLY B CA 1
ATOM 2716 C C . GLY B 2 80 ? 43.305 3.414 111.032 1.00 18.86 76 GLY B C 1
ATOM 2717 O O . GLY B 2 80 ? 44.232 2.635 111.194 1.00 16.34 76 GLY B O 1
ATOM 2718 N N . HIS B 2 81 ? 42.406 3.681 111.984 1.00 21.83 77 HIS B N 1
ATOM 2719 C CA . HIS B 2 81 ? 42.416 3.051 113.310 1.00 23.02 77 HIS B CA 1
ATOM 2720 C C . HIS B 2 81 ? 42.269 1.541 113.174 1.00 20.28 77 HIS B C 1
ATOM 2721 O O . HIS B 2 81 ? 41.559 1.054 112.295 1.00 17.55 77 HIS B O 1
ATOM 2728 N N . SER B 2 82 ? 42.930 0.799 114.052 1.00 20.99 78 SER B N 1
ATOM 2729 C CA . SER B 2 82 ? 42.795 -0.651 114.060 1.00 22.80 78 SER B CA 1
ATOM 2730 C C . SER B 2 82 ? 41.418 -1.032 114.588 1.00 23.18 78 SER B C 1
ATOM 2731 O O . SER B 2 82 ? 40.853 -0.320 115.410 1.00 21.81 78 SER B O 1
ATOM 2734 N N . LEU B 2 83 ? 40.901 -2.160 114.106 1.00 24.14 79 LEU B N 1
ATOM 2735 C CA . LEU B 2 83 ? 39.595 -2.683 114.505 1.00 24.18 79 LEU B CA 1
ATOM 2736 C C . LEU B 2 83 ? 39.703 -3.527 115.782 1.00 23.18 79 LEU B C 1
ATOM 2737 O O . LEU B 2 83 ? 39.970 -4.713 115.709 1.00 24.99 79 LEU B O 1
ATOM 2742 N N . GLN B 2 84 ? 39.487 -2.911 116.942 1.00 23.87 80 GLN B N 1
ATOM 2743 C CA . GLN B 2 84 ? 39.669 -3.588 118.234 1.00 23.93 80 GLN B CA 1
ATOM 2744 C C . GLN B 2 84 ? 38.406 -3.703 119.088 1.00 19.81 80 GLN B C 1
ATOM 2745 O O . GLN B 2 84 ? 38.416 -4.344 120.132 1.00 18.97 80 GLN B O 1
ATOM 2751 N N . PHE B 2 85 ? 37.341 -3.043 118.656 1.00 17.59 81 PHE B N 1
ATOM 2752 C CA . PHE B 2 85 ? 36.028 -3.149 119.269 1.00 14.37 81 PHE B CA 1
ATOM 2753 C C . PHE B 2 85 ? 35.026 -3.415 118.130 1.00 12.30 81 PHE B C 1
ATOM 2754 O O . PHE B 2 85 ? 35.081 -2.768 117.093 1.00 10.44 81 PHE B O 1
ATOM 2762 N N . GLU B 2 86 ? 34.143 -4.394 118.299 1.00 12.28 82 GLU B N 1
ATOM 2763 C CA . GLU B 2 86 ? 33.059 -4.606 117.333 1.00 12.67 82 GLU B CA 1
ATOM 2764 C C . GLU B 2 86 ? 31.695 -4.742 118.029 1.00 11.36 82 GLU B C 1
ATOM 2765 O O . GLU B 2 86 ? 31.592 -5.248 119.138 1.00 12.60 82 GLU B O 1
ATOM 2771 N N . LYS B 2 87 ? 30.646 -4.232 117.404 1.00 12.19 83 LYS B N 1
ATOM 2772 C CA . LYS B 2 87 ? 29.312 -4.386 117.966 1.00 14.15 83 LYS B CA 1
ATOM 2773 C C . LYS B 2 87 ? 28.298 -4.677 116.855 1.00 12.02 83 LYS B C 1
ATOM 2774 O O . LYS B 2 87 ? 27.452 -3.859 116.523 1.00 14.72 83 LYS B O 1
ATOM 2780 N N . TRP B 2 88 ? 28.388 -5.876 116.310 1.00 10.81 84 TRP B N 1
ATOM 2781 C CA . TRP B 2 88 ? 27.584 -6.267 115.165 1.00 12.14 84 TRP B CA 1
ATOM 2782 C C . TRP B 2 88 ? 26.199 -6.727 115.581 1.00 11.58 84 TRP B C 1
ATOM 2783 O O . TRP B 2 88 ? 26.032 -7.286 116.642 1.00 17.59 84 TRP B O 1
ATOM 2794 N N . ARG B 2 89 ? 25.221 -6.484 114.717 1.00 12.32 85 ARG B N 1
ATOM 2795 C CA . ARG B 2 89 ? 23.901 -7.099 114.780 1.00 12.71 85 ARG B CA 1
ATOM 2796 C C . ARG B 2 89 ? 24.054 -8.582 114.577 1.00 12.32 85 ARG B C 1
ATOM 2797 O O . ARG B 2 89 ? 25.015 -9.006 113.949 1.00 15.43 85 ARG B O 1
ATOM 2805 N N . PRO B 2 90 ? 23.105 -9.372 115.059 1.00 12.60 86 PRO B N 1
ATOM 2806 C CA . PRO B 2 90 ? 23.134 -10.822 114.834 1.00 13.74 86 PRO B CA 1
ATOM 2807 C C . PRO B 2 90 ? 23.324 -11.130 113.358 1.00 14.52 86 PRO B C 1
ATOM 2808 O O . PRO B 2 90 ? 22.680 -10.485 112.526 1.00 17.16 86 PRO B O 1
ATOM 2812 N N . ASN B 2 91 ? 24.209 -12.070 113.054 1.00 16.80 87 ASN B N 1
ATOM 2813 C CA . ASN B 2 91 ? 24.468 -12.546 111.688 1.00 17.84 87 ASN B CA 1
ATOM 2814 C C . ASN B 2 91 ? 25.088 -11.550 110.708 1.00 16.82 87 ASN B C 1
ATOM 2815 O O . ASN B 2 91 ? 25.101 -11.789 109.516 1.00 18.54 87 ASN B O 1
ATOM 2820 N N . GLN B 2 92 ? 25.603 -10.441 111.213 1.00 14.54 88 GLN B N 1
ATOM 2821 C CA . GLN B 2 92 ? 26.249 -9.431 110.388 1.00 14.67 88 GLN B CA 1
ATOM 2822 C C . GLN B 2 92 ? 27.748 -9.398 110.725 1.00 13.16 88 GLN B C 1
ATOM 2823 O O . GLN B 2 92 ? 28.122 -9.691 111.850 1.00 12.39 88 GLN B O 1
ATOM 2829 N N . PRO B 2 93 ? 28.618 -9.065 109.782 1.00 14.42 89 PRO B N 1
ATOM 2830 C CA . PRO B 2 93 ? 28.273 -8.676 108.404 1.00 13.20 89 PRO B CA 1
ATOM 2831 C C . PRO B 2 93 ? 27.928 -9.894 107.557 1.00 13.02 89 PRO B C 1
ATOM 2832 O O . PRO B 2 93 ? 28.371 -10.997 107.897 1.00 10.33 89 PRO B O 1
ATOM 2836 N N . ASP B 2 94 ? 27.137 -9.720 106.500 1.00 12.95 90 ASP B N 1
ATOM 2837 C CA . ASP B 2 94 ? 26.728 -10.873 105.669 1.00 12.73 90 ASP B CA 1
ATOM 2838 C C . ASP B 2 94 ? 26.877 -10.663 104.164 1.00 9.67 90 ASP B C 1
ATOM 2839 O O . ASP B 2 94 ? 26.641 -11.575 103.397 1.00 10.11 90 ASP B O 1
ATOM 2844 N N . ASN B 2 95 ? 27.254 -9.466 103.737 1.00 10.65 91 ASN B N 1
ATOM 2845 C CA . ASN B 2 95 ? 27.398 -9.197 102.301 1.00 10.34 91 ASN B CA 1
ATOM 2846 C C . ASN B 2 95 ? 26.137 -9.640 101.503 1.00 7.56 91 ASN B C 1
ATOM 2847 O O . ASN B 2 95 ? 26.227 -10.242 100.442 1.00 7.40 91 ASN B O 1
ATOM 2852 N N . PHE B 2 96 ? 24.963 -9.367 102.050 1.00 8.05 92 PHE B N 1
ATOM 2853 C CA . PHE B 2 96 ? 23.707 -9.818 101.457 1.00 9.75 92 PHE B CA 1
ATOM 2854 C C . PHE B 2 96 ? 23.614 -9.528 99.959 1.00 5.38 92 PHE B C 1
ATOM 2855 O O . PHE B 2 96 ? 23.461 -10.415 99.168 1.00 2.00 92 PHE B O 1
ATOM 2863 N N . PHE B 2 97 ? 23.683 -8.270 99.586 1.00 10.40 93 PHE B N 1
ATOM 2864 C CA . PHE B 2 97 ? 23.608 -7.870 98.182 1.00 13.35 93 PHE B CA 1
ATOM 2865 C C . PHE B 2 97 ? 25.009 -7.848 97.562 1.00 16.19 93 PHE B C 1
ATOM 2866 O O . PHE B 2 97 ? 25.893 -7.134 98.039 1.00 17.85 93 PHE B O 1
ATOM 2874 N N . ALA B 2 98 ? 25.205 -8.598 96.485 1.00 23.65 94 ALA B N 1
ATOM 2875 C CA . ALA B 2 98 ? 26.545 -8.772 95.896 1.00 27.46 94 ALA B CA 1
ATOM 2876 C C . ALA B 2 98 ? 27.145 -7.460 95.365 1.00 28.64 94 ALA B C 1
ATOM 2877 O O . ALA B 2 98 ? 28.362 -7.322 95.340 1.00 30.16 94 ALA B O 1
ATOM 2879 N N . THR B 2 99 ? 26.287 -6.515 94.961 1.00 30.59 95 THR B N 1
ATOM 2880 C CA . THR B 2 99 ? 26.708 -5.165 94.553 1.00 30.15 95 THR B CA 1
ATOM 2881 C C . THR B 2 99 ? 26.809 -4.190 95.746 1.00 30.17 95 THR B C 1
ATOM 2882 O O . THR B 2 99 ? 25.806 -3.647 96.255 1.00 29.42 95 THR B O 1
ATOM 2886 N N . GLY B 2 100 ? 28.036 -4.001 96.201 1.00 29.54 96 GLY B N 1
ATOM 2887 C CA . GLY B 2 100 ? 28.384 -2.865 97.028 1.00 27.31 96 GLY B CA 1
ATOM 2888 C C . GLY B 2 100 ? 27.996 -2.900 98.491 1.00 28.17 96 GLY B C 1
ATOM 2889 O O . GLY B 2 100 ? 28.077 -1.832 99.115 1.00 28.84 96 GLY B O 1
ATOM 2890 N N . GLU B 2 101 ? 27.588 -4.063 99.041 1.00 24.89 97 GLU B N 1
ATOM 2891 C CA . GLU B 2 101 ? 27.277 -4.165 100.485 1.00 21.45 97 GLU B CA 1
ATOM 2892 C C . GLU B 2 101 ? 28.564 -4.124 101.303 1.00 17.50 97 GLU B C 1
ATOM 2893 O O . GLU B 2 101 ? 29.048 -5.132 101.796 1.00 14.70 97 GLU B O 1
ATOM 2899 N N . ASP B 2 102 ? 29.104 -2.930 101.465 1.00 16.91 98 ASP B N 1
ATOM 2900 C CA . ASP B 2 102 ? 30.435 -2.785 101.999 1.00 15.71 98 ASP B CA 1
ATOM 2901 C C . ASP B 2 102 ? 30.568 -1.688 103.016 1.00 15.69 98 ASP B C 1
ATOM 2902 O O . ASP B 2 102 ? 31.685 -1.354 103.392 1.00 13.98 98 ASP B O 1
ATOM 2907 N N . CYS B 2 103 ? 29.449 -1.124 103.457 1.00 14.53 99 CYS B N 1
ATOM 2908 C CA . CYS B 2 103 ? 29.482 0.045 104.324 1.00 18.13 99 CYS B CA 1
ATOM 2909 C C . CYS B 2 103 ? 28.587 -0.172 105.505 1.00 17.32 99 CYS B C 1
ATOM 2910 O O . CYS B 2 103 ? 27.601 -0.899 105.409 1.00 19.99 99 CYS B O 1
ATOM 2913 N N . VAL B 2 104 ? 28.906 0.470 106.622 1.00 17.20 100 VAL B N 1
ATOM 2914 C CA . VAL B 2 104 ? 28.326 0.056 107.896 1.00 13.66 100 VAL B CA 1
ATOM 2915 C C . VAL B 2 104 ? 27.477 1.118 108.518 1.00 13.94 100 VAL B C 1
ATOM 2916 O O . VAL B 2 104 ? 27.910 2.258 108.692 1.00 13.73 100 VAL B O 1
ATOM 2920 N N . VAL B 2 105 ? 26.272 0.711 108.903 1.00 14.56 101 VAL B N 1
ATOM 2921 C CA . VAL B 2 105 ? 25.305 1.607 109.510 1.00 14.46 101 VAL B CA 1
ATOM 2922 C C . VAL B 2 105 ? 25.090 1.265 110.991 1.00 14.30 101 VAL B C 1
ATOM 2923 O O . VAL B 2 105 ? 25.208 0.122 111.379 1.00 14.15 101 VAL B O 1
ATOM 2927 N N . MET B 2 106 ? 24.799 2.283 111.803 1.00 17.90 102 MET B N 1
ATOM 2928 C CA . MET B 2 106 ? 24.505 2.117 113.217 1.00 18.93 102 MET B CA 1
ATOM 2929 C C . MET B 2 106 ? 22.990 2.084 113.410 1.00 17.59 102 MET B C 1
ATOM 2930 O O . MET B 2 106 ? 22.327 3.089 113.232 1.00 18.07 102 MET B O 1
ATOM 2935 N N . ILE B 2 107 ? 22.451 0.933 113.779 1.00 16.75 103 ILE B N 1
ATOM 2936 C CA . ILE B 2 107 ? 21.016 0.779 114.023 1.00 18.36 103 ILE B CA 1
ATOM 2937 C C . ILE B 2 107 ? 20.711 1.292 115.415 1.00 16.58 103 ILE B C 1
ATOM 2938 O O . ILE B 2 107 ? 20.840 0.573 116.397 1.00 18.76 103 ILE B O 1
ATOM 2943 N N . TRP B 2 108 ? 20.267 2.529 115.494 1.00 16.26 104 TRP B N 1
ATOM 2944 C CA . TRP B 2 108 ? 20.182 3.239 116.760 1.00 17.58 104 TRP B CA 1
ATOM 2945 C C . TRP B 2 108 ? 19.294 2.646 117.858 1.00 16.91 104 TRP B C 1
ATOM 2946 O O . TRP B 2 108 ? 19.613 2.776 119.037 1.00 16.45 104 TRP B O 1
ATOM 2957 N N . HIS B 2 109 ? 18.191 2.009 117.490 1.00 18.28 105 HIS B N 1
ATOM 2958 C CA . HIS B 2 109 ? 17.276 1.482 118.505 1.00 20.44 105 HIS B CA 1
ATOM 2959 C C . HIS B 2 109 ? 17.698 0.112 119.000 1.00 17.80 105 HIS B C 1
ATOM 2960 O O . HIS B 2 109 ? 17.189 -0.350 119.989 1.00 18.92 105 HIS B O 1
ATOM 2967 N N . GLU B 2 110 ? 18.646 -0.520 118.318 1.00 21.16 106 GLU B N 1
ATOM 2968 C CA . GLU B 2 110 ? 19.225 -1.796 118.754 1.00 22.09 106 GLU B CA 1
ATOM 2969 C C . GLU B 2 110 ? 20.626 -1.601 119.338 1.00 18.54 106 GLU B C 1
ATOM 2970 O O . GLU B 2 110 ? 21.609 -2.124 118.807 1.00 13.29 106 GLU B O 1
ATOM 2976 N N . ARG B 2 111 ? 20.698 -0.845 120.433 1.00 20.05 107 ARG B N 1
ATOM 2977 C CA . ARG B 2 111 ? 21.956 -0.483 121.093 1.00 21.39 107 ARG B CA 1
ATOM 2978 C C . ARG B 2 111 ? 23.015 0.131 120.146 1.00 19.87 107 ARG B C 1
ATOM 2979 O O . ARG B 2 111 ? 24.183 0.216 120.487 1.00 19.97 107 ARG B O 1
ATOM 2987 N N . GLY B 2 112 ? 22.602 0.583 118.972 1.00 20.03 108 GLY B N 1
ATOM 2988 C CA . GLY B 2 112 ? 23.521 1.170 118.017 1.00 20.09 108 GLY B CA 1
ATOM 2989 C C . GLY B 2 112 ? 24.402 0.163 117.293 1.00 19.86 108 GLY B C 1
ATOM 2990 O O . GLY B 2 112 ? 25.485 0.522 116.791 1.00 16.37 108 GLY B O 1
ATOM 2991 N N . GLU B 2 113 ? 23.907 -1.076 117.222 1.00 16.82 109 GLU B N 1
ATOM 2992 C CA . GLU B 2 113 ? 24.591 -2.200 116.587 1.00 12.65 109 GLU B CA 1
ATOM 2993 C C . GLU B 2 113 ? 24.695 -1.990 115.084 1.00 12.62 109 GLU B C 1
ATOM 2994 O O . GLU B 2 113 ? 23.911 -1.287 114.474 1.00 15.18 109 GLU B O 1
ATOM 3000 N N . TRP B 2 114 ? 25.680 -2.636 114.497 1.00 13.38 110 TRP B N 1
ATOM 3001 C CA . TRP B 2 114 ? 26.173 -2.339 113.172 1.00 9.37 110 TRP B CA 1
ATOM 3002 C C . TRP B 2 114 ? 25.628 -3.379 112.164 1.00 12.61 110 TRP B C 1
ATOM 3003 O O . TRP B 2 114 ? 25.495 -4.567 112.493 1.00 8.35 110 TRP B O 1
ATOM 3014 N N . ASN B 2 115 ? 25.298 -2.914 110.961 1.00 9.93 111 ASN B N 1
ATOM 3015 C CA . ASN B 2 115 ? 24.941 -3.777 109.843 1.00 9.70 111 ASN B CA 1
ATOM 3016 C C . ASN B 2 115 ? 25.687 -3.264 108.600 1.00 12.96 111 ASN B C 1
ATOM 3017 O O . ASN B 2 115 ? 25.764 -2.044 108.365 1.00 13.13 111 ASN B O 1
ATOM 3022 N N . ASP B 2 116 ? 26.295 -4.172 107.850 1.00 9.14 112 ASP B N 1
ATOM 3023 C CA . ASP B 2 116 ? 26.817 -3.806 106.533 1.00 10.33 112 ASP B CA 1
ATOM 3024 C C . ASP B 2 116 ? 25.655 -3.695 105.526 1.00 11.22 112 ASP B C 1
ATOM 3025 O O . ASP B 2 116 ? 24.737 -4.537 105.520 1.00 6.84 112 ASP B O 1
ATOM 3030 N N . VAL B 2 117 ? 25.698 -2.657 104.687 1.00 8.11 113 VAL B N 1
ATOM 3031 C CA . VAL B 2 117 ? 24.626 -2.384 103.752 1.00 10.62 113 VAL B CA 1
ATOM 3032 C C . VAL B 2 117 ? 25.207 -1.761 102.487 1.00 12.93 113 VAL B C 1
ATOM 3033 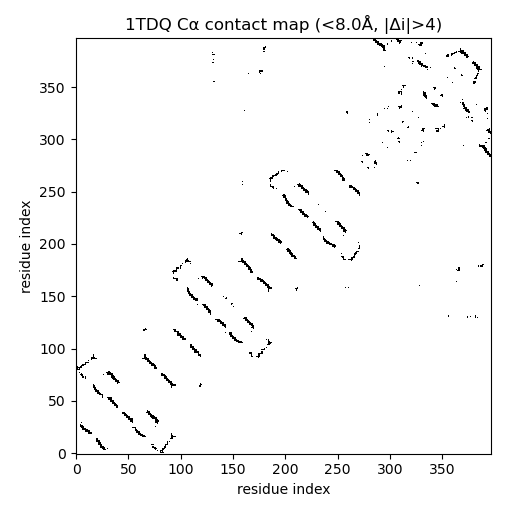O O . VAL B 2 117 ? 26.372 -1.354 102.470 1.00 12.37 113 VAL B O 1
ATOM 3037 N N . PRO B 2 118 ? 24.427 -1.748 101.403 1.00 14.58 114 PRO B N 1
ATOM 3038 C CA . PRO B 2 118 ? 24.810 -1.021 100.182 1.00 13.38 114 PRO B CA 1
ATOM 3039 C C . PRO B 2 118 ? 25.325 0.383 100.438 1.00 13.32 114 PRO B C 1
ATOM 3040 O O . PRO B 2 118 ? 24.679 1.161 101.105 1.00 16.39 114 PRO B O 1
ATOM 3044 N N . CYS B 2 119 ? 26.492 0.691 99.899 1.00 14.25 115 CYS B N 1
ATOM 3045 C CA . CYS B 2 119 ? 27.074 2.012 99.997 1.00 18.46 115 CYS B CA 1
ATOM 3046 C C . CYS B 2 119 ? 26.300 3.104 99.248 1.00 13.68 115 CYS B C 1
ATOM 3047 O O . CYS B 2 119 ? 26.520 4.304 99.488 1.00 14.75 115 CYS B O 1
ATOM 3050 N N . ASN B 2 120 ? 25.453 2.715 98.308 1.00 8.12 116 ASN B N 1
ATOM 3051 C CA . ASN B 2 120 ? 24.624 3.690 97.585 1.00 12.44 116 ASN B CA 1
ATOM 3052 C C . ASN B 2 120 ? 23.396 4.203 98.402 1.00 13.70 116 ASN B C 1
ATOM 3053 O O . ASN B 2 120 ? 22.678 5.097 97.953 1.00 11.52 116 ASN B O 1
ATOM 3058 N N . TYR B 2 121 ? 23.159 3.636 99.586 1.00 9.77 117 TYR B N 1
ATOM 3059 C CA . TYR B 2 121 ? 22.056 4.086 100.402 1.00 12.79 117 TYR B CA 1
ATOM 3060 C C . TYR B 2 121 ? 22.376 5.500 100.881 1.00 13.70 117 TYR B C 1
ATOM 3061 O O . TYR B 2 121 ? 23.546 5.864 101.004 1.00 13.11 117 TYR B O 1
ATOM 3070 N N . GLN B 2 122 ? 21.329 6.274 101.168 1.00 14.22 118 GLN B N 1
ATOM 3071 C CA . GLN B 2 122 ? 21.483 7.633 101.663 1.00 16.26 118 GLN B CA 1
ATOM 3072 C C . GLN B 2 122 ? 20.991 7.780 103.089 1.00 15.99 118 GLN B C 1
ATOM 3073 O O . GLN B 2 122 ? 19.805 7.572 103.379 1.00 13.15 118 GLN B O 1
ATOM 3079 N N . LEU B 2 123 ? 21.936 8.171 103.943 1.00 11.98 119 LEU B N 1
ATOM 3080 C CA . LEU B 2 123 ? 21.807 8.113 105.377 1.00 13.56 119 LEU B CA 1
ATOM 3081 C C . LEU B 2 123 ? 22.568 9.249 106.051 1.00 13.41 119 LEU B C 1
ATOM 3082 O O . LEU B 2 123 ? 23.518 9.760 105.496 1.00 15.67 119 LEU B O 1
ATOM 3087 N N . PRO B 2 124 ? 22.171 9.607 107.266 1.00 12.26 120 PRO B N 1
ATOM 3088 C CA . PRO B 2 124 ? 22.842 10.650 108.044 1.00 13.10 120 PRO B CA 1
ATOM 3089 C C . PRO B 2 124 ? 24.162 10.126 108.512 1.00 8.42 120 PRO B C 1
ATOM 3090 O O . PRO B 2 124 ? 24.407 8.969 108.305 1.00 6.72 120 PRO B O 1
ATOM 3094 N N . PHE B 2 125 ? 24.985 10.924 109.156 1.00 8.98 121 PHE B N 1
ATOM 3095 C CA . PHE B 2 125 ? 26.321 10.435 109.524 1.00 11.07 121 PHE B CA 1
ATOM 3096 C C . PHE B 2 125 ? 26.963 11.292 110.565 1.00 11.92 121 PHE B C 1
ATOM 3097 O O . PHE B 2 125 ? 26.549 12.416 110.779 1.00 15.80 121 PHE B O 1
ATOM 3105 N N . THR B 2 126 ? 27.976 10.758 111.222 1.00 14.55 122 THR B N 1
ATOM 3106 C CA . THR B 2 126 ? 28.742 11.531 112.205 1.00 13.69 122 THR B CA 1
ATOM 3107 C C . THR B 2 126 ? 30.198 11.567 111.802 1.00 13.49 122 THR B C 1
ATOM 3108 O O . THR B 2 126 ? 30.738 10.540 111.400 1.00 13.39 122 THR B O 1
ATOM 3112 N N . CYS B 2 127 ? 30.794 12.759 111.886 1.00 15.19 123 CYS B N 1
ATOM 3113 C CA . CYS B 2 127 ? 32.209 13.014 111.603 1.00 15.85 123 CYS B CA 1
ATOM 3114 C C . CYS B 2 127 ? 32.993 13.156 112.908 1.00 16.59 123 CYS B C 1
ATOM 3115 O O . CYS B 2 127 ? 32.437 13.583 113.930 1.00 11.38 123 CYS B O 1
ATOM 3118 N N . LYS B 2 128 ? 34.294 12.861 112.847 1.00 18.25 124 LYS B N 1
ATOM 3119 C CA . LYS B 2 128 ? 35.159 12.876 114.018 1.00 19.68 124 LYS B CA 1
ATOM 3120 C C . LYS B 2 128 ? 36.583 13.316 113.680 1.00 23.23 124 LYS B C 1
ATOM 3121 O O . LYS B 2 128 ? 37.222 12.751 112.794 1.00 24.87 124 LYS B O 1
ATOM 3127 N N . LYS B 2 129 ? 37.063 14.329 114.403 1.00 26.66 125 LYS B N 1
ATOM 3128 C CA . LYS B 2 129 ? 38.481 14.717 114.414 1.00 27.31 125 LYS B CA 1
ATOM 3129 C C . LYS B 2 129 ? 38.971 14.974 115.838 1.00 28.26 125 LYS B C 1
ATOM 3130 O O . LYS B 2 129 ? 38.179 14.965 116.776 1.00 27.13 125 LYS B O 1
ATOM 3136 N N . GLY B 2 130 ? 40.277 15.211 115.983 1.00 30.78 126 GLY B N 1
ATOM 3137 C CA . GLY B 2 130 ? 40.897 15.496 117.276 1.00 31.11 126 GLY B CA 1
ATOM 3138 C C . GLY B 2 130 ? 40.813 16.948 117.703 1.00 31.34 126 GLY B C 1
ATOM 3139 O O . GLY B 2 130 ? 41.376 17.346 118.733 1.00 33.31 126 GLY B O 1
#

Foldseek 3Di:
DFPAAFWEDKDFDDAAFWKTKIFIHTGPDDFQWKWKWKWFPPPVIDIDIDIHGRVDRIDMDGRHHGQTKMKMWMWTDDDNGIHDIHIDMDHHAWAEWDDWDWDDAAFFKTKIKTFDTSHDFQWKWKWKDFPVDPHIDIDIFGADDDRMGMDMGGRHHGFTKMKMWIWGDDDNGIHGTDIDMDTHHFFWKEDWDFPDFAQFKTKIFIHQTDHDFAWKKKKKDQDDPDIDIDIGGNPDGIDMDGGDHGQRWIKMWMWTHHDPHIHDIYIDIGD/DQEDDQWDDDDPKIKHWFFWWDFQVVQQVVLVVVVWGFADDADLVSLQVQLVVHVFKAFHQWWCVPPPPDIDGPVGDDDDDAFADPPPPDCPDVPAQTTWIQPNVVSRHIYRGHRRGIGITMIMDD

Organism: Rattus norvegicus (NCBI:txid10116)

=== Feature glossary ===
A reading guide for the features in this record.

Start from the sequence.

  · Sequence gives the chain of amino acids in standard one-letter code (A=alanine, C=cysteine, …, Y=tyrosine), read N→C. It is the only feature that is directly encoded by the gene; all structural features are derived from the folded form of this sequence.

Fold it, and you get atomic coordinates and the backbone conformation that goes with them.

  · The mmCIF table is the protein's shape written out atom by atom. For each backbone N, Cα, C, and carbonyl O, it records an (x, y, z) coordinate triple in Å plus the residue type, chain letter, and residue number.

  · Backbone dihedral angles. Every residue except chain termini has a φ (preceding-C → N → Cα → C) and a ψ (N → Cα → C → next-N). They are reported in degrees following the IUPAC sign convention. Secondary structure is essentially a statement about which (φ, ψ) basin each residue occupies.

  · DSSP 8-state secondary structure assigns each residue one of H (α-helix), G (3₁₀-helix), I (π-helix), E (extended β-strand), B (isolated β-bridge), T (hydrogen-bonded turn), S (bend), or '-' (coil). The assignment is computed from backbone hydrogen-bond geometry via the Kabsch–Sander algorithm.

  · P-SEA three-state annotation labels each residue as helix, strand, or coil based purely on the geometry of the Cα trace. It serves as a fallback when the full backbone (and thus DSSP) is unavailable.

Summarize the fold with a handful of shape descriptors and a per-residue structural alphabet.

  · Radius of gyration (Rg) is the root-mean-square distance of Cα atoms from their centroid — a single number for overall size and compactness. A globular domain of N residues has Rg ≈ 2.2·N^0.38 Å; an extended or disordered chain has a much larger Rg. The Cα contact count is the number of residue pairs whose Cα atoms are within 8 Å and are more than four positions apart in sequence — a standard proxy for tertiary packing density. The bounding box is the smallest axis-aligned box enclosing all Cα atoms.

  · Foldseek's 3Di representation compresses backbone geometry into a per-residue letter drawn from a learned twenty-state alphabet. It captures the tertiary interaction pattern around each residue — which residues are packed against it in space, regardless of where they are in sequence.

  · Accessible surface area quantifies burial. A residue with SASA near zero is packed into the hydrophobic core; one with SASA >100 Å² sits on the surface. Computed here via the Shrake–Rupley numerical algorithm with a 1.4 Å probe.

Ask how reliable the model is.

  · For AlphaFold models, the B-factor field carries pLDDT — the model's own estimate of local accuracy on a 0–100 scale. Regions with pLDDT<50 should be treated as essentially unmodeled; they often correspond to intrinsically disordered segments.

  · For experimental (PDB) structures, the B-factor (temperature factor) quantifies the positional sp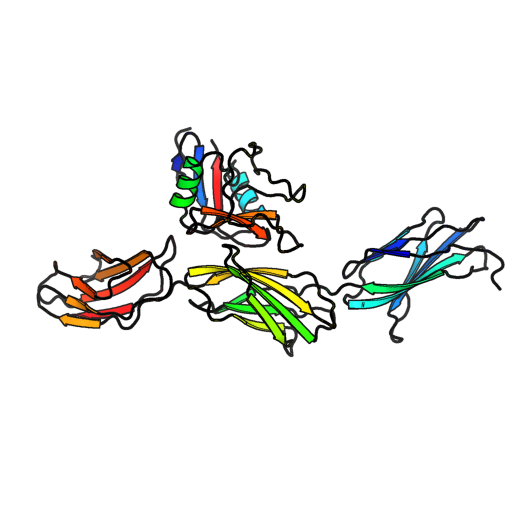read of each atom in the crystal — a combination of thermal vibration and static disorder — in units of Å². High B-factors mark flexible loops or poorly resolved regions; low B-factors mark the rigid, well-ordered core.

  · PAE(i, j) answers: if I align the predicted and true structures on residue i, how far off (in Å) do I expect residue j to be? A block-diagonal PAE matrix with low values on the blocks and high values off-diagonal is the signature of a multi-domain protein with confidently predicted domains but uncertain inter-domain orientation.

Place it in context: what it resembles, what it is annotated as, and how it looks.

  · Structural nearest neighbors (via Foldseek easy-search vs the PDB). Reported per hit: target PDB id, E-value, and alignment TM-score. A TM-score above ~0.5 is the conventional threshold for 'same fold'.

  · Functional annotations link the protein to curated databases. InterPro entries identify conserved domains and families by matching the sequence against member-database signatures (Pfam, PROSITE, CDD, …). Gene Ontology (GO) terms describe molecular function, biological process, and cellular component in a controlled vocabulary. CATH places the structure in a hierarchical fold classification (Class/Architecture/Topology/Homologous-superfamily). The organism is the source species.

  · Plot images: a contact map (which residues are close in 3D, as an N×N binary image), a Ramachandran scatter (backbone torsion angles, revealing secondary-structure composition at a glance), and — for AlphaFold structures — a PAE heatmap (pairwise prediction confidence).

  · Structure images are PyMOL renders from six orthogonal camera directions. Cartoon representation draws helices as coils and strands as arrows; sticks shows the backbone as bonds; surface shows the solvent-excluded envelope. Rainbow coloring maps sequence position to hue (blue→red, N→C); chain coloring assigns a distinct color per polypeptide.